Protein AF-0000000085293297 (afdb_homodimer)

Organism: NCBI:txid3103831

Nearest PDB structures (foldseek):
  7xgt-assembly1_B  TM=9.493E-01  e=8.157E-43  Oryza sativa
  7xgt-assembly1_A  TM=9.692E-01  e=1.083E-41  Oryza sativa
  2e7y-assembly1_B  TM=7.595E-01  e=4.631E-17  Thermotoga maritima
  4gcw-assembly1_A  TM=7.320E-01  e=1.932E-14  Bacillus subtilis subsp. subtilis str. 168
  2cbn-assembly1_A-2  TM=7.434E-01  e=1.924E-13  Escherichia coli

Radius of gyration: 28.18 Å; Cα contacts (8 Å, |Δi|>4): 1304; chains: 2; bounding box: 50×77×97 Å

InterPro domains:
  IPR001279 Metallo-beta-lactamase [PF12706] (50-251)
  IPR036866 Ribonuclease Z/Hydroxyacylglutathione hydrolase-like [G3DSA:3.60.15.10] (15-269)
  IPR036866 Ribonuclease Z/Hydroxyacylglutathione hydrolase-like [SSF56281] (37-268)

pLDDT: mean 95.8, std 9.1, range [24.94, 98.94]

Structure (mmCIF, N/CA/C/O backbone):
data_AF-0000000085293297-model_v1
#
loop_
_entity.id
_entity.type
_entity.pdbx_description
1 polymer 'Metallo-beta-lactamase domain-containing protein'
#
loop_
_atom_site.group_PDB
_atom_site.id
_atom_site.type_symbol
_atom_site.label_atom_id
_atom_site.label_alt_id
_atom_site.label_comp_id
_atom_site.label_asym_id
_atom_site.label_entity_id
_atom_site.label_seq_id
_atom_site.pdbx_PDB_ins_code
_atom_site.Cartn_x
_atom_site.Cartn_y
_atom_site.Cartn_z
_atom_site.occupancy
_atom_site.B_iso_or_equiv
_atom_site.auth_seq_id
_atom_site.auth_comp_id
_atom_site.auth_asym_id
_atom_site.auth_atom_id
_atom_site.pdbx_PDB_model_num
ATOM 1 N N . MET A 1 1 ? 29.562 3.398 -13.906 1 25.12 1 MET A N 1
ATOM 2 C CA . MET A 1 1 ? 28.422 2.732 -14.516 1 25.12 1 MET A CA 1
ATOM 3 C C . MET A 1 1 ? 27.734 1.813 -13.508 1 25.12 1 MET A C 1
ATOM 5 O O . MET A 1 1 ? 28.25 0.748 -13.18 1 25.12 1 MET A O 1
ATOM 9 N N . GLU A 1 2 ? 27.188 2.348 -12.461 1 27.44 2 GLU A N 1
ATOM 10 C CA . GLU A 1 2 ? 26.672 1.532 -11.367 1 27.44 2 GLU A CA 1
ATOM 11 C C . GLU A 1 2 ? 25.672 0.496 -11.875 1 27.44 2 GLU A C 1
ATOM 13 O O . GLU A 1 2 ? 24.734 0.833 -12.609 1 27.44 2 GLU A O 1
ATOM 18 N N . THR A 1 3 ? 26.172 -0.747 -12.305 1 30.62 3 THR A N 1
ATOM 19 C CA . THR A 1 3 ? 25.391 -1.855 -12.836 1 30.62 3 THR A CA 1
ATOM 20 C C . THR A 1 3 ? 24.031 -1.95 -12.133 1 30.62 3 THR A C 1
ATOM 22 O O . THR A 1 3 ? 23.969 -2.207 -10.93 1 30.62 3 THR A O 1
ATOM 25 N N . LYS A 1 4 ? 23.078 -1.278 -12.656 1 42.47 4 LYS A N 1
ATOM 26 C CA . LYS A 1 4 ? 21.719 -1.372 -12.133 1 42.47 4 LYS A CA 1
ATOM 27 C C . LYS A 1 4 ? 21.391 -2.801 -11.703 1 42.47 4 LYS A C 1
ATOM 29 O O . LYS A 1 4 ? 21.391 -3.715 -12.531 1 42.47 4 LYS A O 1
ATOM 34 N N . LYS A 1 5 ? 21.797 -3.297 -10.57 1 48.72 5 LYS A N 1
ATOM 35 C CA . LYS A 1 5 ? 21.547 -4.617 -10 1 48.72 5 LYS A CA 1
ATOM 36 C C . LYS A 1 5 ? 20.203 -5.18 -10.484 1 48.72 5 LYS A C 1
ATOM 38 O O . LYS A 1 5 ? 19.172 -4.52 -10.367 1 48.72 5 LYS A O 1
ATOM 43 N N . LYS A 1 6 ? 20.266 -6.094 -11.508 1 53.56 6 LYS A N 1
ATOM 44 C CA . LYS A 1 6 ? 19.125 -6.758 -12.125 1 53.56 6 LYS A CA 1
ATOM 45 C C . LYS A 1 6 ? 18.094 -7.172 -11.086 1 53.56 6 LYS A C 1
ATOM 47 O O . LYS A 1 6 ? 18.406 -7.934 -10.164 1 53.56 6 LYS A O 1
ATOM 52 N N . LYS A 1 7 ? 16.953 -6.488 -10.875 1 74.5 7 LYS A N 1
ATOM 53 C CA . LYS A 1 7 ? 15.82 -6.715 -9.984 1 74.5 7 LYS A CA 1
ATOM 54 C C . LYS A 1 7 ? 15.016 -7.938 -10.414 1 74.5 7 LYS A C 1
ATOM 56 O O . LYS A 1 7 ? 14.695 -8.094 -11.594 1 74.5 7 LYS A O 1
ATOM 61 N N . GLY A 1 8 ? 15.055 -9.055 -9.531 1 86.38 8 GLY A N 1
ATOM 62 C CA . GLY A 1 8 ? 14.281 -10.266 -9.742 1 86.38 8 GLY A CA 1
ATOM 63 C C . GLY A 1 8 ? 15.148 -11.461 -10.109 1 86.38 8 GLY A C 1
ATOM 64 O O . GLY A 1 8 ? 16.344 -11.492 -9.797 1 86.38 8 GLY A O 1
ATOM 65 N N . LEU A 1 9 ? 14.484 -12.594 -10.445 1 94.06 9 LEU A N 1
ATOM 66 C CA . LEU A 1 9 ? 15.062 -13.875 -10.844 1 94.06 9 LEU A CA 1
ATOM 67 C C . LEU A 1 9 ? 14.633 -14.258 -12.258 1 94.06 9 LEU A C 1
ATOM 69 O O . LEU A 1 9 ? 13.555 -13.859 -12.711 1 94.06 9 LEU A O 1
ATOM 73 N N . VAL A 1 10 ? 15.555 -14.883 -12.945 1 96.38 10 VAL A N 1
ATOM 74 C CA . VAL A 1 10 ? 15.141 -15.562 -14.172 1 96.38 10 VAL A CA 1
ATOM 75 C C . VAL A 1 10 ? 15.195 -17.078 -13.969 1 96.38 10 VAL A C 1
ATOM 77 O O . VAL A 1 10 ? 16.266 -17.641 -13.789 1 96.38 10 VAL A O 1
ATOM 80 N N . ILE A 1 11 ? 14.039 -17.672 -13.977 1 96.56 11 ILE A N 1
ATOM 81 C CA . ILE A 1 11 ? 13.906 -19.094 -13.688 1 96.56 11 ILE A CA 1
ATOM 82 C C . ILE A 1 11 ? 13.188 -19.781 -14.844 1 96.56 11 ILE A C 1
ATOM 84 O O . ILE A 1 11 ? 12.039 -19.453 -15.156 1 96.56 11 ILE A O 1
ATOM 88 N N . GLU A 1 12 ? 13.82 -20.812 -15.492 1 95.94 12 GLU A N 1
ATOM 89 C CA . GLU A 1 12 ? 13.227 -21.547 -16.594 1 95.94 12 GLU A CA 1
ATOM 90 C C . GLU A 1 12 ? 12.617 -20.594 -17.641 1 95.94 12 GLU A C 1
ATOM 92 O O . GLU A 1 12 ? 11.453 -20.75 -18.016 1 95.94 12 GLU A O 1
ATOM 97 N N . ASP A 1 13 ? 13.258 -19.516 -17.938 1 92.88 13 ASP A N 1
ATOM 98 C CA . ASP A 1 13 ? 12.938 -18.547 -18.969 1 92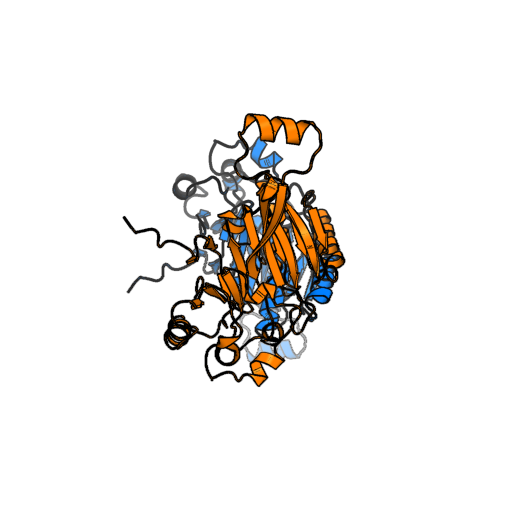.88 13 ASP A CA 1
ATOM 99 C C . ASP A 1 13 ? 11.844 -17.578 -18.5 1 92.88 13 ASP A C 1
ATOM 101 O O . ASP A 1 13 ? 11.281 -16.828 -19.297 1 92.88 13 ASP A O 1
ATOM 105 N N . TYR A 1 14 ? 11.484 -17.672 -17.234 1 97 14 TYR A N 1
ATOM 106 C CA . TYR A 1 14 ? 10.531 -16.719 -16.672 1 97 14 TYR A CA 1
ATOM 107 C C . TYR A 1 14 ? 11.242 -15.695 -15.797 1 97 14 TYR A C 1
ATOM 109 O O . TYR A 1 14 ? 11.82 -16.047 -14.766 1 97 14 TYR A O 1
ATOM 117 N N . PRO A 1 15 ? 11.242 -14.461 -16.234 1 97.88 15 PRO A N 1
ATOM 118 C CA . PRO A 1 15 ? 11.586 -13.445 -15.234 1 97.88 15 PRO A CA 1
ATOM 119 C C . PRO A 1 15 ? 10.57 -13.367 -14.094 1 97.88 15 PRO A C 1
ATOM 121 O O . PRO A 1 15 ? 9.367 -13.297 -14.336 1 97.88 15 PRO A O 1
ATOM 124 N N . ILE A 1 16 ? 11.008 -13.508 -12.891 1 98.44 16 ILE A N 1
ATOM 125 C CA . ILE A 1 16 ? 10.18 -13.406 -11.695 1 98.44 16 ILE A CA 1
ATOM 126 C C . ILE A 1 16 ? 10.609 -12.195 -10.875 1 98.44 16 ILE A C 1
ATOM 128 O O . ILE A 1 16 ? 11.758 -12.109 -10.43 1 98.44 16 ILE A O 1
ATOM 132 N N . GLU A 1 17 ? 9.688 -11.234 -10.742 1 98 17 GLU A N 1
ATOM 133 C CA . GLU A 1 17 ? 9.945 -10 -10.008 1 98 17 GLU A CA 1
ATOM 134 C C . GLU A 1 17 ? 9.008 -9.852 -8.82 1 98 17 GLU A C 1
ATOM 136 O O . GLU A 1 17 ? 8.125 -10.688 -8.617 1 98 17 GLU A O 1
ATOM 141 N N . GLY A 1 18 ? 9.242 -8.781 -8.086 1 97.69 18 GLY A N 1
ATOM 142 C CA . GLY A 1 18 ? 8.422 -8.5 -6.918 1 97.69 18 GLY A CA 1
ATOM 143 C C . GLY A 1 18 ? 9.125 -8.789 -5.605 1 97.69 18 GLY A C 1
ATOM 144 O O . GLY A 1 18 ? 10.352 -8.672 -5.516 1 97.69 18 GLY A O 1
ATOM 145 N N . LEU A 1 19 ? 8.32 -9.023 -4.566 1 98.06 19 LEU A N 1
ATOM 146 C CA . LEU A 1 19 ? 8.844 -9.289 -3.23 1 98.06 19 LEU A CA 1
ATOM 147 C C . LEU A 1 19 ? 7.805 -10.008 -2.375 1 98.06 19 LEU A C 1
ATOM 149 O O . LEU A 1 19 ? 6.609 -9.961 -2.674 1 98.06 19 LEU A O 1
ATOM 153 N N . SER A 1 20 ? 8.32 -10.633 -1.394 1 98.5 20 SER A N 1
ATOM 154 C CA . SER A 1 20 ? 7.441 -11.359 -0.485 1 98.5 20 SER A CA 1
ATOM 155 C C . SER A 1 20 ? 8.07 -11.5 0.898 1 98.5 20 SER A C 1
ATOM 157 O O . SER A 1 20 ? 8.984 -12.305 1.093 1 98.5 20 SER A O 1
ATOM 159 N N . ILE A 1 21 ? 7.59 -10.727 1.774 1 97.94 21 ILE A N 1
ATOM 160 C CA . ILE A 1 21 ? 8 -10.766 3.174 1 97.94 21 ILE A CA 1
ATOM 161 C C . ILE A 1 21 ? 6.785 -11.031 4.059 1 97.94 21 ILE A C 1
ATOM 163 O O . ILE A 1 21 ? 5.812 -10.266 4.031 1 97.94 21 ILE A O 1
ATOM 167 N N . ALA A 1 22 ? 6.875 -12.102 4.836 1 98 22 ALA A N 1
ATOM 168 C CA . ALA A 1 22 ? 5.75 -12.547 5.652 1 98 22 ALA A CA 1
ATOM 169 C C . ALA A 1 22 ? 5.207 -11.406 6.512 1 98 22 ALA A C 1
ATOM 171 O O . ALA A 1 22 ? 5.973 -10.719 7.191 1 98 22 ALA A O 1
ATOM 172 N N . GLY A 1 23 ? 3.928 -11.188 6.438 1 96.12 23 GLY A N 1
ATOM 173 C CA . GLY A 1 23 ? 3.266 -10.188 7.258 1 96.12 23 GLY A CA 1
ATOM 174 C C . GLY A 1 23 ? 3.396 -8.781 6.703 1 96.12 23 GLY A C 1
ATOM 175 O O . GLY A 1 23 ? 2.633 -7.887 7.078 1 96.12 23 GLY A O 1
ATOM 176 N N . HIS A 1 24 ? 4.254 -8.523 5.809 1 95.62 24 HIS A N 1
ATOM 177 C CA . HIS A 1 24 ? 4.52 -7.172 5.316 1 95.62 24 HIS A CA 1
ATOM 178 C C . HIS A 1 24 ? 3.934 -6.965 3.926 1 95.62 24 HIS A C 1
ATOM 180 O O . HIS A 1 24 ? 3.064 -6.113 3.734 1 95.62 24 HIS A O 1
ATOM 186 N N . GLU A 1 25 ? 4.387 -7.781 2.988 1 96.81 25 GLU A N 1
ATOM 187 C CA . GLU A 1 25 ? 3.818 -7.676 1.646 1 96.81 25 GLU A CA 1
ATOM 188 C C . GLU A 1 25 ? 4.25 -8.852 0.771 1 96.81 25 GLU A C 1
ATOM 190 O O . GLU A 1 25 ? 5.367 -9.352 0.903 1 96.81 25 GLU A O 1
ATOM 195 N N . THR A 1 26 ? 3.385 -9.258 -0.069 1 98.69 26 THR A N 1
ATOM 196 C CA . THR A 1 26 ? 3.65 -10.25 -1.105 1 98.69 26 THR A CA 1
ATOM 197 C C . THR A 1 26 ? 3.102 -9.781 -2.451 1 98.69 26 THR A C 1
ATOM 199 O O . THR A 1 26 ? 1.941 -9.375 -2.547 1 98.69 26 THR A O 1
ATOM 202 N N . CYS A 1 27 ? 3.914 -9.734 -3.408 1 98.88 27 CYS A N 1
ATOM 203 C CA . CYS A 1 27 ? 3.557 -9.508 -4.805 1 98.88 27 CYS A CA 1
ATOM 204 C C . CYS A 1 27 ? 4.566 -10.172 -5.738 1 98.88 27 CYS A C 1
ATOM 206 O O . CYS A 1 27 ? 5.734 -9.789 -5.766 1 98.88 27 CYS A O 1
ATOM 208 N N . ILE A 1 28 ? 4.148 -11.141 -6.465 1 98.94 28 ILE A N 1
ATOM 209 C CA . ILE A 1 28 ? 5.02 -11.852 -7.398 1 98.94 28 ILE A CA 1
ATOM 210 C C . ILE A 1 28 ? 4.598 -11.547 -8.836 1 98.94 28 ILE A C 1
ATOM 212 O O . ILE A 1 28 ? 3.443 -11.758 -9.203 1 98.94 28 ILE A O 1
ATOM 216 N N . ILE A 1 29 ? 5.535 -11.086 -9.617 1 98.88 29 ILE A N 1
ATOM 217 C CA . ILE A 1 29 ? 5.227 -10.586 -10.953 1 98.88 29 ILE A CA 1
ATOM 218 C C . ILE A 1 29 ? 5.902 -11.461 -12 1 98.88 29 ILE A C 1
ATOM 220 O O . ILE A 1 29 ? 7.086 -11.781 -11.883 1 98.88 29 ILE A O 1
ATOM 224 N N . LEU A 1 30 ? 5.164 -11.93 -12.938 1 98.75 30 LEU A N 1
ATOM 225 C CA . LEU A 1 30 ? 5.656 -12.625 -14.125 1 98.75 30 LEU A CA 1
ATOM 226 C C . LEU A 1 30 ? 5.363 -11.82 -15.383 1 98.75 30 LEU A C 1
ATOM 228 O O . LEU A 1 30 ? 4.383 -12.086 -16.078 1 98.75 30 LEU A O 1
ATOM 232 N N . PRO A 1 31 ? 6.254 -10.938 -15.711 1 98.12 31 PRO A N 1
ATOM 233 C CA . PRO A 1 31 ? 5.965 -9.969 -16.766 1 98.12 31 PRO A CA 1
ATOM 234 C C . PRO A 1 31 ? 5.699 -10.625 -18.125 1 98.12 31 PRO A C 1
ATOM 236 O O . PRO A 1 31 ? 4.871 -10.141 -18.891 1 98.12 31 PRO A O 1
ATOM 239 N N . THR A 1 32 ? 6.387 -11.75 -18.438 1 97.81 32 THR A N 1
ATOM 240 C CA . THR A 1 32 ? 6.23 -12.383 -19.75 1 97.81 32 THR A CA 1
ATOM 241 C C . THR A 1 32 ? 4.84 -12.992 -19.891 1 97.81 32 THR A C 1
ATOM 243 O O . THR A 1 32 ? 4.371 -13.234 -21 1 97.81 32 THR A O 1
ATOM 246 N N . LEU A 1 33 ? 4.238 -13.211 -18.781 1 98.31 33 LEU A N 1
ATOM 247 C CA . LEU A 1 33 ? 2.887 -13.758 -18.797 1 98.31 33 LEU A CA 1
ATOM 248 C C . LEU A 1 33 ? 1.853 -12.68 -18.531 1 98.31 33 LEU A C 1
ATOM 250 O O . LEU A 1 33 ? 0.65 -12.953 -18.5 1 98.31 33 LEU A O 1
ATOM 254 N N . ASN A 1 34 ? 2.268 -11.43 -18.234 1 98.56 34 ASN A N 1
ATOM 255 C CA . ASN A 1 34 ? 1.407 -10.273 -18 1 98.56 34 ASN A CA 1
ATOM 256 C C . ASN A 1 34 ? 0.497 -10.5 -16.797 1 98.56 34 ASN A C 1
ATOM 258 O O . ASN A 1 34 ? -0.706 -10.242 -16.859 1 98.56 34 ASN A O 1
ATOM 262 N N . LEU A 1 35 ? 1.126 -11.117 -15.703 1 98.69 35 LEU A N 1
ATOM 263 C CA . LEU A 1 35 ? 0.299 -11.375 -14.523 1 98.69 35 LEU A CA 1
ATOM 264 C C . LEU A 1 35 ? 1.099 -11.188 -13.242 1 98.69 35 LEU A C 1
ATOM 266 O O . LEU A 1 35 ? 2.33 -11.141 -13.273 1 98.69 35 LEU A O 1
ATOM 270 N N . ALA A 1 36 ? 0.371 -10.984 -12.164 1 98.94 36 ALA A N 1
ATOM 271 C CA . ALA A 1 36 ? 0.926 -10.93 -10.82 1 98.94 36 ALA A CA 1
ATOM 272 C C . ALA A 1 36 ? 0.104 -11.781 -9.852 1 98.94 36 ALA A C 1
ATOM 274 O O . ALA A 1 36 ? -1.101 -11.961 -10.047 1 98.94 36 ALA A O 1
ATOM 275 N N . PHE A 1 37 ? 0.808 -12.383 -8.898 1 98.94 37 PHE A N 1
ATOM 276 C CA . PHE A 1 37 ? 0.164 -13.07 -7.785 1 98.94 37 PHE A CA 1
ATOM 277 C C . PHE A 1 37 ? 0.235 -12.227 -6.516 1 98.94 37 PHE A C 1
ATOM 279 O O . PHE A 1 37 ? 1.322 -11.844 -6.078 1 98.94 37 PHE A O 1
ATOM 286 N N . ASP A 1 38 ? -0.967 -11.953 -5.895 1 98.94 38 ASP A N 1
ATOM 287 C CA . ASP A 1 38 ? -1.135 -11.141 -4.695 1 98.94 38 ASP A CA 1
ATOM 288 C C . ASP A 1 38 ? -0.576 -9.734 -4.906 1 98.94 38 ASP A C 1
ATOM 290 O O . ASP A 1 38 ? 0.174 -9.492 -5.855 1 98.94 38 ASP A O 1
ATOM 294 N N . ILE A 1 39 ? -1.021 -8.852 -4.055 1 98.62 39 ILE A N 1
ATOM 295 C CA . ILE A 1 39 ? -0.648 -7.453 -4.215 1 98.62 39 ILE A CA 1
ATOM 296 C C . ILE A 1 39 ? -0.747 -6.738 -2.867 1 98.62 39 ILE A C 1
ATOM 298 O O . ILE A 1 39 ? -1.679 -5.965 -2.635 1 98.62 39 ILE A O 1
ATOM 302 N N . GLY A 1 40 ? 0.155 -6.941 -1.999 1 97.12 40 GLY A N 1
ATOM 303 C CA . GLY A 1 40 ? 0.156 -6.398 -0.649 1 97.12 40 GLY A CA 1
ATOM 304 C C . GLY A 1 40 ? 0.133 -4.883 -0.613 1 97.12 40 GLY A C 1
ATOM 305 O O . GLY A 1 40 ? -0.856 -4.281 -0.186 1 97.12 40 GLY A O 1
ATOM 306 N N . LYS A 1 41 ? 1.17 -4.191 -1.157 1 95.94 41 LYS A N 1
ATOM 307 C CA . LYS A 1 41 ? 1.252 -2.734 -1.133 1 95.94 41 LYS A CA 1
ATOM 308 C C . LYS A 1 41 ? 1.295 -2.164 -2.547 1 95.94 41 LYS A C 1
ATOM 310 O O . LYS A 1 41 ? 1.582 -0.979 -2.734 1 95.94 41 LYS A O 1
ATOM 315 N N . CYS A 1 42 ? 1.114 -3.031 -3.533 1 97 42 CYS A N 1
ATOM 316 C CA . CYS A 1 42 ? 1.044 -2.641 -4.938 1 97 42 CYS A CA 1
ATOM 317 C C . CYS A 1 42 ? 2.361 -2.027 -5.398 1 97 42 CYS A C 1
ATOM 319 O O . CYS A 1 42 ? 2.426 -0.833 -5.695 1 97 42 CYS A O 1
ATOM 321 N N . PRO A 1 43 ? 3.383 -2.844 -5.512 1 95.62 43 PRO A N 1
ATOM 322 C CA . PRO A 1 43 ? 4.594 -2.289 -6.125 1 95.62 43 PRO A CA 1
ATOM 323 C C . PRO A 1 43 ? 4.344 -1.727 -7.523 1 95.62 43 PRO A C 1
ATOM 325 O O . PRO A 1 43 ? 3.498 -2.242 -8.258 1 95.62 43 PRO A O 1
ATOM 328 N N . GLN A 1 44 ? 5.082 -0.74 -7.855 1 94.62 44 GLN A N 1
ATOM 329 C CA . GLN A 1 44 ? 4.875 0.001 -9.094 1 94.62 44 GLN A CA 1
ATOM 330 C C . GLN A 1 44 ? 4.898 -0.93 -10.305 1 94.62 44 GLN A C 1
ATOM 332 O O . GLN A 1 44 ? 4.105 -0.771 -11.234 1 94.62 44 GLN A O 1
ATOM 337 N N . ARG A 1 45 ? 5.742 -1.935 -10.305 1 96.12 45 ARG A N 1
ATOM 338 C CA . ARG A 1 45 ? 5.922 -2.807 -11.461 1 96.12 45 ARG A CA 1
ATOM 339 C C . ARG A 1 45 ? 4.703 -3.705 -11.656 1 96.12 45 ARG A C 1
ATOM 341 O O . ARG A 1 45 ? 4.512 -4.266 -12.742 1 96.12 45 ARG A O 1
ATOM 348 N N . ALA A 1 46 ? 3.939 -3.84 -10.641 1 98.06 46 ALA A N 1
ATOM 349 C CA . ALA A 1 46 ? 2.754 -4.684 -10.742 1 98.06 46 ALA A CA 1
ATOM 350 C C . ALA A 1 46 ? 1.663 -4.004 -11.562 1 98.06 46 ALA A C 1
ATOM 352 O O . ALA A 1 46 ? 0.769 -4.668 -12.094 1 98.06 46 ALA A O 1
ATOM 353 N N . ILE A 1 47 ? 1.735 -2.707 -11.695 1 98.31 47 ILE A N 1
ATOM 354 C CA . ILE A 1 47 ? 0.699 -1.899 -12.328 1 98.31 47 ILE A CA 1
ATOM 355 C C . ILE A 1 47 ? 0.53 -2.328 -13.781 1 98.31 47 ILE A C 1
ATOM 357 O O . ILE A 1 47 ? -0.582 -2.316 -14.32 1 98.31 47 ILE A O 1
ATOM 361 N N . SER A 1 48 ? 1.587 -2.742 -14.391 1 98.19 48 SER A N 1
ATOM 362 C CA . SER A 1 48 ? 1.556 -3.014 -15.828 1 98.19 48 SER A CA 1
ATOM 363 C C . SER A 1 48 ? 0.967 -4.391 -16.109 1 98.19 48 SER A C 1
ATOM 365 O O . SER A 1 48 ? 0.686 -4.719 -17.266 1 98.19 48 SER A O 1
ATOM 367 N N . GLN A 1 49 ? 0.779 -5.234 -15.117 1 98.75 49 GLN A N 1
ATOM 368 C CA . GLN A 1 49 ? 0.273 -6.586 -15.336 1 98.75 49 GLN A CA 1
ATOM 369 C C . GLN A 1 49 ? -1.242 -6.582 -15.516 1 98.75 49 GLN A C 1
ATOM 371 O O . GLN A 1 49 ? -1.97 -6.004 -14.703 1 98.75 49 GLN A O 1
ATOM 376 N N . GLN A 1 50 ? -1.7 -7.246 -16.516 1 98.75 50 GLN A N 1
ATOM 377 C CA . GLN A 1 50 ? -3.111 -7.242 -16.891 1 98.75 50 GLN A CA 1
ATOM 378 C C . GLN A 1 50 ? -3.922 -8.156 -15.969 1 98.75 50 GLN A C 1
ATOM 380 O O . GLN A 1 50 ? -5.102 -7.898 -15.719 1 98.75 50 GLN A O 1
ATOM 385 N N . PHE A 1 51 ? -3.326 -9.234 -15.5 1 98.88 51 PHE A N 1
ATOM 386 C CA . PHE A 1 51 ? -4.031 -10.234 -14.703 1 98.88 51 PHE A CA 1
ATOM 387 C C . PHE A 1 51 ? -3.475 -10.281 -13.289 1 98.88 51 PHE A C 1
ATOM 389 O O . PHE A 1 51 ? -2.256 -10.289 -13.094 1 98.88 51 PHE A O 1
ATOM 396 N N . LEU A 1 52 ? -4.375 -10.234 -12.359 1 98.94 52 LEU A N 1
ATOM 397 C CA . LEU A 1 52 ? -3.996 -10.297 -10.945 1 98.94 52 LEU A CA 1
ATOM 398 C C . LEU A 1 52 ? -4.738 -11.422 -10.234 1 98.94 52 LEU A C 1
ATOM 400 O O . LEU A 1 52 ? -5.961 -11.539 -10.359 1 98.94 52 LEU A O 1
ATOM 404 N N . PHE A 1 53 ? -3.996 -12.266 -9.555 1 98.94 53 PHE A N 1
ATOM 405 C CA . PHE A 1 53 ? -4.555 -13.383 -8.797 1 98.94 53 PHE A CA 1
ATOM 406 C C . PHE A 1 53 ? -4.344 -13.172 -7.301 1 98.94 53 PHE A C 1
ATOM 408 O O . PHE A 1 53 ? -3.211 -13.016 -6.844 1 98.94 53 PHE A O 1
ATOM 415 N N . ILE A 1 54 ? -5.402 -13.18 -6.535 1 98.94 54 ILE A N 1
ATOM 416 C CA . ILE A 1 54 ? -5.34 -13.023 -5.09 1 98.94 54 ILE A CA 1
ATOM 417 C C . ILE A 1 54 ? -5.492 -14.383 -4.414 1 98.94 54 ILE A C 1
ATOM 419 O O . ILE A 1 54 ? -6.461 -15.102 -4.664 1 98.94 54 ILE A O 1
ATOM 423 N N . SER A 1 55 ? -4.531 -14.727 -3.551 1 98.88 55 SER A N 1
ATOM 424 C CA . SER A 1 55 ? -4.566 -16.031 -2.887 1 98.88 55 SER A CA 1
ATOM 425 C C . SER A 1 55 ? -5.543 -16.016 -1.717 1 98.88 55 SER A C 1
ATOM 427 O O . SER A 1 55 ? -6.312 -16.969 -1.541 1 98.88 55 SER A O 1
ATOM 429 N N . HIS A 1 56 ? -5.469 -14.984 -0.884 1 98.81 56 HIS A N 1
ATOM 430 C CA . HIS A 1 56 ? -6.348 -14.922 0.28 1 98.81 56 HIS A CA 1
ATOM 431 C C . HIS A 1 56 ? -6.434 -13.5 0.829 1 98.81 56 HIS A C 1
ATOM 433 O O . HIS A 1 56 ? -5.836 -12.578 0.272 1 98.81 56 HIS A O 1
ATOM 439 N N . GLY A 1 57 ? -7.18 -13.344 1.93 1 98.62 57 GLY A N 1
ATOM 440 C CA . GLY A 1 57 ? -7.668 -12.031 2.318 1 98.62 57 GLY A CA 1
ATOM 441 C C . GLY A 1 57 ? -6.742 -11.312 3.285 1 98.62 57 GLY A C 1
ATOM 442 O O . GLY A 1 57 ? -7.004 -10.172 3.67 1 98.62 57 GLY A O 1
ATOM 443 N N . HIS A 1 58 ? -5.613 -11.891 3.711 1 98.62 58 HIS A N 1
ATOM 444 C CA . HIS A 1 58 ? -4.699 -11.156 4.578 1 98.62 58 HIS A CA 1
ATOM 445 C C . HIS A 1 58 ? -4.172 -9.906 3.887 1 98.62 58 HIS A C 1
ATOM 447 O O . HIS A 1 58 ? -3.869 -9.93 2.691 1 98.62 58 HIS A O 1
ATOM 453 N N . MET A 1 59 ? -3.914 -8.875 4.613 1 97.31 59 MET A N 1
ATOM 454 C CA . MET A 1 59 ? -3.574 -7.547 4.105 1 97.31 59 MET A CA 1
ATOM 455 C C . MET A 1 59 ? -2.285 -7.59 3.291 1 97.31 59 MET A C 1
ATOM 457 O O . MET A 1 59 ? -2.184 -6.941 2.248 1 97.31 59 MET A O 1
ATOM 461 N N . ASP A 1 60 ? -1.312 -8.344 3.756 1 97.56 60 ASP A N 1
ATOM 462 C CA . ASP A 1 60 ? -0.027 -8.367 3.064 1 97.56 60 ASP A CA 1
ATOM 463 C C . ASP A 1 60 ? -0.134 -9.102 1.733 1 97.56 60 ASP A C 1
ATOM 465 O O . ASP A 1 60 ? 0.835 -9.172 0.975 1 97.56 60 ASP A O 1
ATOM 469 N N . HIS A 1 61 ? -1.282 -9.586 1.339 1 98.81 61 HIS A N 1
ATOM 470 C CA . HIS A 1 61 ? -1.501 -10.266 0.068 1 98.81 61 HIS A CA 1
ATOM 471 C C . HIS A 1 61 ? -2.516 -9.523 -0.791 1 98.81 61 HIS A C 1
ATOM 473 O O . HIS A 1 61 ? -2.557 -9.703 -2.01 1 98.81 61 HIS A O 1
ATOM 479 N N . ILE A 1 62 ? -3.35 -8.664 -0.171 1 98.75 62 ILE A N 1
ATOM 480 C CA . ILE A 1 62 ? -4.457 -8.125 -0.951 1 98.75 62 ILE A CA 1
ATOM 481 C C . ILE A 1 62 ? -4.539 -6.609 -0.752 1 98.75 62 ILE A C 1
ATOM 483 O O . ILE A 1 62 ? -5.289 -5.926 -1.45 1 98.75 62 ILE A O 1
ATOM 487 N N . GLY A 1 63 ? -3.781 -6.023 0.132 1 97.88 63 GLY A N 1
ATOM 488 C CA . GLY A 1 63 ? -3.945 -4.66 0.61 1 97.88 63 GLY A CA 1
ATOM 489 C C . GLY A 1 63 ? -3.828 -3.623 -0.491 1 97.88 63 GLY A C 1
ATOM 490 O O . GLY A 1 63 ? -4.434 -2.553 -0.41 1 97.88 63 GLY A O 1
ATOM 491 N N . GLY A 1 64 ? -3.062 -3.854 -1.497 1 98.12 64 GLY A N 1
ATOM 492 C CA . GLY A 1 64 ? -2.781 -2.896 -2.557 1 98.12 64 GLY A CA 1
ATOM 493 C C . GLY A 1 64 ? -3.752 -2.99 -3.719 1 98.12 64 GLY A C 1
ATOM 494 O O . GLY A 1 64 ? -3.596 -2.291 -4.723 1 98.12 64 GLY A O 1
ATOM 495 N N . LEU A 1 65 ? -4.789 -3.787 -3.609 1 98.62 65 LEU A N 1
ATOM 496 C CA . LEU A 1 65 ? -5.68 -4.102 -4.723 1 98.62 65 LEU A CA 1
ATOM 497 C C . LEU A 1 65 ? -6.379 -2.844 -5.227 1 98.62 65 LEU A C 1
ATOM 499 O O . LEU A 1 65 ? -6.359 -2.557 -6.426 1 98.62 65 LEU A O 1
ATOM 503 N N . PRO A 1 66 ? -6.965 -1.979 -4.348 1 98.31 66 PRO A N 1
ATOM 504 C CA . PRO A 1 66 ? -7.605 -0.773 -4.879 1 98.31 66 PRO A CA 1
ATOM 505 C C . PRO A 1 66 ? -6.609 0.188 -5.523 1 98.31 66 PRO A C 1
ATOM 507 O O . PRO A 1 66 ? -6.922 0.824 -6.531 1 98.31 66 PRO A O 1
ATOM 510 N N . MET A 1 67 ? -5.457 0.317 -4.918 1 97.81 67 MET A N 1
ATOM 511 C CA . MET A 1 67 ? -4.418 1.178 -5.477 1 97.81 67 MET A CA 1
ATOM 512 C C . MET A 1 67 ? -4.027 0.721 -6.875 1 97.81 67 MET A C 1
ATOM 514 O O . MET A 1 67 ? -3.822 1.546 -7.77 1 97.81 67 MET A O 1
ATOM 518 N N . TYR A 1 68 ? -3.93 -0.623 -7.039 1 98.56 68 TYR A N 1
ATOM 519 C CA . TYR A 1 68 ? -3.609 -1.23 -8.328 1 98.56 68 TYR A CA 1
ATOM 520 C C . TYR A 1 68 ? -4.594 -0.781 -9.398 1 98.56 68 TYR A C 1
ATOM 522 O O . TYR A 1 68 ? -4.191 -0.256 -10.438 1 98.56 68 TYR A O 1
ATOM 530 N N . VAL A 1 69 ? -5.828 -0.835 -9.148 1 98.69 69 VAL A N 1
ATOM 531 C CA . VAL A 1 69 ? -6.875 -0.494 -10.102 1 98.69 69 VAL A CA 1
ATOM 532 C C . VAL A 1 69 ? -6.898 1.017 -10.328 1 98.69 69 VAL A C 1
ATOM 534 O O . VAL A 1 69 ? -6.977 1.479 -11.469 1 98.69 69 VAL A O 1
ATOM 537 N N . ALA A 1 70 ? -6.785 1.755 -9.242 1 97.81 70 ALA A N 1
ATOM 538 C CA . ALA A 1 70 ? -6.82 3.213 -9.336 1 97.81 70 ALA A CA 1
ATOM 539 C C . ALA A 1 70 ? -5.664 3.734 -10.188 1 97.81 70 ALA A C 1
ATOM 541 O O . ALA A 1 70 ? -5.852 4.625 -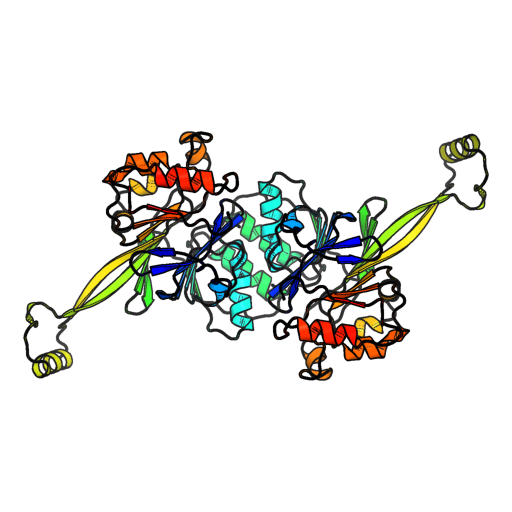11.016 1 97.81 70 ALA A O 1
ATOM 542 N N . THR A 1 71 ? -4.508 3.197 -9.953 1 97.38 71 THR A N 1
ATOM 543 C CA . THR A 1 71 ? -3.318 3.662 -10.656 1 97.38 71 THR A CA 1
ATOM 544 C C . THR A 1 71 ? -3.412 3.334 -12.148 1 97.38 71 THR A C 1
ATOM 546 O O . THR A 1 71 ? -3.043 4.152 -12.992 1 97.38 71 THR A O 1
ATOM 549 N N . ARG A 1 72 ? -3.881 2.17 -12.492 1 98 72 ARG A N 1
ATOM 550 C CA . ARG A 1 72 ? -4.086 1.82 -13.898 1 98 72 ARG A CA 1
ATOM 551 C C . ARG A 1 72 ? -5.055 2.789 -14.562 1 98 72 ARG A C 1
ATOM 553 O O . ARG A 1 72 ? -4.828 3.215 -15.703 1 98 72 ARG A O 1
ATOM 560 N N . GLY A 1 73 ? -6.129 3.123 -13.836 1 96.94 73 GLY A N 1
ATOM 561 C CA . GLY A 1 73 ? -7.043 4.133 -14.336 1 96.94 73 GLY A CA 1
ATOM 562 C C . GLY A 1 73 ? -6.375 5.477 -14.578 1 96.94 73 GLY A C 1
ATOM 563 O O . GLY A 1 73 ? -6.586 6.105 -15.617 1 96.94 73 GLY A O 1
ATOM 564 N N . LEU A 1 74 ? -5.609 5.879 -13.609 1 95.31 74 LEU A N 1
ATOM 565 C CA . LEU A 1 74 ? -4.887 7.145 -13.688 1 95.31 74 LEU A CA 1
ATOM 566 C C . LEU A 1 74 ? -4 7.188 -14.93 1 95.31 74 LEU A C 1
ATOM 568 O O . LEU A 1 74 ? -3.889 8.227 -15.578 1 95.31 74 LEU A O 1
ATOM 572 N N . TYR A 1 75 ? -3.428 6.027 -15.242 1 96.19 75 TYR A N 1
ATOM 573 C CA . TYR A 1 75 ? -2.52 5.938 -16.391 1 96.19 75 TYR A CA 1
ATOM 574 C C . TYR A 1 75 ? -3.281 5.617 -17.656 1 96.19 75 TYR A C 1
ATOM 576 O O . TYR A 1 75 ? -2.674 5.348 -18.703 1 96.19 75 TYR A O 1
ATOM 584 N N . ARG A 1 76 ? -4.613 5.48 -17.578 1 96.94 76 ARG A N 1
ATOM 585 C CA . ARG A 1 76 ? -5.484 5.207 -18.719 1 96.94 76 ARG A CA 1
ATOM 586 C C . ARG A 1 76 ? -5.176 3.842 -19.328 1 96.94 76 ARG A C 1
ATOM 588 O O . ARG A 1 76 ? -5.191 3.684 -20.547 1 96.94 76 ARG A O 1
ATOM 595 N N . MET A 1 77 ? -4.777 2.93 -18.516 1 97.81 77 MET A N 1
ATOM 596 C CA . MET A 1 77 ? -4.547 1.553 -18.938 1 97.81 77 MET A CA 1
ATOM 597 C C . MET A 1 77 ? -5.863 0.784 -19.031 1 97.81 77 MET A C 1
ATOM 599 O O . MET A 1 77 ? -6.871 1.204 -18.453 1 97.81 77 MET A O 1
ATOM 603 N N . SER A 1 78 ? -5.805 -0.288 -19.75 1 98.19 78 SER A N 1
ATOM 604 C CA . SER A 1 78 ? -6.969 -1.165 -19.812 1 98.19 78 SER A CA 1
ATOM 605 C C . SER A 1 78 ? -7.324 -1.698 -18.422 1 98.19 78 SER A C 1
ATOM 607 O O . SER A 1 78 ? -6.441 -2.023 -17.625 1 98.19 78 SER A O 1
ATOM 609 N N . PRO A 1 79 ? -8.664 -1.743 -18.141 1 98.62 79 PRO A N 1
ATOM 610 C CA . PRO A 1 79 ? -9.055 -2.342 -16.859 1 98.62 79 PRO A CA 1
ATOM 611 C C . PRO A 1 79 ? -8.508 -3.752 -16.672 1 98.62 79 PRO A C 1
ATOM 613 O O . PRO A 1 79 ? -8.516 -4.551 -17.609 1 98.62 79 PRO A O 1
ATOM 616 N N . PRO A 1 80 ? -8.008 -4.035 -15.539 1 98.81 80 PRO A N 1
ATOM 617 C CA . PRO A 1 80 ? -7.434 -5.359 -15.305 1 98.81 80 PRO A CA 1
ATOM 618 C C . PRO A 1 80 ? -8.5 -6.426 -15.039 1 98.81 80 PRO A C 1
ATOM 620 O O . PRO A 1 80 ? -9.648 -6.094 -14.742 1 98.81 80 PRO A O 1
ATOM 623 N N . THR A 1 81 ? -8.094 -7.699 -15.188 1 98.94 81 THR A N 1
ATOM 624 C CA . THR A 1 81 ? -8.852 -8.852 -14.711 1 98.94 81 THR A CA 1
ATOM 625 C C . THR A 1 81 ? -8.289 -9.359 -13.391 1 98.94 81 THR A C 1
ATOM 627 O O . THR A 1 81 ? -7.105 -9.703 -13.305 1 98.94 81 THR A O 1
ATOM 630 N N . ILE A 1 82 ? -9.117 -9.328 -12.438 1 98.94 82 ILE A N 1
ATOM 631 C CA . ILE A 1 82 ? -8.742 -9.719 -11.078 1 98.94 82 ILE A CA 1
ATOM 632 C C . ILE A 1 82 ? -9.469 -11.008 -10.695 1 98.94 82 ILE A C 1
ATOM 634 O O . ILE A 1 82 ? -10.695 -11.078 -10.758 1 98.94 82 ILE A O 1
ATOM 638 N N . ILE A 1 83 ? -8.734 -12.016 -10.344 1 98.94 83 ILE A N 1
ATOM 639 C CA . ILE A 1 83 ? -9.289 -13.305 -9.93 1 98.94 83 ILE A CA 1
ATOM 640 C C . ILE A 1 83 ? -9.102 -13.477 -8.43 1 98.94 83 ILE A C 1
ATOM 642 O O . ILE A 1 83 ? -7.996 -13.328 -7.906 1 98.94 83 ILE A O 1
ATOM 646 N N . VAL A 1 84 ? -10.156 -13.75 -7.758 1 98.94 84 VAL A N 1
ATOM 647 C CA . VAL A 1 84 ? -10.141 -13.938 -6.309 1 98.94 84 VAL A CA 1
ATOM 648 C C . VAL A 1 84 ? -10.891 -15.219 -5.949 1 98.94 84 VAL A C 1
ATOM 650 O O . VAL A 1 84 ? -11.711 -15.711 -6.734 1 98.94 84 VAL A O 1
ATOM 653 N N . PRO A 1 85 ? -10.547 -15.781 -4.742 1 98.88 85 PRO A N 1
ATOM 654 C CA . PRO A 1 85 ? -11.453 -16.828 -4.262 1 98.88 85 PRO A CA 1
ATOM 655 C C . PRO A 1 85 ? -12.906 -16.359 -4.184 1 98.88 85 PRO A C 1
ATOM 657 O O . PRO A 1 85 ? -13.172 -15.227 -3.793 1 98.88 85 PRO A O 1
ATOM 660 N N . LYS A 1 86 ? -13.82 -17.219 -4.559 1 98.81 86 LYS A N 1
ATOM 661 C CA . LYS A 1 86 ? -15.234 -16.859 -4.562 1 98.81 86 LYS A CA 1
ATOM 662 C C . LYS A 1 86 ? -15.68 -16.344 -3.193 1 98.81 86 LYS A C 1
ATOM 664 O O . LYS A 1 86 ? -16.469 -15.406 -3.102 1 98.81 86 LYS A O 1
ATOM 669 N N . VAL A 1 87 ? -15.117 -16.891 -2.168 1 98.5 87 VAL A N 1
ATOM 670 C CA . VAL A 1 87 ? -15.562 -16.641 -0.804 1 98.5 87 VAL A CA 1
ATOM 671 C C . VAL A 1 87 ? -15.289 -15.18 -0.432 1 98.5 87 VAL A C 1
ATOM 673 O O . VAL A 1 87 ? -15.953 -14.625 0.445 1 98.5 87 VAL A O 1
ATOM 676 N N . ILE A 1 88 ? -14.352 -14.484 -1.126 1 98.69 88 ILE A N 1
ATOM 677 C CA . ILE A 1 88 ? -14.039 -13.117 -0.714 1 98.69 88 ILE A CA 1
ATOM 678 C C . ILE A 1 88 ? -14.508 -12.133 -1.786 1 98.69 88 ILE A C 1
ATOM 680 O O . ILE A 1 88 ? -14.32 -10.922 -1.652 1 98.69 88 ILE A O 1
ATOM 684 N N . LYS A 1 89 ? -15.086 -12.609 -2.85 1 98.88 89 LYS A N 1
ATOM 685 C CA . LYS A 1 89 ? -15.461 -11.766 -3.98 1 98.88 89 LYS A CA 1
ATOM 686 C C . LYS A 1 89 ? -16.391 -10.633 -3.539 1 98.88 89 LYS A C 1
ATOM 688 O O . LYS A 1 89 ? -16.188 -9.477 -3.918 1 98.88 89 LYS A O 1
ATOM 693 N N . GLU A 1 90 ? -17.391 -10.969 -2.738 1 98.81 90 GLU A N 1
ATOM 694 C CA . GLU A 1 90 ? -18.359 -9.969 -2.301 1 98.81 90 GLU A CA 1
ATOM 695 C C . GLU A 1 90 ? -17.688 -8.883 -1.466 1 98.81 90 GLU A C 1
ATOM 697 O O . GLU A 1 90 ? -18 -7.699 -1.597 1 98.81 90 GLU A O 1
ATOM 702 N N . ASN A 1 91 ? -16.812 -9.289 -0.556 1 98.88 91 ASN A N 1
ATOM 703 C CA . ASN A 1 91 ? -16.109 -8.32 0.264 1 98.88 91 ASN A CA 1
ATOM 704 C C . ASN A 1 91 ? -15.211 -7.418 -0.584 1 98.88 91 ASN A C 1
ATOM 706 O O . ASN A 1 91 ? -15.102 -6.219 -0.324 1 98.88 91 ASN A O 1
ATOM 710 N N . VAL A 1 92 ? -14.555 -7.996 -1.604 1 98.88 92 VAL A N 1
ATOM 711 C CA . VAL A 1 92 ? -13.742 -7.211 -2.525 1 98.88 92 VAL A CA 1
ATOM 712 C C . VAL A 1 92 ? -14.617 -6.191 -3.246 1 98.88 92 VAL A C 1
ATOM 714 O O . VAL A 1 92 ? -14.227 -5.031 -3.406 1 98.88 92 VAL A O 1
ATOM 717 N N . GLU A 1 93 ? -15.789 -6.562 -3.672 1 98.88 93 GLU A N 1
ATOM 718 C CA . GLU A 1 93 ? -16.719 -5.645 -4.312 1 98.88 93 GLU A CA 1
ATOM 719 C C . GLU A 1 93 ? -17.094 -4.492 -3.383 1 98.88 93 GLU A C 1
ATOM 721 O O . GLU A 1 93 ? -17.156 -3.34 -3.811 1 98.88 93 GLU A O 1
ATOM 726 N N . LYS A 1 94 ? -17.359 -4.828 -2.111 1 98.81 94 LYS A N 1
ATOM 727 C CA . LYS A 1 94 ? -17.688 -3.805 -1.126 1 98.81 94 LYS A CA 1
ATOM 728 C C . LYS A 1 94 ? -16.562 -2.793 -0.974 1 98.81 94 LYS A C 1
ATOM 730 O O . LYS A 1 94 ? -16.812 -1.595 -0.826 1 98.81 94 LYS A O 1
ATOM 735 N N . ILE A 1 95 ? -15.367 -3.295 -0.991 1 98.69 95 ILE A N 1
ATOM 736 C CA . ILE A 1 95 ? -14.203 -2.426 -0.876 1 98.69 95 ILE A CA 1
ATOM 737 C C . ILE A 1 95 ? -14.164 -1.45 -2.049 1 98.69 95 ILE A C 1
ATOM 739 O O . ILE A 1 95 ? -14.008 -0.242 -1.856 1 98.69 95 ILE A O 1
ATOM 743 N N . PHE A 1 96 ? -14.328 -1.964 -3.242 1 98.75 96 PHE A N 1
ATOM 744 C CA . PHE A 1 96 ? -14.297 -1.104 -4.418 1 98.75 96 PHE A CA 1
ATOM 745 C C . PHE A 1 96 ? -15.461 -0.127 -4.414 1 98.75 96 PHE A C 1
ATOM 747 O O . PHE A 1 96 ? -15.32 1.026 -4.824 1 98.75 96 PHE A O 1
ATOM 754 N N . GLU A 1 97 ? -16.609 -0.58 -3.982 1 98.62 97 GLU A N 1
ATOM 755 C CA . GLU A 1 97 ? -17.766 0.31 -3.896 1 98.62 97 GLU A CA 1
ATOM 756 C C . GLU A 1 97 ? -17.5 1.475 -2.947 1 98.62 97 GLU A C 1
ATOM 758 O O . GLU A 1 97 ? -17.812 2.625 -3.266 1 98.62 97 GLU A O 1
ATOM 763 N N . ALA A 1 98 ? -16.938 1.158 -1.803 1 98.69 98 ALA A N 1
ATOM 764 C CA . ALA A 1 98 ? -16.625 2.193 -0.823 1 98.69 98 ALA A CA 1
ATOM 765 C C . ALA A 1 98 ? -15.609 3.189 -1.386 1 98.69 98 ALA A C 1
ATOM 767 O O . ALA A 1 98 ? -15.773 4.402 -1.24 1 98.69 98 ALA A O 1
ATOM 768 N N . HIS A 1 99 ? -14.602 2.664 -2.055 1 98.56 99 HIS A N 1
ATOM 769 C CA . HIS A 1 99 ? -13.594 3.551 -2.621 1 98.56 99 HIS A CA 1
ATOM 770 C C . HIS A 1 99 ? -14.164 4.383 -3.762 1 98.56 99 HIS A C 1
ATOM 772 O O . HIS A 1 99 ? -13.82 5.559 -3.914 1 98.56 99 HIS A O 1
ATOM 778 N N . ARG A 1 100 ? -15.031 3.795 -4.609 1 98.31 100 ARG A N 1
ATOM 779 C CA . ARG A 1 100 ? -15.688 4.562 -5.66 1 98.31 100 ARG A CA 1
ATOM 780 C C . ARG A 1 100 ? -16.453 5.742 -5.074 1 98.31 100 ARG A C 1
ATOM 782 O O . ARG A 1 100 ? -16.406 6.852 -5.609 1 98.31 100 ARG A O 1
ATOM 789 N N . ALA A 1 101 ? -17.094 5.453 -3.994 1 98.19 101 ALA A N 1
ATOM 790 C CA . ALA A 1 101 ? -17.906 6.488 -3.361 1 98.19 101 ALA A CA 1
ATOM 791 C C . ALA A 1 101 ? -17.031 7.633 -2.85 1 98.19 101 ALA A C 1
ATOM 793 O O . ALA A 1 101 ? -17.406 8.805 -2.951 1 98.19 101 ALA A O 1
ATOM 794 N N . MET A 1 102 ? -15.859 7.352 -2.334 1 97.94 102 MET A N 1
ATOM 795 C CA . MET A 1 102 ? -14.984 8.359 -1.747 1 97.94 102 MET A CA 1
ATOM 796 C C . MET A 1 102 ? -14.172 9.07 -2.826 1 97.94 102 MET A C 1
ATOM 798 O O . MET A 1 102 ? -13.945 10.273 -2.75 1 97.94 102 MET A O 1
ATOM 802 N N . ASP A 1 103 ? -13.711 8.297 -3.762 1 93.94 103 ASP A N 1
ATOM 803 C CA . ASP A 1 103 ? -12.781 8.742 -4.797 1 93.94 103 ASP A CA 1
ATOM 804 C C . ASP A 1 103 ? -13.531 9.383 -5.965 1 93.94 103 ASP A C 1
ATOM 806 O O . ASP A 1 103 ? -12.945 10.148 -6.734 1 93.94 103 ASP A O 1
ATOM 810 N N . GLN A 1 104 ? -14.758 9.031 -6.133 1 91.75 104 GLN A N 1
ATOM 811 C CA . GLN A 1 104 ? -15.602 9.477 -7.234 1 91.75 104 GLN A CA 1
ATOM 812 C C . GLN A 1 104 ? -14.977 9.141 -8.586 1 91.75 104 GLN A C 1
ATOM 814 O O . GLN A 1 104 ? -14.906 9.992 -9.469 1 91.75 104 GLN A O 1
ATOM 819 N N . SER A 1 105 ? -14.352 7.98 -8.664 1 91.06 105 SER A N 1
ATOM 820 C CA . SER A 1 105 ? -13.812 7.414 -9.898 1 91.06 105 SER A CA 1
ATOM 821 C C . SER A 1 105 ? -14.398 6.035 -10.172 1 91.06 105 SER A C 1
ATOM 823 O O . SER A 1 105 ? -15.016 5.43 -9.297 1 91.06 105 SER A O 1
ATOM 825 N N . GLU A 1 106 ? -14.305 5.562 -11.375 1 93.75 106 GLU A N 1
ATOM 826 C CA . GLU A 1 106 ? -14.984 4.34 -11.789 1 93.75 106 GLU A CA 1
ATOM 827 C C . GLU A 1 106 ? -14.258 3.1 -11.273 1 93.75 106 GLU A C 1
ATOM 829 O O . GLU A 1 106 ? -14.883 2.068 -11.016 1 93.75 106 GLU A O 1
ATOM 834 N N . LEU A 1 107 ? -12.906 3.188 -11.133 1 97.44 107 LEU A N 1
ATOM 835 C CA . LEU A 1 107 ? -12.094 2.045 -10.727 1 97.44 107 LEU A CA 1
ATOM 836 C C . LEU A 1 107 ? -12.469 0.804 -11.531 1 97.44 107 LEU A C 1
ATOM 838 O O . LEU A 1 107 ? -12.766 -0.247 -10.961 1 97.44 107 LEU A O 1
ATOM 842 N N . LYS A 1 108 ? -12.398 0.943 -12.805 1 98.31 108 LYS A N 1
ATOM 843 C CA . LYS A 1 108 ? -12.852 -0.098 -13.727 1 98.31 108 LYS A CA 1
ATOM 844 C C . LYS A 1 108 ? -11.977 -1.345 -13.617 1 98.31 108 LYS A C 1
ATOM 846 O O . LYS A 1 108 ? -10.75 -1.253 -13.641 1 98.31 108 LYS A O 1
ATOM 851 N N . HIS A 1 109 ? -12.555 -2.475 -13.469 1 98.81 109 HIS A N 1
ATOM 852 C CA . HIS A 1 109 ? -11.914 -3.781 -13.445 1 98.81 109 HIS A CA 1
ATOM 853 C C . HIS A 1 109 ? -12.914 -4.898 -13.727 1 98.81 109 HIS A C 1
ATOM 855 O O . HIS A 1 109 ? -14.125 -4.676 -13.672 1 98.81 109 HIS A O 1
ATOM 861 N N . THR A 1 110 ? -12.445 -6.035 -14.18 1 98.81 110 THR A N 1
ATOM 862 C CA . THR A 1 110 ? -13.219 -7.27 -14.219 1 98.81 110 THR A CA 1
ATOM 863 C C . THR A 1 110 ? -12.883 -8.156 -13.016 1 98.81 110 THR A C 1
ATOM 865 O O . THR A 1 110 ? -11.719 -8.516 -12.812 1 98.81 110 THR A O 1
ATOM 868 N N . LEU A 1 111 ? -13.867 -8.43 -12.211 1 98.88 111 LEU A N 1
ATOM 869 C CA . LEU A 1 111 ? -13.672 -9.25 -11.023 1 98.88 111 LEU A CA 1
ATOM 870 C C . LEU A 1 111 ? -14.273 -10.641 -11.219 1 98.88 111 LEU A C 1
ATOM 872 O O . LEU A 1 111 ? -15.477 -10.773 -11.445 1 98.88 111 LEU A O 1
ATOM 876 N N . ILE A 1 112 ? -13.414 -11.656 -11.109 1 98.81 112 ILE A N 1
ATOM 877 C CA . ILE A 1 112 ? -13.828 -13.039 -11.32 1 98.81 112 ILE A CA 1
ATOM 878 C C . ILE A 1 112 ? -13.625 -13.836 -10.039 1 98.81 112 ILE A C 1
ATOM 880 O O . ILE A 1 112 ? -12.523 -13.867 -9.484 1 98.81 112 ILE A O 1
ATOM 884 N N . GLY A 1 113 ? -14.672 -14.445 -9.5 1 98.81 113 GLY A N 1
ATOM 885 C CA . GLY A 1 113 ? -14.547 -15.461 -8.469 1 98.81 113 GLY A CA 1
ATOM 886 C C . GLY A 1 113 ? -14.227 -16.844 -9.023 1 98.81 113 GLY A C 1
ATOM 887 O O . GLY A 1 113 ? -14.914 -17.328 -9.93 1 98.81 113 GLY A O 1
ATOM 888 N N . LEU A 1 114 ? -13.195 -17.469 -8.547 1 98.69 114 LEU A N 1
ATOM 889 C CA . LEU A 1 114 ? -12.758 -18.781 -9 1 98.69 114 LEU A CA 1
ATOM 890 C C . LEU A 1 114 ? -12.453 -19.688 -7.812 1 98.69 114 LEU A C 1
ATOM 892 O O . LEU A 1 114 ? -11.602 -19.359 -6.98 1 98.69 114 LEU A O 1
ATOM 896 N N . ASP A 1 115 ? -13.109 -20.797 -7.66 1 97.88 115 ASP A N 1
ATOM 897 C CA . ASP A 1 115 ? -12.836 -21.719 -6.566 1 97.88 115 ASP A CA 1
ATOM 898 C C . ASP A 1 115 ? -11.875 -22.828 -7.012 1 97.88 115 ASP A C 1
ATOM 900 O O . ASP A 1 115 ? -11.672 -23.031 -8.211 1 97.88 115 ASP A O 1
ATOM 904 N N . TYR A 1 116 ? -11.258 -23.438 -6.02 1 97 116 TYR A N 1
ATOM 905 C CA . TYR A 1 116 ? -10.336 -24.5 -6.367 1 97 116 TYR A CA 1
A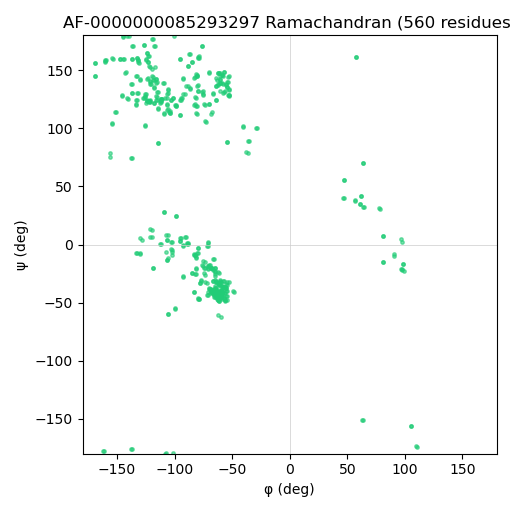TOM 906 C C . TYR A 1 116 ? -11.023 -25.562 -7.219 1 97 116 TYR A C 1
ATOM 908 O O . TYR A 1 116 ? -12.18 -25.906 -6.969 1 97 116 TYR A O 1
ATOM 916 N N . GLY A 1 117 ? -10.375 -26.016 -8.195 1 97.44 117 GLY A N 1
ATOM 917 C CA . GLY A 1 117 ? -10.906 -26.969 -9.148 1 97.44 117 GLY A CA 1
ATOM 918 C C . GLY A 1 117 ? -11.453 -26.328 -10.406 1 97.44 117 GLY A C 1
ATOM 919 O O . GLY A 1 117 ? -11.586 -26.984 -11.438 1 97.44 117 GLY A O 1
ATOM 920 N N . GLU A 1 118 ? -11.781 -25.047 -10.328 1 98.38 118 GLU A N 1
ATOM 921 C CA . GLU A 1 118 ? -12.312 -24.328 -11.477 1 98.38 118 GLU A CA 1
ATOM 922 C C . GLU A 1 118 ? -11.195 -23.719 -12.32 1 98.38 118 GLU A C 1
ATOM 924 O O . GLU A 1 118 ? -10.086 -23.516 -11.828 1 98.38 118 GLU A O 1
ATOM 929 N N . GLU A 1 119 ? -11.445 -23.531 -13.57 1 97.88 119 GLU A N 1
ATOM 930 C CA . GLU A 1 119 ? -10.477 -22.969 -14.508 1 97.88 119 GLU A CA 1
ATOM 931 C C . GLU A 1 119 ? -11.031 -21.719 -15.188 1 97.88 119 GLU A C 1
ATOM 933 O O . GLU A 1 119 ? -12.242 -21.484 -15.172 1 97.88 119 GLU A O 1
ATOM 938 N N . PHE A 1 120 ? -10.227 -20.891 -15.672 1 98.19 120 PHE A N 1
ATOM 939 C CA . PHE A 1 120 ? -10.562 -19.656 -16.391 1 98.19 120 PHE A CA 1
ATOM 940 C C . PHE A 1 120 ? -9.531 -19.375 -17.484 1 98.19 120 PHE A C 1
ATOM 942 O O . PHE A 1 120 ? -8.328 -19.438 -17.234 1 98.19 120 PHE A O 1
ATOM 949 N N . TYR A 1 121 ? -10.016 -19.156 -18.703 1 98.12 121 TYR A N 1
ATOM 950 C CA . TYR A 1 121 ? -9.109 -18.812 -19.797 1 98.12 121 TYR A CA 1
ATOM 951 C C . TYR A 1 121 ? -8.75 -17.328 -19.75 1 98.12 121 TYR A C 1
ATOM 953 O O . TYR A 1 121 ? -9.625 -16.469 -19.859 1 98.12 121 TYR A O 1
ATOM 961 N N . LEU A 1 122 ? -7.516 -17.031 -19.594 1 98 122 LEU A N 1
ATOM 962 C CA . LEU A 1 122 ? -7.02 -15.672 -19.625 1 98 122 LEU A CA 1
ATOM 963 C C . LEU A 1 122 ? -6.895 -15.164 -21.062 1 98 122 LEU A C 1
ATOM 965 O O . LEU A 1 122 ? -7.254 -14.023 -21.359 1 98 122 LEU A O 1
ATOM 969 N N . ARG A 1 123 ? -6.324 -15.969 -21.859 1 96.62 123 ARG A N 1
ATOM 970 C CA . ARG A 1 123 ? -6.18 -15.836 -23.312 1 96.62 123 ARG A CA 1
ATOM 971 C C . ARG A 1 123 ? -6.262 -17.188 -24 1 96.62 123 ARG A C 1
ATOM 973 O O . ARG A 1 123 ? -6.402 -18.219 -23.328 1 96.62 123 ARG A O 1
ATOM 980 N N . LYS A 1 124 ? -6.164 -17.172 -25.266 1 95.25 124 LYS A N 1
ATOM 981 C CA . LYS A 1 124 ? -6.285 -18.406 -26.047 1 95.25 124 LYS A CA 1
ATOM 982 C C . LYS A 1 124 ? -5.191 -19.406 -25.672 1 95.25 124 LYS A C 1
ATOM 984 O O . LYS A 1 124 ? -5.426 -20.609 -25.641 1 95.25 124 LYS A O 1
ATOM 989 N N . ASP A 1 125 ? -4.059 -18.922 -25.344 1 97.12 125 ASP A N 1
ATOM 990 C CA . ASP A 1 125 ? -2.914 -19.812 -25.141 1 97.12 125 ASP A CA 1
ATOM 991 C C . ASP A 1 125 ? -2.588 -19.953 -23.656 1 97.12 125 ASP A C 1
ATOM 993 O O . ASP A 1 125 ? -1.559 -20.516 -23.281 1 97.12 125 ASP A O 1
ATOM 997 N N . LEU A 1 126 ? -3.41 -19.328 -22.734 1 98.25 126 LEU A N 1
ATOM 998 C CA . LEU A 1 126 ? -3.1 -19.281 -21.312 1 98.25 126 LEU A CA 1
ATOM 999 C C . LEU A 1 126 ? -4.363 -19.469 -20.469 1 98.25 126 LEU A C 1
ATOM 1001 O O . LEU A 1 126 ? -5.348 -18.75 -20.672 1 98.25 126 LEU A O 1
ATOM 1005 N N . LYS A 1 127 ? -4.344 -20.422 -19.594 1 98.19 127 LYS A N 1
ATOM 1006 C CA . LYS A 1 127 ? -5.469 -20.578 -18.672 1 98.19 127 LYS A CA 1
ATOM 1007 C C . LYS A 1 127 ? -4.98 -20.75 -17.234 1 98.19 127 LYS A C 1
ATOM 1009 O O . LYS A 1 127 ? -3.812 -21.062 -17 1 98.19 127 LYS A O 1
ATOM 1014 N N . VAL A 1 128 ? -5.844 -20.5 -16.281 1 98.88 128 VAL A N 1
ATOM 1015 C CA . VAL A 1 128 ? -5.543 -20.641 -14.867 1 98.88 128 VAL A CA 1
ATOM 1016 C C . VAL A 1 128 ? -6.504 -21.641 -14.227 1 98.88 128 VAL A C 1
ATOM 1018 O O . VAL A 1 128 ? -7.664 -21.734 -14.633 1 98.88 128 VAL A O 1
ATOM 1021 N N . LYS A 1 129 ? -5.992 -22.438 -13.367 1 98.88 129 LYS A N 1
ATOM 1022 C CA . LYS A 1 129 ? -6.789 -23.281 -12.492 1 98.88 129 LYS A CA 1
ATOM 1023 C C . LYS A 1 129 ? -6.426 -23.047 -11.023 1 98.88 129 LYS A C 1
ATOM 1025 O O . LYS A 1 129 ? -5.246 -23.016 -10.672 1 98.88 129 LYS A O 1
ATOM 1030 N N . ALA A 1 130 ? -7.477 -22.812 -10.211 1 98.88 130 ALA A N 1
ATOM 1031 C CA . ALA A 1 130 ? -7.227 -22.672 -8.781 1 98.88 130 ALA A CA 1
ATOM 1032 C C . ALA A 1 130 ? -7.098 -24.031 -8.109 1 98.88 130 ALA A C 1
ATOM 1034 O O . ALA A 1 130 ? -7.75 -25 -8.516 1 98.88 130 ALA A O 1
ATOM 1035 N N . PHE A 1 131 ? -6.23 -24.141 -7.055 1 98.88 131 PHE A N 1
ATOM 1036 C CA . PHE A 1 131 ? -6.098 -25.391 -6.309 1 98.88 131 PHE A CA 1
ATOM 1037 C C . PHE A 1 131 ? -6.16 -25.141 -4.809 1 98.88 131 PHE A C 1
ATOM 1039 O O . PHE A 1 131 ? -5.93 -24.016 -4.355 1 98.88 131 PHE A O 1
ATOM 1046 N N . LYS A 1 132 ? -6.465 -26.109 -4.082 1 98.69 132 LYS A N 1
ATOM 1047 C CA . LYS A 1 132 ? -6.695 -26 -2.645 1 98.69 132 LYS A CA 1
ATOM 1048 C C . LYS A 1 132 ? -5.383 -25.844 -1.887 1 98.69 132 LYS A C 1
ATOM 1050 O O . LYS A 1 132 ? -4.422 -26.578 -2.143 1 98.69 132 LYS A O 1
ATOM 1055 N N . THR A 1 133 ? -5.289 -24.844 -1.026 1 98.75 133 THR A N 1
ATOM 1056 C CA . THR A 1 133 ? -4.223 -24.688 -0.047 1 98.75 133 THR A CA 1
ATOM 1057 C C . THR A 1 133 ? -4.777 -24.719 1.373 1 98.75 133 THR A C 1
ATOM 1059 O O . THR A 1 133 ? -5.984 -24.891 1.569 1 98.75 133 THR A O 1
ATOM 1062 N N . TYR A 1 134 ? -3.9 -24.766 2.352 1 98.75 134 TYR A N 1
ATOM 1063 C CA . TYR A 1 134 ? -4.273 -24.938 3.752 1 98.75 134 TYR A CA 1
ATOM 1064 C C . TYR A 1 134 ? -3.688 -23.828 4.613 1 98.75 134 TYR A C 1
ATOM 1066 O O . TYR A 1 134 ? -2.49 -23.828 4.91 1 98.75 134 TYR A O 1
ATOM 1074 N N . HIS A 1 135 ? -4.469 -22.875 4.98 1 98.62 135 HIS A N 1
ATOM 1075 C CA . HIS A 1 135 ? -4.098 -21.688 5.758 1 98.62 135 HIS A CA 1
ATOM 1076 C C . HIS A 1 135 ? -5.133 -21.406 6.84 1 98.62 135 HIS A C 1
ATOM 1078 O O . HIS A 1 135 ? -6.164 -22.078 6.918 1 98.62 135 HIS A O 1
ATOM 1084 N N . VAL A 1 136 ? -4.875 -20.516 7.715 1 98.06 136 VAL A N 1
ATOM 1085 C CA . VAL A 1 136 ? -5.703 -20.25 8.891 1 98.06 136 VAL A CA 1
ATOM 1086 C C . VAL A 1 136 ? -7.008 -19.578 8.461 1 98.06 136 VAL A C 1
ATOM 1088 O O . VAL A 1 136 ? -8 -19.609 9.188 1 98.06 136 VAL A O 1
ATOM 1091 N N . ILE A 1 137 ? -7.031 -18.953 7.258 1 98.19 137 ILE A N 1
ATOM 1092 C CA . ILE A 1 137 ? -8.242 -18.422 6.641 1 98.19 137 ILE A CA 1
ATOM 1093 C C . ILE A 1 137 ? -8.414 -19.031 5.246 1 98.19 137 ILE A C 1
ATOM 1095 O O . ILE A 1 137 ? -7.484 -19.641 4.711 1 98.19 137 ILE A O 1
ATOM 1099 N N . PRO A 1 138 ? -9.625 -18.906 4.637 1 98 138 PRO A N 1
ATOM 1100 C CA . PRO A 1 138 ? -9.797 -19.469 3.291 1 98 138 PRO A CA 1
ATOM 1101 C C . PRO A 1 138 ? -8.727 -18.969 2.316 1 98 138 PRO A C 1
ATOM 1103 O O . PRO A 1 138 ? -8.461 -17.766 2.24 1 98 138 PRO A O 1
ATOM 1106 N N . SER A 1 139 ? -8.117 -19.875 1.663 1 98.62 139 SER A N 1
ATOM 1107 C CA . SER A 1 139 ? -7.008 -19.562 0.766 1 98.62 139 SER A CA 1
ATOM 1108 C C . SER A 1 139 ? -6.969 -20.531 -0.416 1 98.62 139 SER A C 1
ATOM 1110 O O . SER A 1 139 ? -7.613 -21.578 -0.385 1 98.62 139 SER A O 1
ATOM 1112 N N . GLN A 1 140 ? -6.344 -20.172 -1.453 1 98.88 140 GLN A N 1
ATOM 1113 C CA . GLN A 1 140 ? -6.109 -21.031 -2.604 1 98.88 140 GLN A CA 1
ATOM 1114 C C . GLN A 1 140 ? -4.855 -20.609 -3.365 1 98.88 140 GLN A C 1
ATOM 1116 O O . GLN A 1 140 ? -4.34 -19.516 -3.16 1 98.88 140 GLN A O 1
ATOM 1121 N N . GLY A 1 141 ? -4.305 -21.516 -4.145 1 98.88 141 GLY A N 1
ATOM 1122 C CA . GLY A 1 141 ? -3.244 -21.234 -5.094 1 98.88 141 GLY A CA 1
ATOM 1123 C C . GLY A 1 141 ? -3.711 -21.266 -6.539 1 98.88 141 GLY A C 1
ATOM 1124 O O . GLY A 1 141 ? -4.891 -21.5 -6.809 1 98.88 141 GLY A O 1
ATOM 1125 N N . TYR A 1 142 ? -2.752 -21.016 -7.426 1 98.94 142 TYR A N 1
ATOM 1126 C CA . TYR A 1 142 ? -3.096 -20.953 -8.844 1 98.94 142 TYR A CA 1
ATOM 1127 C C . TYR A 1 142 ? -2.043 -21.656 -9.688 1 98.94 142 TYR A C 1
ATOM 1129 O O . TYR A 1 142 ? -0.844 -21.547 -9.422 1 98.94 142 TYR A O 1
ATOM 1137 N N . VAL A 1 143 ? -2.523 -22.391 -10.641 1 98.94 143 VAL A N 1
ATOM 1138 C CA . VAL A 1 143 ? -1.654 -22.969 -11.672 1 98.94 143 VAL A CA 1
ATOM 1139 C C . VAL A 1 143 ? -1.945 -22.312 -13.016 1 98.94 143 VAL A C 1
ATOM 1141 O O . VAL A 1 143 ? -3.102 -22.219 -13.438 1 98.94 143 VAL A O 1
ATOM 1144 N N . ILE A 1 144 ? -0.931 -21.781 -13.625 1 98.94 144 ILE A N 1
ATOM 1145 C CA . ILE A 1 144 ? -1.023 -21.234 -14.977 1 98.94 144 ILE A CA 1
ATOM 1146 C C . ILE A 1 144 ? -0.626 -22.297 -16 1 98.94 144 ILE A C 1
ATOM 1148 O O . ILE A 1 144 ? 0.449 -22.891 -15.898 1 98.94 144 ILE A O 1
ATOM 1152 N N . TYR A 1 145 ? -1.48 -22.516 -16.922 1 98.69 145 TYR A N 1
ATOM 1153 C CA . TYR A 1 145 ? -1.236 -23.531 -17.953 1 98.69 145 TYR A CA 1
ATOM 1154 C C . TYR A 1 145 ? -0.978 -22.875 -19.312 1 98.69 145 TYR A C 1
ATOM 1156 O O . TYR A 1 145 ? -1.646 -21.891 -19.672 1 98.69 145 TYR A O 1
ATOM 1164 N N . SER A 1 146 ? -0.045 -23.375 -20.031 1 98.12 146 SER A N 1
ATOM 1165 C CA . SER A 1 146 ? 0.03 -23.094 -21.469 1 98.12 146 SER A CA 1
ATOM 1166 C C . SER A 1 146 ? -0.938 -23.984 -22.25 1 98.12 146 SER A C 1
ATOM 1168 O O . SER A 1 146 ? -1.105 -25.156 -21.938 1 98.12 146 SER A O 1
ATOM 1170 N N . VAL A 1 147 ? -1.625 -23.391 -23.188 1 97.81 147 VAL A N 1
ATOM 1171 C CA . VAL A 1 147 ? -2.559 -24.094 -24.062 1 97.81 147 VAL A CA 1
ATOM 1172 C C . VAL A 1 147 ? -2.055 -24.047 -25.5 1 97.81 147 VAL A C 1
ATOM 1174 O O . VAL A 1 147 ? -1.837 -22.969 -26.062 1 97.81 147 VAL A O 1
ATOM 1177 N N . LYS A 1 148 ? -1.925 -25.203 -26.062 1 96.56 148 LYS A N 1
ATOM 1178 C CA . LYS A 1 148 ? -1.43 -25.281 -27.438 1 96.56 148 LYS A CA 1
ATOM 1179 C C . LYS A 1 148 ? -2.334 -26.156 -28.297 1 96.56 148 LYS A C 1
ATOM 1181 O O . LYS A 1 148 ? -2.861 -27.156 -27.828 1 96.56 148 LYS A O 1
ATOM 1186 N N . GLN A 1 149 ? -2.496 -25.703 -29.547 1 93.94 149 GLN A N 1
ATOM 1187 C CA . GLN A 1 149 ? -3.154 -26.516 -30.562 1 93.94 149 GLN A CA 1
ATOM 1188 C C . GLN A 1 149 ? -2.135 -27.281 -31.391 1 93.94 149 GLN A C 1
ATOM 1190 O O . GLN A 1 149 ? -1.231 -26.688 -31.984 1 93.94 149 GLN A O 1
ATOM 1195 N N . LYS A 1 150 ? -2.385 -28.531 -31.359 1 93.69 150 LYS A N 1
ATOM 1196 C CA . LYS A 1 150 ? -1.468 -29.375 -32.125 1 93.69 150 LYS A CA 1
ATOM 1197 C C . LYS A 1 150 ? -2.199 -30.109 -33.219 1 93.69 150 LYS A C 1
ATOM 1199 O O . LYS A 1 150 ? -3.371 -30.469 -33.094 1 93.69 150 LYS A O 1
ATOM 1204 N N . LEU A 1 151 ? -1.483 -30.188 -34.312 1 93.56 151 LEU A N 1
ATOM 1205 C CA . LEU A 1 151 ? -2.031 -30.984 -35.406 1 93.56 151 LEU A CA 1
ATOM 1206 C C . LEU A 1 151 ? -2.18 -32.438 -35 1 93.56 151 LEU A C 1
ATOM 1208 O O . LEU A 1 151 ? -1.271 -33.031 -34.375 1 93.56 151 LEU A O 1
ATOM 1212 N N . LYS A 1 152 ? -3.309 -32.969 -35.406 1 94.62 152 LYS A N 1
ATOM 1213 C CA . LYS A 1 152 ? -3.514 -34.375 -35.125 1 94.62 152 LYS A CA 1
ATOM 1214 C C . LYS A 1 152 ? -2.49 -35.25 -35.844 1 94.62 152 LYS A C 1
ATOM 1216 O O . LYS A 1 152 ? -2.117 -34.938 -37 1 94.62 152 LYS A O 1
ATOM 1221 N N . PRO A 1 153 ? -2.068 -36.281 -35.125 1 93.31 153 PRO A N 1
ATOM 1222 C CA . PRO A 1 153 ? -1.026 -37.125 -35.688 1 93.31 153 PRO A CA 1
ATOM 1223 C C . PRO A 1 153 ? -1.384 -37.625 -37.094 1 93.31 153 PRO A C 1
ATOM 1225 O O . PRO A 1 153 ? -0.502 -37.781 -37.938 1 93.31 153 PRO A O 1
ATOM 1228 N N . GLU A 1 154 ? -2.682 -37.844 -37.344 1 92.31 154 GLU A N 1
ATOM 1229 C CA . GLU A 1 154 ? -3.117 -38.438 -38.594 1 92.31 154 GLU A CA 1
ATOM 1230 C C . GLU A 1 154 ? -2.918 -37.469 -39.75 1 92.31 154 GLU A C 1
ATOM 1232 O O . GLU A 1 154 ? -2.908 -37.844 -40.906 1 92.31 154 GLU A O 1
ATOM 1237 N N . TYR A 1 155 ? -2.762 -36.25 -39.344 1 93 155 TYR A N 1
ATOM 1238 C CA . TYR A 1 155 ? -2.621 -35.25 -40.406 1 93 155 TYR A CA 1
ATOM 1239 C C . TYR A 1 155 ? -1.181 -34.781 -40.531 1 93 155 TYR A C 1
ATOM 1241 O O . TYR A 1 155 ? -0.861 -33.938 -41.375 1 93 155 TYR A O 1
ATOM 1249 N N . VAL A 1 156 ? -0.402 -35.125 -39.594 1 91 156 VAL A N 1
ATOM 1250 C CA . VAL A 1 156 ? 1.002 -34.719 -39.625 1 91 156 VAL A CA 1
ATOM 1251 C C . VAL A 1 156 ? 1.669 -35.188 -40.906 1 91 156 VAL A C 1
ATOM 1253 O O . VAL A 1 156 ? 1.495 -36.344 -41.312 1 91 156 VAL A O 1
ATOM 1256 N N . GLY A 1 157 ? 2.396 -34.344 -41.594 1 90.62 157 GLY A N 1
ATOM 1257 C CA . GLY A 1 157 ? 3.084 -34.719 -42.812 1 90.62 157 GLY A CA 1
ATOM 1258 C C . GLY A 1 157 ? 2.326 -34.312 -44.062 1 90.62 157 GLY A C 1
ATOM 1259 O O . GLY A 1 157 ? 2.881 -34.344 -45.156 1 90.62 157 GLY A O 1
ATOM 1260 N N . LEU A 1 158 ? 1.071 -34.156 -43.875 1 91.56 158 LEU A N 1
ATOM 1261 C CA . LEU A 1 158 ? 0.3 -33.688 -45.031 1 91.56 158 LEU A CA 1
ATOM 1262 C C . LEU A 1 158 ? 0.797 -32.344 -45.5 1 91.56 158 LEU A C 1
ATOM 1264 O O . LEU A 1 158 ? 1.252 -31.516 -44.719 1 91.56 158 LEU A O 1
ATOM 1268 N N . PRO A 1 159 ? 0.78 -32.25 -46.875 1 92.38 159 PRO A N 1
ATOM 1269 C CA . PRO A 1 159 ? 1.145 -30.938 -47.406 1 92.38 159 PRO A CA 1
ATOM 1270 C C . PRO A 1 159 ? 0.253 -29.812 -46.906 1 92.38 159 PRO A C 1
ATOM 1272 O O . PRO A 1 159 ? -0.932 -30.031 -46.625 1 92.38 159 PRO A O 1
ATOM 1275 N N . GLY A 1 160 ? 0.77 -28.625 -46.688 1 90.69 160 GLY A N 1
ATOM 1276 C CA . GLY A 1 160 ? 0.078 -27.453 -46.156 1 90.69 160 GLY A CA 1
ATOM 1277 C C . GLY A 1 160 ? -1.242 -27.188 -46.875 1 90.69 160 GLY A C 1
ATOM 1278 O O . GLY A 1 160 ? -2.236 -26.859 -46.219 1 90.69 160 GLY A O 1
ATOM 1279 N N . ASP A 1 161 ? -1.22 -27.359 -48.188 1 92.12 161 ASP A N 1
ATOM 1280 C CA . ASP A 1 161 ? -2.43 -27.109 -48.969 1 92.12 161 ASP A CA 1
ATOM 1281 C C . ASP A 1 161 ? -3.531 -28.109 -48.594 1 92.12 161 ASP A C 1
ATOM 1283 O O . ASP A 1 161 ? -4.711 -27.75 -48.562 1 92.12 161 ASP A O 1
ATOM 1287 N N . GLU A 1 162 ? -3.154 -29.266 -48.312 1 92.38 162 GLU A N 1
ATOM 1288 C CA . GLU A 1 162 ? -4.109 -30.297 -47.906 1 92.38 162 GLU A CA 1
ATOM 1289 C C . GLU A 1 162 ? -4.652 -30.016 -46.5 1 92.38 162 GLU A C 1
ATOM 1291 O O . GLU A 1 162 ? -5.844 -30.219 -46.25 1 92.38 162 GLU A O 1
ATOM 1296 N N . ILE A 1 163 ? -3.758 -29.594 -45.656 1 91.94 163 ILE A N 1
ATOM 1297 C CA . ILE A 1 163 ? -4.164 -29.266 -44.312 1 91.94 163 ILE A CA 1
ATOM 1298 C C . ILE A 1 163 ? -5.184 -28.125 -44.344 1 91.94 163 ILE A C 1
ATOM 1300 O O . ILE A 1 163 ? -6.191 -28.172 -43.625 1 91.94 163 ILE A O 1
ATOM 1304 N N . LYS A 1 164 ? -4.996 -27.141 -45.125 1 89.94 164 LYS A N 1
ATOM 1305 C CA . LYS A 1 164 ? -5.898 -26.016 -45.281 1 89.94 164 LYS A CA 1
ATOM 1306 C C . LYS A 1 164 ? -7.266 -26.469 -45.781 1 89.94 164 LYS A C 1
ATOM 1308 O O . LYS A 1 164 ? -8.297 -25.969 -45.312 1 89.94 164 LYS A O 1
ATOM 1313 N N . LYS A 1 165 ? -7.195 -27.359 -46.719 1 92.06 165 LYS A N 1
ATOM 1314 C CA . LYS A 1 165 ? -8.438 -27.875 -47.281 1 92.06 165 LYS A CA 1
ATOM 1315 C C . LYS A 1 165 ? -9.258 -28.594 -46.219 1 92.06 165 LYS A C 1
ATOM 1317 O O . LYS A 1 165 ? -10.484 -28.453 -46.156 1 92.06 165 LYS A O 1
ATOM 1322 N N . LEU A 1 166 ? -8.516 -29.375 -45.5 1 91.31 166 LEU A N 1
ATOM 1323 C CA . LEU A 1 166 ? -9.172 -30.109 -44.438 1 91.31 166 LEU A CA 1
ATOM 1324 C C . LEU A 1 166 ? -9.797 -29.156 -43.406 1 91.31 166 LEU A C 1
ATOM 1326 O O . LEU A 1 166 ? -10.938 -29.359 -43 1 91.31 166 LEU A O 1
ATOM 1330 N N . LYS A 1 167 ? -9.055 -28.141 -43.031 1 88.12 167 LYS A N 1
ATOM 1331 C CA . LYS A 1 167 ? -9.539 -27.141 -42.094 1 88.12 167 LYS A CA 1
ATOM 1332 C C . LYS A 1 167 ? -10.797 -26.453 -42.594 1 88.12 167 LYS A C 1
ATOM 1334 O O . LYS A 1 167 ? -11.766 -26.266 -41.844 1 88.12 167 LYS A O 1
ATOM 1339 N N . PHE A 1 168 ? -10.852 -26.188 -43.844 1 91.38 168 PHE A N 1
ATOM 1340 C CA . PHE A 1 168 ? -11.961 -25.484 -44.469 1 91.38 168 PHE A CA 1
ATOM 1341 C C . PHE A 1 168 ? -13.18 -26.391 -44.594 1 91.38 168 PHE A C 1
ATOM 1343 O O . PHE A 1 168 ? -14.312 -25.906 -44.656 1 91.38 168 PHE A O 1
ATOM 1350 N N . SER A 1 169 ? -12.945 -27.609 -44.625 1 92.06 169 SER A N 1
ATOM 1351 C CA . SER A 1 169 ? -14.047 -28.562 -44.75 1 92.06 169 SER A CA 1
ATOM 1352 C C . SER A 1 169 ? -14.719 -28.812 -43.406 1 92.06 169 SER A C 1
ATOM 1354 O O . SER A 1 169 ? -15.703 -29.547 -43.344 1 92.06 169 SER A O 1
ATOM 1356 N N . GLY A 1 170 ? -14.109 -28.25 -42.312 1 90.75 170 GLY A N 1
ATOM 1357 C CA . GLY A 1 170 ? -14.742 -28.344 -41.031 1 90.75 170 GLY A CA 1
ATOM 1358 C C . GLY A 1 170 ? -14.195 -29.484 -40.188 1 90.75 170 GLY A C 1
ATOM 1359 O O . GLY A 1 170 ? -14.719 -29.766 -39.094 1 90.75 170 GLY A O 1
ATOM 1360 N N . VAL A 1 171 ? -13.211 -30.125 -40.781 1 91.31 171 VAL A N 1
ATOM 1361 C CA . VAL A 1 171 ? -12.602 -31.234 -40.031 1 91.31 171 VAL A CA 1
ATOM 1362 C C . VAL A 1 171 ? -11.703 -30.688 -38.938 1 91.31 171 VAL A C 1
ATOM 1364 O O . VAL A 1 171 ? -10.938 -29.75 -39.156 1 91.31 171 VAL A O 1
ATOM 1367 N N . GLU A 1 172 ? -11.859 -31.203 -37.75 1 91.88 172 GLU A N 1
ATOM 1368 C CA . GLU A 1 172 ? -10.969 -30.844 -36.656 1 91.88 172 GLU A CA 1
ATOM 1369 C C . GLU A 1 172 ? -9.594 -31.484 -36.844 1 91.88 172 GLU A C 1
ATOM 1371 O O . GLU A 1 172 ? -9.422 -32.688 -36.594 1 91.88 172 GLU A O 1
ATOM 1376 N N . ILE A 1 173 ? -8.672 -30.672 -37.219 1 92.31 173 ILE A N 1
ATOM 1377 C CA . ILE A 1 173 ? -7.383 -31.25 -37.562 1 92.31 173 ILE A CA 1
ATOM 1378 C C . ILE A 1 173 ? -6.391 -31.047 -36.438 1 92.31 173 ILE A C 1
ATOM 1380 O O . ILE A 1 173 ? -5.27 -31.562 -36.469 1 92.31 173 ILE A O 1
ATOM 1384 N N . THR A 1 174 ? -6.801 -30.266 -35.406 1 93.12 174 THR A N 1
ATOM 1385 C CA . THR A 1 174 ? -5.906 -30 -34.281 1 93.12 174 THR A CA 1
ATOM 1386 C C . THR A 1 174 ? -6.504 -30.516 -32.969 1 93.12 174 THR A C 1
ATOM 1388 O O . THR A 1 174 ? -7.699 -30.812 -32.906 1 93.12 174 THR A O 1
ATOM 1391 N N . TYR A 1 175 ? -5.676 -30.859 -32.094 1 93.69 175 TYR A N 1
ATOM 1392 C CA . TYR A 1 175 ? -6.105 -31.141 -30.719 1 93.69 175 TYR A CA 1
ATOM 1393 C C . TYR A 1 175 ? -5.395 -30.234 -29.734 1 93.69 175 TYR A C 1
ATOM 1395 O O . TYR A 1 175 ? -4.316 -29.703 -30.016 1 93.69 175 TYR A O 1
ATOM 1403 N N . THR A 1 176 ? -6.059 -30 -28.625 1 94.62 176 THR A N 1
ATOM 1404 C CA . THR A 1 176 ? -5.555 -29.078 -27.609 1 94.62 176 THR A CA 1
ATOM 1405 C C . THR A 1 176 ? -4.711 -29.812 -26.578 1 94.62 176 THR A C 1
ATOM 1407 O O . THR A 1 176 ? -5.094 -30.875 -26.094 1 94.62 176 THR A O 1
ATOM 1410 N N . THR A 1 177 ? -3.525 -29.297 -26.312 1 96.19 177 THR A N 1
ATOM 1411 C CA . THR A 1 177 ? -2.697 -29.766 -25.203 1 96.19 177 THR A CA 1
ATOM 1412 C C . THR A 1 177 ? -2.492 -28.672 -24.172 1 96.19 177 THR A C 1
ATOM 1414 O O . THR A 1 177 ? -2.432 -27.484 -24.516 1 96.19 177 THR A O 1
ATOM 1417 N N . THR A 1 178 ? -2.48 -29.078 -22.922 1 96.94 178 THR A N 1
ATOM 1418 C CA . THR A 1 178 ? -2.232 -28.156 -21.828 1 96.94 178 THR A CA 1
ATOM 1419 C C . THR A 1 178 ? -1.054 -28.625 -20.969 1 96.94 178 THR A C 1
ATOM 1421 O O . THR A 1 178 ? -0.837 -29.812 -20.812 1 96.94 178 THR A O 1
ATOM 1424 N N . SER A 1 179 ? -0.277 -27.703 -20.516 1 98 179 SER A N 1
ATOM 1425 C CA . SER A 1 179 ? 0.855 -28 -19.641 1 98 179 SER A CA 1
ATOM 1426 C C . SER A 1 179 ? 0.941 -27 -18.5 1 98 179 SER A C 1
ATOM 1428 O O . SER A 1 179 ? 0.837 -25.797 -18.703 1 98 179 SER A O 1
ATOM 1430 N N . PRO A 1 180 ? 1.071 -27.562 -17.297 1 98.62 180 PRO A N 1
ATOM 1431 C CA . PRO A 1 180 ? 1.258 -26.625 -16.188 1 98.62 180 PRO A CA 1
ATOM 1432 C C . PRO A 1 180 ? 2.615 -25.938 -16.219 1 98.62 180 PRO A C 1
ATOM 1434 O O . PRO A 1 180 ? 3.656 -26.594 -16.219 1 98.62 180 PRO A O 1
ATOM 1437 N N . GLU A 1 181 ? 2.582 -24.609 -16.297 1 98.62 181 GLU A N 1
ATOM 1438 C CA . GLU A 1 181 ? 3.812 -23.844 -16.453 1 98.62 181 GLU A CA 1
ATOM 1439 C C . GLU A 1 181 ? 4.285 -23.266 -15.125 1 98.62 181 GLU A C 1
ATOM 1441 O O . GLU A 1 181 ? 5.418 -23.5 -14.711 1 98.62 181 GLU A O 1
ATOM 1446 N N . VAL A 1 182 ? 3.398 -22.516 -14.43 1 98.88 182 VAL A N 1
ATOM 1447 C CA . VAL A 1 182 ? 3.75 -21.859 -13.18 1 98.88 182 VAL A CA 1
ATOM 1448 C C . VAL A 1 182 ? 2.666 -22.125 -12.133 1 98.88 182 VAL A C 1
ATOM 1450 O O . VAL A 1 182 ? 1.474 -22 -12.422 1 98.88 182 VAL A O 1
ATOM 1453 N N . ALA A 1 183 ? 3.057 -22.547 -10.992 1 98.94 183 ALA A N 1
ATOM 1454 C CA . ALA A 1 183 ? 2.15 -22.672 -9.852 1 98.94 183 ALA A CA 1
ATOM 1455 C C . ALA A 1 183 ? 2.557 -21.734 -8.727 1 98.94 183 ALA A C 1
ATOM 1457 O O . ALA A 1 183 ? 3.746 -21.531 -8.461 1 98.94 183 ALA A O 1
ATOM 1458 N N . PHE A 1 184 ? 1.604 -21.125 -8.102 1 98.94 184 PHE A N 1
ATOM 1459 C CA . PHE A 1 184 ? 1.78 -20.203 -6.984 1 98.94 184 PHE A CA 1
ATOM 1460 C C . PHE A 1 184 ? 0.919 -20.625 -5.797 1 98.94 184 PHE A C 1
ATOM 1462 O O . PHE A 1 184 ? -0.305 -20.703 -5.914 1 98.94 184 PHE A O 1
ATOM 1469 N N . THR A 1 185 ? 1.509 -20.781 -4.637 1 98.94 185 THR A N 1
ATOM 1470 C CA . THR A 1 185 ? 0.76 -21.391 -3.551 1 98.94 185 THR A CA 1
ATOM 1471 C C . THR A 1 185 ? 0.067 -20.344 -2.699 1 98.94 185 THR A C 1
ATOM 1473 O O . THR A 1 185 ? -0.942 -20.625 -2.049 1 98.94 185 THR A O 1
ATOM 1476 N N . GLY A 1 186 ? 0.585 -19.078 -2.621 1 98.75 186 GLY A N 1
ATOM 1477 C CA . GLY A 1 186 ? 0.224 -18.234 -1.501 1 98.75 186 GLY A CA 1
ATOM 1478 C C . GLY A 1 186 ? 0.682 -18.781 -0.162 1 98.75 186 GLY A C 1
ATOM 1479 O O . GLY A 1 186 ? 1.755 -19.375 -0.065 1 98.75 186 GLY A O 1
ATOM 1480 N N . ASP A 1 187 ? -0.055 -18.453 0.89 1 98.88 187 ASP A N 1
ATOM 1481 C CA . ASP A 1 187 ? 0.247 -18.984 2.213 1 98.88 187 ASP A CA 1
ATOM 1482 C C . ASP A 1 187 ? -0.427 -20.344 2.424 1 98.88 187 ASP A C 1
ATOM 1484 O O . ASP A 1 187 ? -1.605 -20.516 2.102 1 98.88 187 ASP A O 1
ATOM 1488 N N . THR A 1 188 ? 0.311 -21.25 2.939 1 98.94 188 THR A N 1
ATOM 1489 C CA . THR A 1 188 ? -0.241 -22.594 3.123 1 98.94 188 THR A CA 1
ATOM 1490 C C . THR A 1 188 ? 0.682 -23.438 3.99 1 98.94 188 THR A C 1
ATOM 1492 O O . THR A 1 188 ? 1.883 -23.188 4.07 1 98.94 188 THR A O 1
ATOM 1495 N N . THR A 1 189 ? 0.136 -24.422 4.613 1 98.81 189 THR A N 1
ATOM 1496 C CA . THR A 1 189 ? 0.946 -25.5 5.18 1 98.81 189 THR A CA 1
ATOM 1497 C C . THR A 1 189 ? 1.432 -26.438 4.086 1 98.81 189 THR A C 1
ATOM 1499 O O . THR A 1 189 ? 1.021 -26.328 2.928 1 98.81 189 THR A O 1
ATOM 1502 N N . SER A 1 190 ? 2.34 -27.359 4.453 1 98.69 190 SER A N 1
ATOM 1503 C CA . SER A 1 190 ? 2.908 -28.297 3.492 1 98.69 190 SER A CA 1
ATOM 1504 C C . SER A 1 190 ? 1.883 -29.344 3.062 1 98.69 190 SER A C 1
ATOM 1506 O O . SER A 1 190 ? 2.137 -30.125 2.15 1 98.69 190 SER A O 1
ATOM 1508 N N . ASP A 1 191 ? 0.66 -29.281 3.611 1 98.69 191 ASP A N 1
ATOM 1509 C CA . ASP A 1 191 ? -0.38 -30.25 3.303 1 98.69 191 ASP A CA 1
ATOM 1510 C C . ASP A 1 191 ? -0.743 -30.219 1.819 1 98.69 191 ASP A C 1
ATOM 1512 O O . ASP A 1 191 ? -1.195 -31.219 1.263 1 98.69 191 ASP A O 1
ATOM 1516 N N . PHE A 1 192 ? -0.511 -29.125 1.173 1 98.75 192 PHE A N 1
ATOM 1517 C CA . PHE A 1 192 ? -0.848 -29.047 -0.244 1 98.75 192 PHE A CA 1
ATOM 1518 C C . PHE A 1 192 ? -0.004 -30.016 -1.054 1 98.75 192 PHE A C 1
ATOM 1520 O O . PHE A 1 192 ? -0.419 -30.469 -2.125 1 98.75 192 PHE A O 1
ATOM 1527 N N . ILE A 1 193 ? 1.152 -30.422 -0.552 1 98.75 193 ILE A N 1
ATOM 1528 C CA . ILE A 1 193 ? 2.105 -31.266 -1.254 1 98.75 193 ILE A CA 1
ATOM 1529 C C . ILE A 1 193 ? 1.571 -32.688 -1.316 1 98.75 193 ILE A C 1
ATOM 1531 O O . ILE A 1 193 ? 1.787 -33.406 -2.303 1 98.75 193 ILE A O 1
ATOM 1535 N N . VAL A 1 194 ? 0.859 -33.031 -0.291 1 98.25 194 VAL A N 1
ATOM 1536 C CA . VAL A 1 194 ? 0.426 -34.438 -0.219 1 98.25 194 VAL A CA 1
ATOM 1537 C C . VAL A 1 194 ? -1.045 -34.531 -0.616 1 98.25 194 VAL A C 1
ATOM 1539 O O . VAL A 1 194 ? -1.65 -35.594 -0.503 1 98.25 194 VAL A O 1
ATOM 1542 N N . ASP A 1 195 ? -1.649 -33.438 -0.984 1 98.25 195 ASP A N 1
ATOM 1543 C CA . ASP A 1 195 ? -3.01 -33.469 -1.513 1 98.25 195 ASP A CA 1
ATOM 1544 C C . ASP A 1 195 ? -3.039 -34 -2.936 1 98.25 195 ASP A C 1
ATOM 1546 O O . ASP A 1 195 ? -2.498 -33.406 -3.857 1 98.25 195 ASP A O 1
ATOM 1550 N N . ASN A 1 196 ? -3.742 -35.062 -3.166 1 96.69 196 ASN A N 1
ATOM 1551 C CA . ASN A 1 196 ? -3.742 -35.781 -4.441 1 96.69 196 ASN A CA 1
ATOM 1552 C C . ASN A 1 196 ? -4.395 -34.938 -5.543 1 96.69 196 ASN A C 1
ATOM 1554 O O . ASN A 1 196 ? -4.184 -35.219 -6.73 1 96.69 196 ASN A O 1
ATOM 1558 N N . ASN A 1 197 ? -5.184 -33.969 -5.148 1 97.06 197 ASN A N 1
ATOM 1559 C CA . ASN A 1 197 ? -5.832 -33.125 -6.133 1 97.06 197 ASN A CA 1
ATOM 1560 C C . ASN A 1 197 ? -4.879 -32.062 -6.656 1 97.06 197 ASN A C 1
ATOM 1562 O O . ASN A 1 197 ? -5.223 -31.312 -7.574 1 97.06 197 ASN A O 1
ATOM 1566 N N . ASN A 1 198 ? -3.621 -32 -6.117 1 98.31 198 ASN A N 1
ATOM 1567 C CA . ASN A 1 198 ? -2.666 -30.969 -6.465 1 98.31 198 ASN A CA 1
ATOM 1568 C C . ASN A 1 198 ? -1.514 -31.516 -7.305 1 98.31 198 ASN A C 1
ATOM 1570 O O . ASN A 1 198 ? -0.397 -31 -7.242 1 98.31 198 ASN A O 1
ATOM 1574 N N . ALA A 1 199 ? -1.766 -32.562 -8.055 1 98.06 199 ALA A N 1
ATOM 1575 C CA . ALA A 1 199 ? -0.713 -33.219 -8.82 1 98.06 199 ALA A CA 1
ATOM 1576 C C . ALA A 1 199 ? -0.062 -32.25 -9.805 1 98.06 199 ALA A C 1
ATOM 1578 O O . ALA A 1 199 ? 1.164 -32.219 -9.938 1 98.06 199 ALA A O 1
ATOM 1579 N N . ASP A 1 200 ? -0.847 -31.438 -10.508 1 98.44 200 ASP A N 1
ATOM 1580 C CA . ASP A 1 200 ? -0.333 -30.516 -11.508 1 98.44 200 ASP A CA 1
ATOM 1581 C C . ASP A 1 200 ? 0.554 -29.453 -10.867 1 98.44 200 ASP A C 1
ATOM 1583 O O . ASP A 1 200 ? 1.469 -28.922 -11.508 1 98.44 200 ASP A O 1
ATOM 1587 N N . VAL A 1 201 ? 0.242 -29.109 -9.609 1 98.81 201 VAL A N 1
ATOM 1588 C CA . VAL A 1 201 ? 1.041 -28.125 -8.875 1 98.81 201 VAL A CA 1
ATOM 1589 C C . VAL A 1 201 ? 2.482 -28.609 -8.766 1 98.81 201 VAL A C 1
ATOM 1591 O O . VAL A 1 201 ? 3.424 -27.859 -9 1 98.81 201 VAL A O 1
ATOM 1594 N N . LEU A 1 202 ? 2.635 -29.906 -8.516 1 98.75 202 LEU A N 1
ATOM 1595 C CA . LEU A 1 202 ? 3.943 -30.516 -8.297 1 98.75 202 LEU A CA 1
ATOM 1596 C C . LEU A 1 202 ? 4.625 -30.828 -9.625 1 98.75 202 LEU A C 1
ATOM 1598 O O . LEU A 1 202 ? 5.824 -31.109 -9.656 1 98.75 202 LEU A O 1
ATOM 1602 N N . LYS A 1 203 ? 3.896 -30.688 -10.711 1 98.62 203 LYS A N 1
ATOM 1603 C CA . LYS A 1 203 ? 4.43 -30.969 -12.039 1 98.62 203 LYS A CA 1
ATOM 1604 C C . LYS A 1 203 ? 4.691 -29.672 -12.812 1 98.62 203 LYS A C 1
ATOM 1606 O O . LYS A 1 203 ? 5.305 -29.703 -13.883 1 98.62 203 LYS A O 1
ATOM 1611 N N . ALA A 1 204 ? 4.172 -28.547 -12.32 1 98.88 204 ALA A N 1
ATOM 1612 C CA . ALA A 1 204 ? 4.402 -27.281 -13 1 98.88 204 ALA A CA 1
ATOM 1613 C C . ALA A 1 204 ? 5.895 -27.047 -13.234 1 98.88 204 ALA A C 1
ATOM 1615 O O . ALA A 1 204 ? 6.723 -27.391 -12.391 1 98.88 204 ALA A O 1
ATOM 1616 N N . LYS A 1 205 ? 6.211 -26.438 -14.336 1 98.75 205 LYS A N 1
ATOM 1617 C CA . LYS A 1 205 ? 7.613 -26.172 -14.641 1 98.75 205 LYS A CA 1
ATOM 1618 C C . LYS A 1 205 ? 8.273 -25.375 -13.508 1 98.75 205 LYS A C 1
ATOM 1620 O O . LYS A 1 205 ? 9.352 -25.75 -13.039 1 98.75 205 LYS A O 1
ATOM 1625 N N . VAL A 1 206 ? 7.641 -24.312 -13.031 1 98.88 206 VAL A N 1
ATOM 1626 C CA . VAL A 1 206 ? 8.125 -23.516 -11.906 1 98.88 206 VAL A CA 1
ATOM 1627 C C . VAL A 1 206 ? 7.07 -23.5 -10.797 1 98.88 206 VAL A C 1
ATOM 1629 O O . VAL A 1 206 ? 5.91 -23.156 -11.047 1 98.88 206 VAL A O 1
ATOM 1632 N N . LEU A 1 207 ? 7.465 -23.906 -9.625 1 98.94 207 LEU A N 1
ATOM 1633 C CA . LEU A 1 207 ? 6.625 -23.797 -8.445 1 98.94 207 LEU A CA 1
ATOM 1634 C C . LEU A 1 207 ? 7.109 -22.656 -7.547 1 98.94 207 LEU A C 1
ATOM 1636 O O . LEU A 1 207 ? 8.25 -22.672 -7.078 1 98.94 207 LEU A O 1
ATOM 1640 N N . ILE A 1 208 ? 6.289 -21.641 -7.422 1 98.94 208 ILE A N 1
ATOM 1641 C CA . ILE A 1 208 ? 6.527 -20.562 -6.469 1 98.94 208 ILE A CA 1
ATOM 1642 C C . ILE A 1 208 ? 5.758 -20.828 -5.18 1 98.94 208 ILE A C 1
ATOM 1644 O O . ILE A 1 208 ? 4.523 -20.781 -5.164 1 98.94 208 ILE A O 1
ATOM 1648 N N . MET A 1 209 ? 6.445 -21.109 -4.078 1 98.88 209 MET A N 1
ATOM 1649 C CA . MET A 1 209 ? 5.75 -21.531 -2.865 1 98.88 209 MET A CA 1
ATOM 1650 C C . MET A 1 209 ? 6.328 -20.844 -1.637 1 98.88 209 MET A C 1
ATOM 1652 O O . MET A 1 209 ? 7.469 -20.375 -1.663 1 98.88 209 MET A O 1
ATOM 1656 N N . GLU A 1 210 ? 5.578 -20.797 -0.56 1 98.69 210 GLU A N 1
ATOM 1657 C CA . GLU A 1 210 ? 6.059 -20.156 0.659 1 98.69 210 GLU A CA 1
ATOM 1658 C C . GLU A 1 210 ? 6.984 -21.078 1.442 1 98.69 210 GLU A C 1
ATOM 1660 O O . GLU A 1 210 ? 6.867 -22.297 1.354 1 98.69 210 GLU A O 1
ATOM 1665 N N . SER A 1 211 ? 7.891 -20.594 2.016 1 98.38 211 SER A N 1
ATOM 1666 C CA . SER A 1 211 ? 8.711 -21.156 3.076 1 98.38 211 SER A CA 1
ATOM 1667 C C . SER A 1 211 ? 8.984 -20.141 4.18 1 98.38 211 SER A C 1
ATOM 1669 O O . SER A 1 211 ? 10.102 -19.641 4.309 1 98.38 211 SER A O 1
ATOM 1671 N N . THR A 1 212 ? 7.965 -19.906 4.961 1 98.62 212 THR A N 1
ATOM 1672 C CA . THR A 1 212 ? 8 -18.828 5.953 1 98.62 212 THR A CA 1
ATOM 1673 C C . THR A 1 212 ? 9.141 -19.047 6.941 1 98.62 212 THR A C 1
ATOM 1675 O O . THR A 1 212 ? 9.828 -18.094 7.324 1 98.62 212 THR A O 1
ATOM 1678 N N . TYR A 1 213 ? 9.383 -20.328 7.223 1 98.44 213 TYR A N 1
ATOM 1679 C CA . TYR A 1 213 ? 10.422 -20.641 8.203 1 98.44 213 TYR A CA 1
ATOM 1680 C C . TYR A 1 213 ? 11.5 -21.516 7.586 1 98.44 213 TYR A C 1
ATOM 1682 O O . TYR A 1 213 ? 11.195 -22.469 6.863 1 98.44 213 TYR A O 1
ATOM 1690 N N . VAL A 1 214 ? 12.766 -21.203 7.906 1 97.75 214 VAL A N 1
ATOM 1691 C CA . VAL A 1 214 ? 13.836 -21.891 7.203 1 97.75 214 VAL A CA 1
ATOM 1692 C C . VAL A 1 214 ? 14.836 -22.453 8.203 1 97.75 214 VAL A C 1
ATOM 1694 O O . VAL A 1 214 ? 15.781 -23.156 7.828 1 97.75 214 VAL A O 1
ATOM 1697 N N . GLU A 1 215 ? 14.664 -22.094 9.453 1 91.94 215 GLU A N 1
ATOM 1698 C CA . GLU A 1 215 ? 15.594 -22.609 10.453 1 91.94 215 GLU A CA 1
ATOM 1699 C C . GLU A 1 215 ? 14.875 -22.984 11.742 1 91.94 215 GLU A C 1
ATOM 1701 O O . GLU A 1 215 ? 13.656 -22.828 11.844 1 91.94 215 GLU A O 1
ATOM 1706 N N . ASN A 1 216 ? 15.625 -23.469 12.703 1 88 216 ASN A N 1
ATOM 1707 C CA . ASN A 1 216 ? 15.047 -24.266 13.773 1 88 216 ASN A CA 1
ATOM 1708 C C . ASN A 1 216 ? 14.578 -23.406 14.938 1 88 216 ASN A C 1
ATOM 1710 O O . ASN A 1 216 ? 14.008 -23.906 15.898 1 88 216 ASN A O 1
ATOM 1714 N N . THR A 1 217 ? 14.711 -22.125 14.844 1 89.69 217 THR A N 1
ATOM 1715 C CA . THR A 1 217 ? 14.148 -21.297 15.906 1 89.69 217 THR A CA 1
ATOM 1716 C C . THR A 1 217 ? 12.625 -21.422 15.938 1 89.69 217 THR A C 1
ATOM 1718 O O . THR A 1 217 ? 12 -21.109 16.953 1 89.69 217 THR A O 1
ATOM 1721 N N . MET A 1 218 ? 12.055 -21.859 14.867 1 91.62 218 MET A N 1
ATOM 1722 C CA . MET A 1 218 ? 10.641 -22.172 14.766 1 91.62 218 MET A CA 1
ATOM 1723 C C . MET A 1 218 ? 10.438 -23.656 14.445 1 91.62 218 MET A C 1
ATOM 1725 O O . MET A 1 218 ? 11.133 -24.203 13.586 1 91.62 218 MET A O 1
ATOM 1729 N N . THR A 1 219 ? 9.508 -24.25 15.141 1 95.88 219 THR A N 1
ATOM 1730 C CA . THR A 1 219 ? 9.242 -25.672 14.883 1 95.88 219 THR A CA 1
ATOM 1731 C C . THR A 1 219 ? 8.227 -25.828 13.758 1 95.88 219 THR A C 1
ATOM 1733 O O . THR A 1 219 ? 7.512 -24.891 13.414 1 95.88 219 THR A O 1
ATOM 1736 N N . VAL A 1 220 ? 8.172 -27 13.242 1 97.5 220 VAL A N 1
ATOM 1737 C CA . VAL A 1 220 ? 7.18 -27.344 12.227 1 97.5 220 VAL A CA 1
ATOM 1738 C C . VAL A 1 220 ? 5.773 -27.172 12.797 1 97.5 220 VAL A C 1
ATOM 1740 O O . VAL A 1 220 ? 4.883 -26.641 12.125 1 97.5 220 VAL A O 1
ATOM 1743 N N . GLU A 1 221 ? 5.586 -27.609 14.047 1 97.25 221 GLU A N 1
ATOM 1744 C CA . GLU A 1 221 ? 4.289 -27.484 14.703 1 97.25 221 GLU A CA 1
ATOM 1745 C C . GLU A 1 221 ? 3.838 -26.031 14.797 1 97.25 221 GLU A C 1
ATOM 1747 O O . GLU A 1 221 ? 2.689 -25.719 14.492 1 97.25 221 GLU A O 1
ATOM 1752 N N . ASN A 1 222 ? 4.766 -25.203 15.172 1 96.5 222 ASN A N 1
ATOM 1753 C CA . ASN A 1 222 ? 4.453 -23.781 15.25 1 96.5 222 ASN A CA 1
ATOM 1754 C C . ASN A 1 222 ? 4.109 -23.203 13.875 1 96.5 222 ASN A C 1
ATOM 1756 O O . ASN A 1 222 ? 3.166 -22.422 13.742 1 96.5 222 ASN A O 1
ATOM 1760 N N . ALA A 1 223 ? 4.93 -23.578 12.906 1 97.69 223 ALA A N 1
ATOM 1761 C CA . ALA A 1 223 ? 4.68 -23.125 11.539 1 97.69 223 ALA A CA 1
ATOM 1762 C C . ALA A 1 223 ? 3.271 -23.5 11.086 1 97.69 223 ALA A C 1
ATOM 1764 O O . ALA A 1 223 ? 2.541 -22.672 10.547 1 97.69 223 ALA A O 1
ATOM 1765 N N . ARG A 1 224 ? 2.879 -24.703 11.367 1 97.62 224 ARG A N 1
ATOM 1766 C CA . ARG A 1 224 ? 1.574 -25.219 10.969 1 97.62 224 ARG A CA 1
ATOM 1767 C C . ARG A 1 224 ? 0.452 -24.516 11.719 1 97.62 224 ARG A C 1
ATOM 1769 O O . ARG A 1 224 ? -0.61 -24.25 11.156 1 97.62 224 ARG A O 1
ATOM 1776 N N . ASP A 1 225 ? 0.671 -24.234 12.992 1 97.38 225 ASP A N 1
ATOM 1777 C CA . ASP A 1 225 ? -0.316 -23.516 13.797 1 97.38 225 ASP A CA 1
ATOM 1778 C C . ASP A 1 225 ? -0.656 -22.156 13.172 1 97.38 225 ASP A C 1
ATOM 1780 O O . ASP A 1 225 ? -1.795 -21.703 13.266 1 97.38 225 ASP A O 1
ATOM 1784 N N . TYR A 1 226 ? 0.32 -21.578 12.5 1 96.5 226 TYR A N 1
ATOM 1785 C CA . TYR A 1 226 ? 0.114 -20.281 11.875 1 96.5 226 TYR A CA 1
ATOM 1786 C C . TYR A 1 226 ? -0.267 -20.438 10.406 1 96.5 226 TYR A C 1
ATOM 1788 O O . TYR A 1 226 ? -0.404 -19.453 9.68 1 96.5 226 TYR A O 1
ATOM 1796 N N . GLY A 1 227 ? -0.409 -21.688 9.969 1 98.5 227 GLY A N 1
ATOM 1797 C CA . GLY A 1 227 ? -0.854 -21.969 8.617 1 98.5 227 GLY A CA 1
ATOM 1798 C C . GLY A 1 227 ? 0.239 -21.797 7.578 1 98.5 227 GLY A C 1
ATOM 1799 O O . GLY A 1 227 ? -0.027 -21.375 6.453 1 98.5 227 GLY A O 1
ATOM 1800 N N . HIS A 1 228 ? 1.527 -22.062 7.988 1 98.75 228 HIS A N 1
ATOM 1801 C CA . HIS A 1 228 ? 2.643 -21.812 7.078 1 98.75 228 HIS A CA 1
ATOM 1802 C C . HIS A 1 228 ? 3.51 -23.062 6.93 1 98.75 228 HIS A C 1
ATOM 1804 O O . HIS A 1 228 ? 3.305 -24.047 7.637 1 98.75 228 HIS A O 1
ATOM 1810 N N . THR A 1 229 ? 4.438 -23.047 6.031 1 98.75 229 THR A N 1
ATOM 1811 C CA . THR A 1 229 ? 5.32 -24.172 5.715 1 98.75 229 THR A CA 1
ATOM 1812 C C . THR A 1 229 ? 6.719 -23.922 6.27 1 98.75 229 THR A C 1
ATOM 1814 O O . THR A 1 229 ? 7.246 -22.812 6.168 1 98.75 229 THR A O 1
ATOM 1817 N N . HIS A 1 230 ? 7.266 -24.891 6.898 1 98.75 230 HIS A N 1
ATOM 1818 C CA . HIS A 1 230 ? 8.672 -24.922 7.301 1 98.75 230 HIS A CA 1
ATOM 1819 C C . HIS A 1 230 ? 9.539 -25.594 6.246 1 98.75 230 HIS A C 1
ATOM 1821 O O . HIS A 1 230 ? 9.148 -26.609 5.676 1 98.75 230 HIS A O 1
ATOM 1827 N N . LEU A 1 231 ? 10.703 -25.109 6.051 1 98.62 231 LEU A N 1
ATOM 1828 C CA . LEU A 1 231 ? 11.609 -25.625 5.027 1 98.62 231 LEU A CA 1
ATOM 1829 C C . LEU A 1 231 ? 11.883 -27.109 5.242 1 98.62 231 LEU A C 1
ATOM 1831 O O . LEU A 1 231 ? 12.031 -27.859 4.273 1 98.62 231 LEU A O 1
ATOM 1835 N N . SER A 1 232 ? 11.977 -27.516 6.441 1 98.19 232 SER A N 1
ATOM 1836 C CA . SER A 1 232 ? 12.258 -28.922 6.723 1 98.19 232 SER A CA 1
ATOM 1837 C C . SER A 1 232 ? 11.18 -29.828 6.148 1 98.19 232 SER A C 1
ATOM 1839 O O . SER A 1 232 ? 11.453 -30.969 5.773 1 98.19 232 SER A O 1
ATOM 1841 N N . GLU A 1 233 ? 9.93 -29.375 6.098 1 98.38 233 GLU A N 1
ATOM 1842 C CA . GLU A 1 233 ? 8.859 -30.156 5.492 1 98.38 233 GLU A CA 1
ATOM 1843 C C . GLU A 1 233 ? 9.039 -30.266 3.98 1 98.38 233 GLU A C 1
ATOM 1845 O O . GLU A 1 233 ? 8.773 -31.312 3.395 1 98.38 233 GLU A O 1
ATOM 1850 N N . ILE A 1 234 ? 9.469 -29.203 3.379 1 98.62 234 ILE A N 1
ATOM 1851 C CA . ILE A 1 234 ? 9.766 -29.234 1.95 1 98.62 234 ILE A CA 1
ATOM 1852 C C . ILE A 1 234 ? 10.852 -30.266 1.663 1 98.62 234 ILE A C 1
ATOM 1854 O O . ILE A 1 234 ? 10.734 -31.047 0.726 1 98.62 234 ILE A O 1
ATOM 1858 N N . VAL A 1 235 ? 11.875 -30.266 2.496 1 98.25 235 VAL A N 1
ATOM 1859 C CA . VAL A 1 235 ? 12.969 -31.234 2.361 1 98.25 235 VAL A CA 1
ATOM 1860 C C . VAL A 1 235 ? 12.43 -32.656 2.527 1 98.25 235 VAL A C 1
ATOM 1862 O O . VAL A 1 235 ? 12.781 -33.562 1.761 1 98.25 235 VAL A O 1
ATOM 1865 N N . ASN A 1 236 ? 11.562 -32.781 3.488 1 97.94 236 ASN A N 1
ATOM 1866 C CA . ASN A 1 236 ? 11 -34.094 3.771 1 97.94 236 ASN A CA 1
ATOM 1867 C C . ASN A 1 236 ? 10.164 -34.625 2.602 1 97.94 236 ASN A C 1
ATOM 1869 O O . ASN A 1 236 ? 10.078 -35.844 2.383 1 97.94 236 ASN A O 1
ATOM 1873 N N . TYR A 1 237 ? 9.508 -33.688 1.874 1 98.25 237 TYR A N 1
ATOM 1874 C CA . TYR A 1 237 ? 8.664 -34.094 0.748 1 98.25 237 TYR A CA 1
ATOM 1875 C C . TYR A 1 237 ? 9.422 -33.938 -0.57 1 98.25 237 TYR A C 1
ATOM 1877 O O . TYR A 1 237 ? 8.805 -33.844 -1.637 1 98.25 237 TYR A O 1
ATOM 1885 N N . ALA A 1 238 ? 10.711 -33.969 -0.572 1 98.25 238 ALA A N 1
ATOM 1886 C CA . ALA A 1 238 ? 11.547 -33.625 -1.72 1 98.25 238 ALA A CA 1
ATOM 1887 C C . ALA A 1 238 ? 11.203 -34.5 -2.924 1 98.25 238 ALA A C 1
ATOM 1889 O O . ALA A 1 238 ? 11.195 -34 -4.062 1 98.25 238 ALA A O 1
ATOM 1890 N N . SER A 1 239 ? 10.891 -35.719 -2.766 1 97.19 239 SER A N 1
ATOM 1891 C CA . SER A 1 239 ? 10.672 -36.688 -3.842 1 97.19 239 SER A CA 1
ATOM 1892 C C . SER A 1 239 ? 9.328 -36.469 -4.531 1 97.19 239 SER A C 1
ATOM 1894 O O . SER A 1 239 ? 9.078 -37 -5.613 1 97.19 239 SER A O 1
ATOM 1896 N N . ARG A 1 240 ? 8.461 -35.656 -3.867 1 98.12 240 ARG A N 1
ATOM 1897 C CA . ARG A 1 240 ? 7.129 -35.406 -4.422 1 98.12 240 ARG A CA 1
ATOM 1898 C C . ARG A 1 240 ? 7.164 -34.344 -5.496 1 98.12 240 ARG A C 1
ATOM 1900 O O . ARG A 1 240 ? 6.246 -34.219 -6.309 1 98.12 240 ARG A O 1
ATOM 1907 N N . PHE A 1 241 ? 8.195 -33.531 -5.484 1 98.62 241 PHE A N 1
ATOM 1908 C CA . PHE A 1 241 ? 8.289 -32.406 -6.414 1 98.62 241 PHE A CA 1
ATOM 1909 C C . PHE A 1 241 ? 8.82 -32.875 -7.766 1 98.62 241 PHE A C 1
ATOM 1911 O O . PHE A 1 241 ? 9.945 -33.375 -7.855 1 98.62 241 PHE A O 1
ATOM 1918 N N . GLU A 1 242 ? 8.047 -32.656 -8.75 1 98.31 242 GLU A N 1
ATOM 1919 C CA . GLU A 1 242 ? 8.461 -32.969 -10.109 1 98.31 242 GLU A CA 1
ATOM 1920 C C . GLU A 1 242 ? 8.766 -31.719 -10.898 1 98.31 242 GLU A C 1
ATOM 1922 O O . GLU A 1 242 ? 8.961 -31.766 -12.117 1 98.31 242 GLU A O 1
ATOM 1927 N N . ASN A 1 243 ? 8.789 -30.609 -10.281 1 98.62 243 ASN A N 1
ATOM 1928 C CA . ASN A 1 243 ? 9.055 -29.312 -10.898 1 98.62 243 ASN A CA 1
ATOM 1929 C C . ASN A 1 243 ? 10.516 -29.188 -11.336 1 98.62 243 ASN A C 1
ATOM 1931 O O . ASN A 1 243 ? 11.414 -29.719 -10.68 1 98.62 243 ASN A O 1
ATOM 1935 N N . LYS A 1 244 ? 10.688 -28.438 -12.406 1 98.56 244 LYS A N 1
ATOM 1936 C CA . LYS A 1 244 ? 12.047 -28.141 -12.828 1 98.56 244 LYS A CA 1
ATOM 1937 C C . LYS A 1 244 ? 12.727 -27.188 -11.859 1 98.56 244 LYS A C 1
ATOM 1939 O O . LYS A 1 244 ? 13.93 -27.312 -11.594 1 98.56 244 LYS A O 1
ATOM 1944 N N . ALA A 1 245 ? 11.969 -26.234 -11.352 1 98.75 245 ALA A N 1
ATOM 1945 C CA . ALA A 1 245 ? 12.492 -25.266 -10.406 1 98.75 245 ALA A CA 1
ATOM 1946 C C . ALA A 1 245 ? 11.461 -24.922 -9.336 1 98.75 245 ALA A C 1
ATOM 1948 O O . ALA A 1 245 ? 10.258 -24.953 -9.602 1 98.75 245 ALA A O 1
ATOM 1949 N N . ILE A 1 246 ? 11.93 -24.625 -8.148 1 98.88 246 ILE A N 1
ATOM 1950 C CA . ILE A 1 246 ? 11.109 -24.172 -7.027 1 98.88 246 ILE A CA 1
ATOM 1951 C C . ILE A 1 246 ? 11.633 -22.828 -6.516 1 98.88 246 ILE A C 1
ATOM 1953 O O . ILE A 1 246 ? 12.828 -22.688 -6.242 1 98.88 246 ILE A O 1
ATOM 1957 N N . VAL A 1 247 ? 10.781 -21.828 -6.488 1 98.88 247 VAL A N 1
ATOM 1958 C CA . VAL A 1 247 ? 11.125 -20.516 -5.945 1 98.88 247 VAL A CA 1
ATOM 1959 C C . VAL A 1 247 ? 10.461 -20.328 -4.586 1 98.88 247 VAL A C 1
ATOM 1961 O O . VAL A 1 247 ? 9.227 -20.312 -4.488 1 98.88 247 VAL A O 1
ATOM 1964 N N . LEU A 1 248 ? 11.266 -20.188 -3.559 1 98.81 248 LEU A N 1
ATOM 1965 C CA . LEU A 1 248 ? 10.75 -20 -2.207 1 98.81 248 LEU A CA 1
ATOM 1966 C C . LEU A 1 248 ? 10.562 -18.516 -1.913 1 98.81 248 LEU A C 1
ATOM 1968 O O . LEU A 1 248 ? 11.406 -17.688 -2.271 1 98.81 248 LEU A O 1
ATOM 1972 N N . ILE A 1 249 ? 9.391 -18.188 -1.285 1 98.75 249 ILE A N 1
ATOM 1973 C CA . ILE A 1 249 ? 9.031 -16.812 -0.962 1 98.75 249 ILE A CA 1
ATOM 1974 C C . ILE A 1 249 ? 8.453 -16.75 0.448 1 98.75 249 ILE A C 1
ATOM 1976 O O . ILE A 1 249 ? 8.477 -17.734 1.183 1 98.75 249 ILE A O 1
ATOM 1980 N N . HIS A 1 250 ? 7.992 -15.539 0.863 1 98.8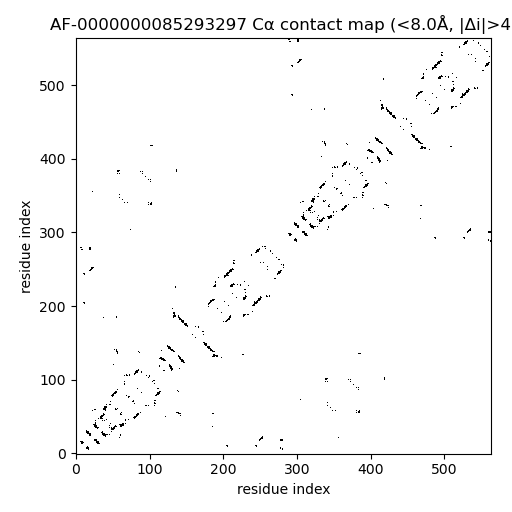1 250 HIS A N 1
ATOM 1981 C CA . HIS A 1 250 ? 7.227 -15.273 2.074 1 98.81 250 HIS A CA 1
ATOM 1982 C C . HIS A 1 250 ? 8.023 -15.648 3.322 1 98.81 250 HIS A C 1
ATOM 1984 O O . HIS A 1 250 ? 7.469 -16.234 4.262 1 98.81 250 HIS A O 1
ATOM 1990 N N . PHE A 1 251 ? 9.344 -15.445 3.277 1 98.69 251 PHE A N 1
ATOM 1991 C CA . PHE A 1 251 ? 10.195 -15.68 4.434 1 98.69 251 PHE A CA 1
ATOM 1992 C C . PHE A 1 251 ? 9.812 -14.758 5.586 1 98.69 251 PHE A C 1
ATOM 1994 O O . PHE A 1 251 ? 9.438 -13.602 5.363 1 98.69 251 PHE A O 1
ATOM 2001 N N . SER A 1 252 ? 9.992 -15.273 6.773 1 97.75 252 SER A N 1
ATOM 2002 C CA . SER A 1 252 ? 9.75 -14.469 7.961 1 97.75 252 SER A CA 1
ATOM 2003 C C . SER A 1 252 ? 10.609 -13.211 7.961 1 97.75 252 SER A C 1
ATOM 2005 O O . SER A 1 252 ? 11.797 -13.266 7.629 1 97.75 252 SER A O 1
ATOM 2007 N N . ALA A 1 253 ? 10.008 -12.117 8.352 1 95.38 253 ALA A N 1
ATOM 2008 C CA . ALA A 1 253 ? 10.703 -10.828 8.391 1 95.38 253 ALA A CA 1
ATOM 2009 C C . ALA A 1 253 ? 11.812 -10.844 9.445 1 95.38 253 ALA A C 1
ATOM 2011 O O 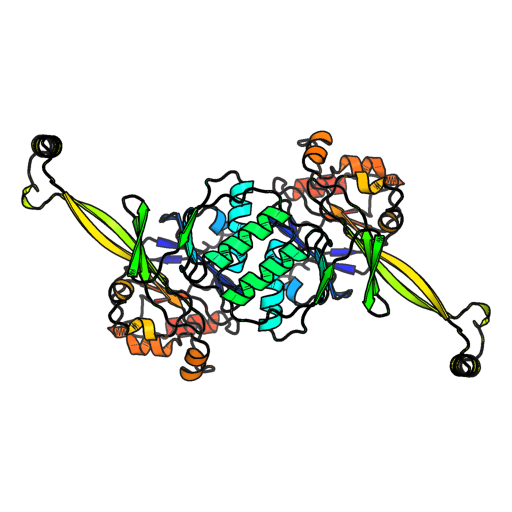. ALA A 1 253 ? 12.68 -9.961 9.445 1 95.38 253 ALA A O 1
ATOM 2012 N N . ARG A 1 254 ? 11.836 -11.789 10.273 1 94.44 254 ARG A N 1
ATOM 2013 C CA . ARG A 1 254 ? 12.812 -11.867 11.359 1 94.44 254 ARG A CA 1
ATOM 2014 C C . ARG A 1 254 ? 14.188 -12.281 10.836 1 94.44 254 ARG A C 1
ATOM 2016 O O . ARG A 1 254 ? 15.195 -12.133 11.531 1 94.44 254 ARG A O 1
ATOM 2023 N N . TYR A 1 255 ? 14.18 -12.852 9.648 1 96.75 255 TYR A N 1
ATOM 2024 C CA . TYR A 1 255 ? 15.43 -13.398 9.133 1 96.75 255 TYR A CA 1
ATOM 2025 C C . TYR A 1 255 ? 16.281 -12.305 8.5 1 96.75 255 TYR A C 1
ATOM 2027 O O . TYR A 1 255 ? 15.758 -11.391 7.855 1 96.75 255 TYR A O 1
ATOM 2035 N N . GLN A 1 256 ? 17.547 -12.484 8.695 1 96.81 256 GLN A N 1
ATOM 2036 C CA . GLN A 1 256 ? 18.5 -11.766 7.855 1 96.81 256 GLN A CA 1
ATOM 2037 C C . GLN A 1 256 ? 18.75 -12.516 6.551 1 96.81 256 GLN A C 1
ATOM 2039 O O . GLN A 1 256 ? 18.562 -13.734 6.477 1 96.81 256 GLN A O 1
ATOM 2044 N N . LEU A 1 257 ? 19.172 -11.789 5.613 1 97.62 257 LEU A N 1
ATOM 2045 C CA . LEU A 1 257 ? 19.375 -12.336 4.277 1 97.62 257 LEU A CA 1
ATOM 2046 C C . LEU A 1 257 ? 20.297 -13.555 4.32 1 97.62 257 LEU A C 1
ATOM 2048 O O . LEU A 1 257 ? 20.047 -14.555 3.643 1 97.62 257 LEU A O 1
ATOM 2052 N N . ASP A 1 258 ? 21.344 -13.531 5.117 1 97.56 258 ASP A N 1
ATOM 2053 C CA . ASP A 1 258 ? 22.344 -14.602 5.152 1 97.56 258 ASP A CA 1
ATOM 2054 C C . ASP A 1 258 ? 21.734 -15.891 5.691 1 97.56 258 ASP A C 1
ATOM 2056 O O . ASP A 1 258 ? 22.125 -16.984 5.27 1 97.56 258 ASP A O 1
ATOM 2060 N N . VAL A 1 259 ? 20.766 -15.758 6.586 1 97.81 259 VAL A N 1
ATOM 2061 C CA . VAL A 1 259 ? 20.109 -16.938 7.148 1 97.81 259 VAL A CA 1
ATOM 2062 C C . VAL A 1 259 ? 19.328 -17.656 6.055 1 97.81 259 VAL A C 1
ATOM 2064 O O . VAL A 1 259 ? 19.391 -18.891 5.941 1 97.81 259 VAL A O 1
ATOM 2067 N N . ILE A 1 260 ? 18.625 -16.938 5.215 1 98.12 260 ILE A N 1
ATOM 2068 C CA . ILE A 1 260 ? 17.844 -17.5 4.121 1 98.12 260 ILE A CA 1
ATOM 2069 C C . ILE A 1 260 ? 18.766 -18.156 3.109 1 98.12 260 ILE A C 1
ATOM 2071 O O . ILE A 1 260 ? 18.547 -19.312 2.707 1 98.12 260 ILE A O 1
ATOM 2075 N N . GLN A 1 261 ? 19.812 -17.453 2.793 1 97.56 261 GLN A N 1
ATOM 2076 C CA . GLN A 1 261 ? 20.75 -17.938 1.79 1 97.56 261 GLN A CA 1
ATOM 2077 C C . GLN A 1 261 ? 21.453 -19.203 2.262 1 97.56 261 GLN A C 1
ATOM 2079 O O . GLN A 1 261 ? 21.625 -20.156 1.486 1 97.56 261 GLN A O 1
ATOM 2084 N N . GLU A 1 262 ? 21.844 -19.219 3.5 1 97.5 262 GLU A N 1
ATOM 2085 C CA . GLU A 1 262 ? 22.516 -20.391 4.062 1 97.5 262 GLU A CA 1
ATOM 2086 C C . GLU A 1 262 ? 21.578 -21.594 4.078 1 97.5 262 GLU A C 1
ATOM 2088 O O . GLU A 1 262 ? 22 -22.719 3.797 1 97.5 262 GLU A O 1
ATOM 2093 N N . ALA A 1 263 ? 20.359 -21.359 4.406 1 97.62 263 ALA A N 1
ATOM 2094 C CA . ALA A 1 263 ? 19.375 -22.453 4.441 1 97.62 263 ALA A CA 1
ATOM 2095 C C . ALA A 1 263 ? 19.203 -23.062 3.057 1 97.62 263 ALA A C 1
ATOM 2097 O O . ALA A 1 263 ? 19.156 -24.297 2.922 1 97.62 263 ALA A O 1
ATOM 2098 N N . ILE A 1 264 ? 19.094 -22.25 2.02 1 97.38 264 ILE A N 1
ATOM 2099 C CA . ILE A 1 264 ? 18.875 -22.719 0.656 1 97.38 264 ILE A CA 1
ATOM 2100 C C . ILE A 1 264 ? 20.141 -23.453 0.17 1 97.38 264 ILE A C 1
ATOM 2102 O O . ILE A 1 264 ? 20.047 -24.5 -0.46 1 97.38 264 ILE A O 1
ATOM 2106 N N . ALA A 1 265 ? 21.281 -22.891 0.512 1 97.06 265 ALA A N 1
ATOM 2107 C CA . ALA A 1 265 ? 22.562 -23.469 0.089 1 97.06 265 ALA A CA 1
ATOM 2108 C C . ALA A 1 265 ? 22.766 -24.844 0.717 1 97.06 265 ALA A C 1
ATOM 2110 O O . ALA A 1 265 ? 23.484 -25.688 0.161 1 97.06 265 ALA A O 1
ATOM 2111 N N . ALA A 1 266 ? 22.188 -25.062 1.806 1 97.12 266 ALA A N 1
ATOM 2112 C CA . ALA A 1 266 ? 22.406 -26.297 2.57 1 97.12 266 ALA A CA 1
ATOM 2113 C C . ALA A 1 266 ? 21.531 -27.422 2.039 1 97.12 266 ALA A C 1
ATOM 2115 O O . ALA A 1 266 ? 21.688 -28.578 2.449 1 97.12 266 ALA A O 1
ATOM 2116 N N . LEU A 1 267 ? 20.641 -27.094 1.154 1 97.62 267 LEU A N 1
ATOM 2117 C CA . LEU A 1 267 ? 19.75 -28.125 0.631 1 97.62 267 LEU A CA 1
ATOM 2118 C C . LEU A 1 267 ? 20.531 -29.188 -0.137 1 97.62 267 LEU A C 1
ATOM 2120 O O . LEU A 1 267 ? 21.453 -28.859 -0.89 1 97.62 267 LEU A O 1
ATOM 2124 N N . GLY A 1 268 ? 20.219 -30.422 0.061 1 96.69 268 GLY A N 1
ATOM 2125 C CA . GLY A 1 268 ? 20.828 -31.531 -0.667 1 96.69 268 GLY A CA 1
ATOM 2126 C C . GLY A 1 268 ? 19.938 -32.062 -1.783 1 96.69 268 GLY A C 1
ATOM 2127 O O . GLY A 1 268 ? 18.844 -31.547 -2.006 1 96.69 268 GLY A O 1
ATOM 2128 N N . PRO A 1 269 ? 20.484 -33.094 -2.465 1 95.19 269 PRO A N 1
ATOM 2129 C CA . PRO A 1 269 ? 19.641 -33.719 -3.48 1 95.19 269 PRO A CA 1
ATOM 2130 C C . PRO A 1 269 ? 18.359 -34.312 -2.9 1 95.19 269 PRO A C 1
ATOM 2132 O O . PRO A 1 269 ? 18.344 -34.75 -1.755 1 95.19 269 PRO A O 1
ATOM 2135 N N . PRO A 1 270 ? 17.266 -34.25 -3.643 1 96.75 270 PRO A N 1
ATOM 2136 C CA . PRO A 1 270 ? 17.172 -33.844 -5.043 1 96.75 270 PRO A CA 1
ATOM 2137 C C . PRO A 1 270 ? 16.812 -32.375 -5.203 1 96.75 270 PRO A C 1
ATOM 2139 O O . PRO A 1 270 ? 16.484 -31.922 -6.309 1 96.75 270 PRO A O 1
ATOM 2142 N N . LEU A 1 271 ? 16.734 -31.594 -4.141 1 97.88 271 LEU A N 1
ATOM 2143 C CA . LEU A 1 271 ? 16.328 -30.203 -4.188 1 97.88 271 LEU A CA 1
ATOM 2144 C C . LEU A 1 271 ? 17.484 -29.297 -4.598 1 97.88 271 LEU A C 1
ATOM 2146 O O . LEU A 1 271 ? 17.281 -28.234 -5.176 1 97.88 271 LEU A O 1
ATOM 2150 N N . ALA A 1 272 ? 18.672 -29.797 -4.324 1 96.19 272 ALA A N 1
ATOM 2151 C CA . ALA A 1 272 ? 19.859 -28.984 -4.59 1 96.19 272 ALA A CA 1
ATOM 2152 C C . ALA A 1 272 ? 19.938 -28.578 -6.059 1 96.19 272 ALA A C 1
ATOM 2154 O O . ALA A 1 272 ? 19.719 -29.391 -6.953 1 96.19 272 ALA A O 1
ATOM 2155 N N . GLY A 1 273 ? 20.156 -27.297 -6.27 1 94.81 273 GLY A N 1
ATOM 2156 C CA . GLY A 1 273 ? 20.391 -26.797 -7.617 1 94.81 273 GLY A CA 1
ATOM 2157 C C . GLY A 1 273 ? 19.109 -26.375 -8.32 1 94.81 273 GLY A C 1
ATOM 2158 O O . GLY A 1 273 ? 19.156 -25.75 -9.383 1 94.81 273 GLY A O 1
ATOM 2159 N N . ARG A 1 274 ? 17.953 -26.656 -7.719 1 97.12 274 ARG A N 1
ATOM 2160 C CA . ARG A 1 274 ? 16.75 -26.266 -8.43 1 97.12 274 ARG A CA 1
ATOM 2161 C C . ARG A 1 274 ? 15.805 -25.484 -7.523 1 97.12 274 ARG A C 1
ATOM 2163 O O . ARG A 1 274 ? 14.641 -25.266 -7.867 1 97.12 274 ARG A O 1
ATOM 2170 N N . VAL A 1 275 ? 16.297 -25.203 -6.305 1 98.56 275 VAL A N 1
ATOM 2171 C CA . VAL A 1 275 ? 15.531 -24.375 -5.375 1 98.56 275 VAL A CA 1
ATOM 2172 C C . VAL A 1 275 ? 16.156 -23 -5.277 1 98.56 275 VAL A C 1
ATOM 2174 O O . VAL A 1 275 ? 17.375 -22.875 -5.098 1 98.56 275 VAL A O 1
ATOM 2177 N N . PHE A 1 276 ? 15.375 -22 -5.426 1 98.38 276 PHE A N 1
ATOM 2178 C CA . PHE A 1 276 ? 15.805 -20.594 -5.406 1 98.38 276 PHE A CA 1
ATOM 2179 C C . PHE A 1 276 ? 15.023 -19.812 -4.363 1 98.38 276 PHE A C 1
ATOM 2181 O O . PHE A 1 276 ? 13.953 -20.25 -3.916 1 98.38 276 PHE A O 1
ATOM 2188 N N . ALA A 1 277 ? 15.547 -18.703 -3.936 1 98.25 277 ALA A N 1
ATOM 2189 C CA . ALA A 1 277 ? 14.883 -17.844 -2.969 1 98.25 277 ALA A CA 1
ATOM 2190 C C . ALA A 1 277 ? 14.688 -16.438 -3.537 1 98.25 277 ALA A C 1
ATOM 2192 O O . ALA A 1 277 ? 15.633 -15.82 -4.039 1 98.25 277 ALA A O 1
ATOM 2193 N N . LEU A 1 278 ? 13.492 -15.992 -3.564 1 98.19 278 LEU A N 1
ATOM 2194 C CA . LEU A 1 278 ? 13.258 -14.578 -3.844 1 98.19 278 LEU A CA 1
ATOM 2195 C C . LEU A 1 278 ? 13.469 -13.734 -2.59 1 98.19 278 LEU A C 1
ATOM 2197 O O . LEU A 1 278 ? 12.641 -13.75 -1.679 1 98.19 278 LEU A O 1
ATOM 2201 N N . THR A 1 279 ? 14.539 -12.883 -2.574 1 97.19 279 THR A N 1
ATOM 2202 C CA . THR A 1 279 ? 14.938 -12.258 -1.314 1 97.19 279 THR A CA 1
ATOM 2203 C C . THR A 1 279 ? 14.859 -10.734 -1.415 1 97.19 279 THR A C 1
ATOM 2205 O O . THR A 1 279 ? 15.414 -10.023 -0.576 1 97.19 279 THR A O 1
ATOM 2208 N N . GLU A 1 280 ? 14.195 -10.305 -2.504 1 95.81 280 GLU A N 1
ATOM 2209 C CA . GLU A 1 280 ? 13.984 -8.859 -2.605 1 95.81 280 GLU A CA 1
ATOM 2210 C C . GLU A 1 280 ? 13.344 -8.305 -1.338 1 95.81 280 GLU A C 1
ATOM 2212 O O . GLU A 1 280 ? 12.359 -8.867 -0.838 1 95.81 280 GLU A O 1
ATOM 2217 N N . GLY A 1 281 ? 13.875 -7.211 -0.829 1 91.38 281 GLY A N 1
ATOM 2218 C CA . GLY A 1 281 ? 13.344 -6.582 0.37 1 91.38 281 GLY A CA 1
ATOM 2219 C C . GLY A 1 281 ? 14.117 -6.945 1.625 1 91.38 281 GLY A C 1
ATOM 2220 O O . GLY A 1 281 ? 13.906 -6.344 2.682 1 91.38 281 GLY A O 1
ATOM 2221 N N . PHE A 1 282 ? 14.961 -8.039 1.582 1 94.31 282 PHE A N 1
ATOM 2222 C CA . PHE A 1 282 ? 15.766 -8.453 2.732 1 94.31 282 PHE A CA 1
ATOM 2223 C C . PHE A 1 282 ? 17.141 -7.801 2.691 1 94.31 282 PHE A C 1
ATOM 2225 O O . PHE A 1 282 ? 17.672 -7.531 1.614 1 94.31 282 PHE A O 1
ATOM 2232 N N . MET B 1 1 ? 31.922 4.059 5.633 1 24.94 1 MET B N 1
ATOM 2233 C CA . MET B 1 1 ? 30.812 4.445 6.504 1 24.94 1 MET B CA 1
ATOM 2234 C C . MET B 1 1 ? 29.719 5.148 5.711 1 24.94 1 MET B C 1
ATOM 2236 O O . MET B 1 1 ? 29.875 6.301 5.309 1 24.94 1 MET B O 1
ATOM 2240 N N . GLU B 1 2 ? 29.094 4.484 4.809 1 27.39 2 GLU B N 1
ATOM 2241 C CA . GLU B 1 2 ? 28.156 5.129 3.885 1 27.39 2 GLU B CA 1
ATOM 2242 C C . GLU B 1 2 ? 27.094 5.91 4.637 1 27.39 2 GLU B C 1
ATOM 2244 O O . GLU B 1 2 ? 26.453 5.375 5.543 1 27.39 2 GLU B O 1
ATOM 2249 N N . THR B 1 3 ? 27.375 7.234 4.969 1 30.84 3 THR B N 1
ATOM 2250 C CA . THR B 1 3 ? 26.516 8.141 5.719 1 30.84 3 THR B CA 1
ATOM 2251 C C . THR B 1 3 ? 25.047 7.906 5.371 1 30.84 3 THR B C 1
ATOM 2253 O O . THR B 1 3 ? 24.625 8.117 4.227 1 30.84 3 THR B O 1
ATOM 2256 N N . LYS B 1 4 ? 24.438 7.039 6.066 1 42.53 4 LYS B N 1
ATOM 2257 C CA . LYS B 1 4 ? 23 6.809 5.895 1 42.53 4 LYS B CA 1
ATOM 2258 C C . LYS B 1 4 ? 22.266 8.117 5.605 1 42.53 4 LYS B C 1
ATOM 2260 O O . LYS B 1 4 ? 22.25 9.023 6.434 1 42.53 4 LYS B O 1
ATOM 2265 N N . LYS B 1 5 ? 22.266 8.664 4.43 1 48.03 5 LYS B N 1
ATOM 2266 C CA . LYS B 1 5 ? 21.594 9.883 3.984 1 48.03 5 LYS B CA 1
ATOM 2267 C C . LYS B 1 5 ? 20.328 10.148 4.793 1 48.03 5 LYS B C 1
ATOM 2269 O O . LYS B 1 5 ? 19.484 9.266 4.934 1 48.03 5 LYS B O 1
ATOM 2274 N N . LYS B 1 6 ? 20.422 11.086 5.793 1 53.56 6 LYS B N 1
ATOM 2275 C CA . LYS B 1 6 ? 19.344 11.5 6.695 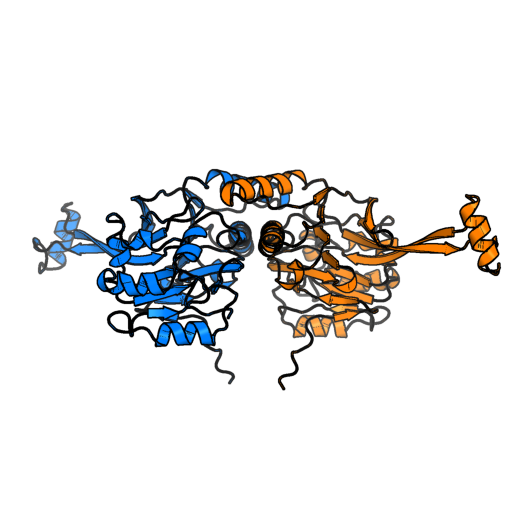1 53.56 6 LYS B CA 1
ATOM 2276 C C . LYS B 1 6 ? 18.016 11.633 5.949 1 53.56 6 LYS B C 1
ATOM 2278 O O . LYS B 1 6 ? 17.906 12.422 5.008 1 53.56 6 LYS B O 1
ATOM 2283 N N . LYS B 1 7 ? 17.062 10.695 5.992 1 74.75 7 LYS B N 1
ATOM 2284 C CA . LYS B 1 7 ? 15.719 10.633 5.414 1 74.75 7 LYS B CA 1
ATOM 2285 C C . LYS B 1 7 ? 14.789 11.648 6.074 1 74.75 7 LYS B C 1
ATOM 2287 O O . LYS B 1 7 ? 14.773 11.773 7.301 1 74.75 7 LYS B O 1
ATOM 2292 N N . GLY B 1 8 ? 14.328 12.695 5.238 1 86.44 8 GLY B N 1
ATOM 2293 C CA . GLY B 1 8 ? 13.375 13.695 5.68 1 86.44 8 GLY B CA 1
ATOM 2294 C C . GLY B 1 8 ? 13.992 15.078 5.84 1 86.44 8 GLY B C 1
ATOM 2295 O O . GLY B 1 8 ? 15.016 15.375 5.227 1 86.44 8 GLY B O 1
ATOM 2296 N N . LEU B 1 9 ? 13.195 16.031 6.379 1 93.94 9 LEU B N 1
ATOM 2297 C CA . LEU B 1 9 ? 13.539 17.422 6.648 1 93.94 9 LEU B CA 1
ATOM 2298 C C . LEU B 1 9 ? 13.398 17.734 8.133 1 93.94 9 LEU B C 1
ATOM 2300 O O . LEU B 1 9 ? 12.594 17.125 8.836 1 93.94 9 LEU B O 1
ATOM 2304 N N . VAL B 1 10 ? 14.297 18.594 8.594 1 96.31 10 VAL B N 1
ATOM 2305 C CA . VAL B 1 10 ? 14.055 19.188 9.906 1 96.31 10 VAL B CA 1
ATOM 2306 C C . VAL B 1 10 ? 13.695 20.672 9.734 1 96.31 10 VAL B C 1
ATOM 2308 O O . VAL B 1 10 ? 14.531 21.469 9.305 1 96.31 10 VAL B O 1
ATOM 2311 N N . ILE B 1 11 ? 12.477 20.969 10.055 1 96.44 11 ILE B N 1
ATOM 2312 C CA . ILE B 1 11 ? 11.945 22.312 9.859 1 96.44 11 ILE B CA 1
ATOM 2313 C C . ILE B 1 11 ? 11.406 22.844 11.18 1 96.44 11 ILE B C 1
ATOM 2315 O O . ILE B 1 11 ? 10.492 22.281 11.766 1 96.44 11 ILE B O 1
ATOM 2319 N N . GLU B 1 12 ? 11.906 24.031 11.672 1 95.75 12 GLU B N 1
ATOM 2320 C CA . GLU B 1 12 ? 11.461 24.641 12.922 1 95.75 12 GLU B CA 1
ATOM 2321 C C . GLU B 1 12 ? 11.391 23.609 14.047 1 95.75 12 GLU B C 1
ATOM 2323 O O . GLU B 1 12 ? 10.367 23.5 14.719 1 95.75 12 GLU B O 1
ATOM 2328 N N . ASP B 1 13 ? 12.305 22.719 14.141 1 92.56 13 ASP B N 1
ATOM 2329 C CA . ASP B 1 13 ? 12.492 21.719 15.195 1 92.56 13 ASP B CA 1
ATOM 2330 C C . ASP B 1 13 ? 11.586 20.516 14.984 1 92.56 13 ASP B C 1
ATOM 2332 O O . ASP B 1 13 ? 11.438 19.672 15.875 1 92.56 13 ASP B O 1
ATOM 2336 N N . TYR B 1 14 ? 10.906 20.469 13.859 1 97 14 TYR B N 1
ATOM 2337 C CA . TYR B 1 14 ? 10.102 19.297 13.523 1 97 14 TYR B CA 1
ATOM 2338 C C . TYR B 1 14 ? 10.789 18.453 12.469 1 97 14 TYR B C 1
ATOM 2340 O O . TYR B 1 14 ? 10.977 18.891 11.328 1 97 14 TYR B O 1
ATOM 2348 N N . PRO B 1 15 ? 11.188 17.281 12.852 1 97.88 15 PRO B N 1
ATOM 2349 C CA . PRO B 1 15 ? 11.508 16.344 11.773 1 97.88 15 PRO B CA 1
ATOM 2350 C C . PRO B 1 15 ? 10.289 15.977 10.922 1 97.88 15 PRO B C 1
ATOM 2352 O O . PRO B 1 15 ? 9.234 15.625 11.469 1 97.88 15 PRO B O 1
ATOM 2355 N N . ILE B 1 16 ? 10.352 16.172 9.664 1 98.44 16 ILE B N 1
ATOM 2356 C CA . ILE B 1 16 ? 9.297 15.828 8.711 1 98.44 16 ILE B CA 1
ATOM 2357 C C . ILE B 1 16 ? 9.781 14.727 7.773 1 98.44 16 ILE B C 1
ATOM 2359 O O . ILE B 1 16 ? 10.766 14.906 7.055 1 98.44 16 ILE B O 1
ATOM 2363 N N . GLU B 1 17 ? 9.102 13.578 7.844 1 98.06 17 GLU B N 1
ATOM 2364 C CA . GLU B 1 17 ? 9.445 12.422 7.031 1 98.06 17 GLU B CA 1
ATOM 2365 C C . GLU B 1 17 ? 8.289 12.016 6.117 1 98.06 17 GLU B C 1
ATOM 2367 O O . GLU B 1 17 ? 7.215 12.617 6.168 1 98.06 17 GLU B O 1
ATOM 2372 N N . GLY B 1 18 ? 8.578 11 5.312 1 97.75 18 GLY B N 1
ATOM 2373 C CA . GLY B 1 18 ? 7.578 10.5 4.387 1 97.75 18 GLY B CA 1
ATOM 2374 C C . GLY B 1 18 ? 7.836 10.898 2.949 1 97.75 18 GLY B C 1
ATOM 2375 O O . GLY B 1 18 ? 8.992 11.07 2.543 1 97.75 18 GLY B O 1
ATOM 2376 N N . LEU B 1 19 ? 6.766 10.922 2.15 1 98.06 19 LEU B N 1
ATOM 2377 C CA . LEU B 1 19 ? 6.848 11.266 0.735 1 98.06 19 LEU B CA 1
ATOM 2378 C C . LEU B 1 19 ? 5.488 11.688 0.196 1 98.06 19 LEU B C 1
ATOM 2380 O O . LEU B 1 19 ? 4.453 11.375 0.791 1 98.06 19 LEU B O 1
ATOM 2384 N N . SER B 1 20 ? 5.574 12.383 -0.862 1 98.5 20 SER B N 1
ATOM 2385 C CA . SER B 1 20 ? 4.348 12.852 -1.492 1 98.5 20 SER B CA 1
ATOM 2386 C C . SER B 1 20 ? 4.547 13.102 -2.984 1 98.5 20 SER B C 1
ATOM 2388 O O . SER B 1 20 ? 5.172 14.086 -3.379 1 98.5 20 SER B O 1
ATOM 2390 N N . ILE B 1 21 ? 4.051 12.211 -3.738 1 97.94 21 ILE B N 1
ATOM 2391 C CA . ILE B 1 21 ? 4.066 12.305 -5.195 1 97.94 21 ILE B CA 1
ATOM 2392 C C . ILE B 1 21 ? 2.641 12.234 -5.734 1 97.94 21 ILE B C 1
ATOM 2394 O O . ILE B 1 21 ? 1.924 11.258 -5.484 1 97.94 21 ILE B O 1
ATOM 2398 N N . ALA B 1 22 ? 2.277 13.266 -6.477 1 98.06 22 ALA B N 1
ATOM 2399 C CA . ALA B 1 22 ? 0.907 13.398 -6.965 1 98.06 22 ALA B CA 1
ATOM 2400 C C . ALA B 1 22 ? 0.462 12.133 -7.695 1 98.06 22 ALA B C 1
ATOM 2402 O O . ALA B 1 22 ? 1.172 11.633 -8.57 1 98.06 22 ALA B O 1
ATOM 2403 N N . GLY B 1 23 ? -0.664 11.625 -7.309 1 96.12 23 GLY B N 1
ATOM 2404 C CA . GLY B 1 23 ? -1.248 10.461 -7.965 1 96.12 23 GLY B CA 1
ATOM 2405 C C . GLY B 1 23 ? -0.644 9.148 -7.504 1 96.12 23 GLY B C 1
ATOM 2406 O O . GLY B 1 23 ? -1.229 8.086 -7.715 1 96.12 23 GLY B O 1
ATOM 2407 N N . HIS B 1 24 ? 0.447 9.133 -6.855 1 95.62 24 HIS B N 1
ATOM 2408 C CA . HIS B 1 24 ? 1.147 7.906 -6.484 1 95.62 24 HIS B CA 1
ATOM 2409 C C . HIS B 1 24 ? 0.992 7.613 -4.996 1 95.62 24 HIS B C 1
ATOM 2411 O O . HIS B 1 24 ? 0.425 6.586 -4.617 1 95.62 24 HIS B O 1
ATOM 2417 N N . GLU B 1 25 ? 1.46 8.539 -4.176 1 96.81 25 GLU B N 1
ATOM 2418 C CA . GLU B 1 25 ? 1.289 8.352 -2.736 1 96.81 25 GLU B CA 1
ATOM 2419 C C . GLU B 1 25 ? 1.635 9.625 -1.968 1 96.81 25 GLU B C 1
ATOM 2421 O O . GLU B 1 25 ? 2.529 10.367 -2.365 1 96.81 25 GLU B O 1
ATOM 2426 N N . THR B 1 26 ? 0.928 9.844 -0.931 1 98.69 26 THR B N 1
ATOM 2427 C CA . THR B 1 26 ? 1.21 10.906 0.032 1 98.69 26 THR B CA 1
ATOM 2428 C C . THR B 1 26 ? 1.149 10.367 1.459 1 98.69 26 THR B C 1
ATOM 2430 O O . THR B 1 26 ? 0.184 9.703 1.837 1 98.69 26 THR B O 1
ATOM 2433 N N . CYS B 1 27 ? 2.17 10.539 2.18 1 98.88 27 CYS B N 1
ATOM 2434 C CA . CYS B 1 27 ? 2.244 10.281 3.613 1 98.88 27 CYS B CA 1
ATOM 2435 C C . CYS B 1 27 ? 3.271 11.195 4.277 1 98.88 27 CYS B C 1
ATOM 2437 O O . CYS B 1 27 ? 4.465 11.102 3.992 1 98.88 27 CYS B O 1
ATOM 2439 N N . ILE B 1 28 ? 2.834 12.07 5.109 1 98.94 28 ILE B N 1
ATOM 2440 C CA . ILE B 1 28 ? 3.721 12.992 5.812 1 98.94 28 ILE B CA 1
ATOM 2441 C C . ILE B 1 28 ? 3.762 12.641 7.297 1 98.94 28 ILE B C 1
ATOM 2443 O O . ILE B 1 28 ? 2.723 12.594 7.961 1 98.94 28 ILE B O 1
ATOM 2447 N N . ILE B 1 29 ? 4.945 12.43 7.805 1 98.88 29 ILE B N 1
ATOM 2448 C CA . ILE B 1 29 ? 5.113 11.906 9.156 1 98.88 29 ILE B CA 1
ATOM 2449 C C . ILE B 1 29 ? 5.809 12.953 10.031 1 98.88 29 ILE B C 1
ATOM 2451 O O . ILE B 1 29 ? 6.824 13.531 9.633 1 98.88 29 ILE B O 1
ATOM 2455 N N . LEU B 1 30 ? 5.246 13.266 11.133 1 98.75 30 LEU B N 1
ATOM 2456 C CA . LEU B 1 30 ? 5.844 14.094 12.172 1 98.75 30 LEU B CA 1
ATOM 2457 C C . LEU B 1 30 ? 6.082 13.281 13.445 1 98.75 30 LEU B C 1
ATOM 2459 O O . LEU B 1 30 ? 5.277 13.336 14.383 1 98.75 30 LEU B O 1
ATOM 2463 N N . PRO B 1 31 ? 7.207 12.656 13.516 1 98.12 31 PRO B N 1
ATOM 2464 C CA . PRO B 1 31 ? 7.438 11.68 14.586 1 98.12 31 PRO B CA 1
ATOM 2465 C C . PRO B 1 31 ? 7.371 12.297 15.977 1 98.12 31 PRO B C 1
ATOM 2467 O O . PRO B 1 31 ? 6.906 11.656 16.922 1 98.12 31 PRO B O 1
ATOM 2470 N N . THR B 1 32 ? 7.832 13.562 16.141 1 97.81 32 THR B N 1
ATOM 2471 C CA . THR B 1 32 ? 7.867 14.188 17.469 1 97.81 32 THR B CA 1
ATOM 2472 C C . THR B 1 32 ? 6.453 14.453 17.969 1 97.81 32 THR B C 1
ATOM 2474 O O . THR B 1 32 ? 6.238 14.617 19.172 1 97.81 32 THR B O 1
ATOM 2477 N N . LEU B 1 33 ? 5.555 14.484 17.062 1 98.31 33 LEU B N 1
ATOM 2478 C CA . LEU B 1 33 ? 4.164 14.703 17.438 1 98.31 33 LEU B CA 1
ATOM 2479 C C . LEU B 1 33 ? 3.381 13.398 17.406 1 98.31 33 LEU B C 1
ATOM 2481 O O . LEU B 1 33 ? 2.184 13.375 17.703 1 98.31 33 LEU B O 1
ATOM 2485 N N . ASN B 1 34 ? 3.992 12.273 16.984 1 98.56 34 ASN B N 1
ATOM 2486 C CA . ASN B 1 34 ? 3.398 10.945 16.938 1 98.56 34 ASN B CA 1
ATOM 2487 C C . ASN B 1 34 ? 2.186 10.906 16 1 98.56 34 ASN B C 1
ATOM 2489 O O . ASN B 1 34 ? 1.138 10.375 16.375 1 98.56 34 ASN B O 1
ATOM 2493 N N . LEU B 1 35 ? 2.35 11.602 14.812 1 98.62 35 LEU B N 1
ATOM 2494 C CA . LEU B 1 35 ? 1.213 11.625 13.898 1 98.62 35 LEU B CA 1
ATOM 2495 C C . LEU B 1 35 ? 1.684 11.594 12.445 1 98.62 35 LEU B C 1
ATOM 2497 O O . LEU B 1 35 ? 2.857 11.836 12.164 1 98.62 35 LEU B O 1
ATOM 2501 N N . ALA B 1 36 ? 0.781 11.195 11.578 1 98.94 36 ALA B N 1
ATOM 2502 C CA . ALA B 1 36 ? 0.971 11.234 10.133 1 98.94 36 ALA B CA 1
ATOM 2503 C C . ALA B 1 36 ? -0.246 11.828 9.438 1 98.94 36 ALA B C 1
ATOM 2505 O O . ALA B 1 36 ? -1.369 11.727 9.938 1 98.94 36 ALA B O 1
ATOM 2506 N N . PHE B 1 37 ? 0.022 12.555 8.359 1 98.94 37 PHE B N 1
ATOM 2507 C CA . PHE B 1 37 ? -1.028 13.031 7.469 1 98.94 37 PHE B CA 1
ATOM 2508 C C . PHE B 1 37 ? -1.087 12.195 6.199 1 98.94 37 PHE B C 1
ATOM 2510 O O . PHE B 1 37 ? -0.091 12.07 5.484 1 98.94 37 PHE B O 1
ATOM 2517 N N . ASP B 1 38 ? -2.299 11.625 5.895 1 98.94 38 ASP B N 1
ATOM 2518 C CA . ASP B 1 38 ? -2.574 10.758 4.75 1 98.94 38 ASP B CA 1
ATOM 2519 C C . ASP B 1 38 ? -1.665 9.531 4.758 1 98.94 38 ASP B C 1
ATOM 2521 O O . ASP B 1 38 ? -0.657 9.508 5.469 1 98.94 38 ASP B O 1
ATOM 2525 N N . ILE B 1 39 ? -2.096 8.547 4.023 1 98.69 39 ILE B N 1
ATOM 2526 C CA . ILE B 1 39 ? -1.375 7.281 4.02 1 98.69 39 ILE B CA 1
ATOM 2527 C C . ILE B 1 39 ? -1.664 6.527 2.725 1 98.69 39 ILE B C 1
ATOM 2529 O O . ILE B 1 39 ? -2.471 5.594 2.709 1 98.69 39 ILE B O 1
ATOM 2533 N N . GLY B 1 40 ? -1.054 6.887 1.675 1 97.25 40 GLY B N 1
ATOM 2534 C CA . GLY B 1 40 ? -1.281 6.316 0.356 1 97.25 40 GLY B CA 1
ATOM 2535 C C . GLY B 1 40 ? -0.957 4.836 0.282 1 97.25 40 GLY B C 1
ATOM 2536 O O . GLY B 1 40 ? -1.848 4.012 0.079 1 97.25 40 GLY B O 1
ATOM 2537 N N . LYS B 1 41 ? 0.315 4.434 0.553 1 96 41 LYS B N 1
ATOM 2538 C CA . LYS B 1 41 ? 0.731 3.035 0.461 1 96 41 LYS B CA 1
ATOM 2539 C C . LYS B 1 41 ? 1.27 2.533 1.798 1 96 41 LYS B C 1
ATOM 2541 O O . LYS B 1 41 ? 1.861 1.454 1.868 1 96 41 LYS B O 1
ATOM 2546 N N . CYS B 1 42 ? 1.154 3.365 2.822 1 97.06 42 CYS B N 1
ATOM 2547 C CA . CYS B 1 42 ? 1.542 3.012 4.184 1 97.06 42 CYS B CA 1
ATOM 2548 C C . CYS B 1 42 ? 3.041 2.748 4.273 1 97.06 42 CYS B C 1
ATOM 2550 O O . CYS B 1 42 ? 3.463 1.618 4.523 1 97.06 42 CYS B O 1
ATOM 2552 N N . PRO B 1 43 ? 3.836 3.793 4.145 1 95.75 43 PRO B N 1
ATOM 2553 C CA . PRO B 1 43 ? 5.258 3.564 4.406 1 95.75 43 PRO B CA 1
ATOM 2554 C C . PRO B 1 43 ? 5.52 3.01 5.805 1 95.75 43 PRO B C 1
ATOM 2556 O O . PRO B 1 43 ? 4.789 3.332 6.746 1 95.75 43 PRO B O 1
ATOM 2559 N N . GLN B 1 44 ? 6.535 2.234 5.91 1 94.75 44 GLN B N 1
ATOM 2560 C CA . GLN B 1 44 ? 6.836 1.506 7.141 1 94.75 44 GLN B CA 1
ATOM 2561 C C . GLN B 1 44 ? 6.938 2.455 8.328 1 94.75 44 GLN B C 1
ATOM 2563 O O . GLN B 1 44 ? 6.461 2.139 9.422 1 94.75 44 GLN B O 1
ATOM 2568 N N . ARG B 1 45 ? 7.488 3.635 8.148 1 96.19 45 ARG B N 1
ATOM 2569 C CA . ARG B 1 45 ? 7.738 4.562 9.242 1 96.19 45 ARG B CA 1
ATOM 2570 C C . ARG B 1 45 ? 6.43 5.148 9.773 1 96.19 45 ARG B C 1
ATOM 2572 O O . ARG B 1 45 ? 6.391 5.695 10.875 1 96.19 45 ARG B O 1
ATOM 2579 N N . ALA B 1 46 ? 5.426 5.059 8.992 1 98.12 46 ALA B N 1
ATOM 2580 C CA . ALA B 1 46 ? 4.133 5.594 9.414 1 98.12 46 ALA B CA 1
ATOM 2581 C C . ALA B 1 46 ? 3.484 4.695 10.461 1 98.12 46 ALA B C 1
ATOM 2583 O O . ALA B 1 46 ? 2.621 5.141 11.219 1 98.12 46 ALA B O 1
ATOM 2584 N N . ILE B 1 47 ? 3.906 3.463 10.539 1 98.31 47 ILE B N 1
ATOM 2585 C CA . ILE B 1 47 ? 3.289 2.453 11.391 1 98.31 47 ILE B CA 1
ATOM 2586 C C . ILE B 1 47 ? 3.396 2.875 12.852 1 98.31 47 ILE B C 1
ATOM 2588 O O . ILE B 1 47 ? 2.49 2.617 13.648 1 98.31 47 ILE B O 1
ATOM 2592 N N . SER B 1 48 ? 4.449 3.545 13.18 1 98.25 48 SER B N 1
ATOM 2593 C CA . SER B 1 48 ? 4.715 3.848 14.586 1 98.25 48 SER B CA 1
ATOM 2594 C C . SER B 1 48 ? 3.908 5.055 15.055 1 98.25 48 SER B C 1
ATOM 2596 O O . SER B 1 48 ? 3.863 5.348 16.25 1 98.25 48 SER B O 1
ATOM 2598 N N . GLN B 1 49 ? 3.271 5.801 14.164 1 98.75 49 GLN B N 1
ATOM 2599 C CA . GLN B 1 49 ? 2.527 6.996 14.539 1 98.75 49 GLN B CA 1
ATOM 2600 C C . GLN B 1 49 ? 1.156 6.641 15.102 1 98.75 49 GLN B C 1
ATOM 2602 O O . GLN B 1 49 ? 0.409 5.871 14.492 1 98.75 49 GLN B O 1
ATOM 2607 N N . GLN B 1 50 ? 0.825 7.215 16.203 1 98.75 50 GLN B N 1
ATOM 2608 C CA . GLN B 1 50 ? -0.404 6.898 16.922 1 98.75 50 GLN B CA 1
ATOM 2609 C C . GLN B 1 50 ? -1.612 7.562 16.266 1 98.75 50 GLN B C 1
ATOM 2611 O O . GLN B 1 50 ? -2.723 7.031 16.312 1 98.75 50 GLN B O 1
ATOM 2616 N N . PHE B 1 51 ? -1.43 8.734 15.695 1 98.88 51 PHE B N 1
ATOM 2617 C CA . PHE B 1 51 ? -2.529 9.508 15.133 1 98.88 51 PHE B CA 1
ATOM 2618 C C . PHE B 1 51 ? -2.379 9.641 13.625 1 98.88 51 PHE B C 1
ATOM 2620 O O . PHE B 1 51 ? -1.287 9.93 13.125 1 98.88 51 PHE B O 1
ATOM 2627 N N . LEU B 1 52 ? -3.443 9.352 12.953 1 98.94 52 LEU B N 1
ATOM 2628 C CA . LEU B 1 52 ? -3.459 9.453 11.492 1 98.94 52 LEU B CA 1
ATOM 2629 C C . LEU B 1 52 ? -4.605 10.344 11.031 1 98.94 52 LEU B C 1
ATOM 2631 O O . LEU B 1 52 ? -5.746 10.172 11.461 1 98.94 52 LEU B O 1
ATOM 2635 N N . PHE B 1 53 ? -4.285 11.328 10.219 1 98.94 53 PHE B N 1
ATOM 2636 C CA . PHE B 1 53 ? -5.27 12.25 9.656 1 98.94 53 PHE B CA 1
ATOM 2637 C C . PHE B 1 53 ? -5.406 12.055 8.156 1 98.94 53 PHE B C 1
ATOM 2639 O O . PHE B 1 53 ? -4.422 12.164 7.418 1 98.94 53 PHE B O 1
ATOM 2646 N N . ILE B 1 54 ? -6.594 11.789 7.684 1 98.94 54 ILE B N 1
ATOM 2647 C CA . ILE B 1 54 ? -6.867 11.609 6.262 1 98.94 54 ILE B CA 1
ATOM 2648 C C . ILE B 1 54 ? -7.504 12.875 5.691 1 98.94 54 ILE B C 1
ATOM 2650 O O . ILE B 1 54 ? -8.516 13.359 6.207 1 98.94 54 ILE B O 1
ATOM 2654 N N . SER B 1 55 ? -6.902 13.406 4.625 1 98.88 55 SER B N 1
ATOM 2655 C CA . SER B 1 55 ? -7.41 14.641 4.035 1 98.88 55 SER B CA 1
ATOM 2656 C C . SER B 1 55 ? -8.625 14.375 3.154 1 98.88 55 SER B C 1
ATOM 2658 O O . SER B 1 55 ? -9.617 15.109 3.211 1 98.88 55 SER B O 1
ATOM 2660 N N . HIS B 1 56 ? -8.523 13.352 2.301 1 98.81 56 HIS B N 1
ATOM 2661 C CA . HIS B 1 56 ? -9.625 13.055 1.396 1 98.81 56 HIS B CA 1
ATOM 2662 C C . HIS B 1 56 ? -9.516 11.633 0.842 1 98.81 56 HIS B C 1
ATOM 2664 O O . HIS B 1 56 ? -8.594 10.891 1.202 1 98.81 56 HIS B O 1
ATOM 2670 N N . GLY B 1 57 ? -10.453 11.273 -0.038 1 98.62 57 GLY B N 1
ATOM 2671 C CA . GLY B 1 57 ? -10.703 9.875 -0.331 1 98.62 57 GLY B CA 1
ATOM 2672 C C . GLY B 1 57 ? -9.906 9.367 -1.521 1 98.62 57 GLY B C 1
ATOM 2673 O O . GLY B 1 57 ? -9.977 8.18 -1.859 1 98.62 57 GLY B O 1
ATOM 2674 N N . HIS B 1 58 ? -9.094 10.188 -2.207 1 98.62 58 HIS B N 1
ATOM 2675 C CA . HIS B 1 58 ? -8.281 9.664 -3.301 1 98.62 58 HIS B CA 1
ATOM 2676 C C . HIS B 1 58 ? -7.316 8.586 -2.809 1 98.62 58 HIS B C 1
ATOM 2678 O O . HIS B 1 58 ? -6.738 8.719 -1.729 1 98.62 58 HIS B O 1
ATOM 2684 N N . MET B 1 59 ? -7.02 7.617 -3.615 1 97.38 59 MET B N 1
ATOM 2685 C CA . MET B 1 59 ? -6.262 6.422 -3.258 1 97.38 59 MET B CA 1
ATOM 2686 C C . MET B 1 59 ? -4.855 6.785 -2.795 1 97.38 59 MET B C 1
ATOM 2688 O O . MET B 1 59 ? -4.348 6.215 -1.829 1 97.38 59 MET B O 1
ATOM 2692 N N . ASP B 1 60 ? -4.234 7.73 -3.469 1 97.56 60 ASP B N 1
ATOM 2693 C CA . ASP B 1 60 ? -2.855 8.07 -3.127 1 97.56 60 ASP B CA 1
ATOM 2694 C C . ASP B 1 60 ? -2.789 8.805 -1.789 1 97.56 60 ASP B C 1
ATOM 2696 O O . ASP B 1 60 ? -1.702 9.125 -1.302 1 97.56 60 ASP B O 1
ATOM 2700 N N . HIS B 1 61 ? -3.883 9.016 -1.103 1 98.81 61 HIS B N 1
ATOM 2701 C CA . HIS B 1 61 ? -3.924 9.672 0.203 1 98.81 61 HIS B CA 1
ATOM 2702 C C . HIS B 1 61 ? -4.484 8.734 1.268 1 98.81 61 HIS B C 1
ATOM 2704 O O . HIS B 1 61 ? -4.258 8.938 2.463 1 98.81 61 HIS B O 1
ATOM 2710 N N . ILE B 1 62 ? -5.215 7.688 0.855 1 98.81 62 ILE B N 1
ATOM 2711 C CA . ILE B 1 62 ? -5.926 6.922 1.874 1 98.81 62 ILE B CA 1
ATOM 2712 C C . ILE B 1 62 ? -5.703 5.43 1.651 1 98.81 62 ILE B C 1
ATOM 2714 O O . ILE B 1 62 ? -6.078 4.605 2.49 1 98.81 62 ILE B O 1
ATOM 2718 N N . GLY B 1 63 ? -5.078 5.008 0.582 1 97.88 63 GLY B N 1
ATOM 2719 C CA . GLY B 1 63 ? -5.035 3.629 0.121 1 97.88 63 GLY B CA 1
ATOM 2720 C C . GLY B 1 63 ? -4.398 2.686 1.122 1 97.88 63 GLY B C 1
ATOM 2721 O O . GLY B 1 63 ? -4.73 1.499 1.163 1 97.88 63 GLY B O 1
ATOM 2722 N N . GLY B 1 64 ? -3.479 3.119 1.905 1 98.12 64 GLY B N 1
ATOM 2723 C CA . GLY B 1 64 ? -2.717 2.289 2.826 1 98.12 64 GLY B CA 1
ATOM 2724 C C . GLY B 1 64 ? -3.35 2.191 4.203 1 98.12 64 GLY B C 1
ATOM 2725 O O . GLY B 1 64 ? -2.779 1.584 5.109 1 98.12 64 GLY B O 1
ATOM 2726 N N . LEU B 1 65 ? -4.531 2.723 4.395 1 98.69 65 LEU B N 1
ATOM 2727 C CA . LEU B 1 65 ? -5.152 2.852 5.711 1 98.69 65 LEU B CA 1
ATOM 2728 C C . LEU B 1 65 ? -5.383 1.481 6.336 1 98.69 65 LEU B C 1
ATOM 2730 O O . LEU B 1 65 ? -4.988 1.244 7.48 1 98.69 65 LEU B O 1
ATOM 2734 N N . PRO B 1 66 ? -5.957 0.48 5.605 1 98.31 66 PRO B N 1
ATOM 2735 C CA . PRO B 1 66 ? -6.137 -0.827 6.246 1 98.31 66 PRO B CA 1
ATOM 2736 C C . PRO B 1 66 ? -4.812 -1.505 6.586 1 98.31 66 PRO B C 1
ATOM 2738 O O . PRO B 1 66 ? -4.699 -2.166 7.621 1 98.31 66 PRO B O 1
ATOM 2741 N N . MET B 1 67 ? -3.854 -1.384 5.699 1 97.81 67 MET B N 1
ATOM 2742 C CA . MET B 1 67 ? -2.533 -1.957 5.945 1 97.81 67 MET B CA 1
ATOM 2743 C C . MET B 1 67 ? -1.918 -1.377 7.215 1 97.81 67 MET B C 1
ATOM 2745 O O . MET B 1 67 ? -1.303 -2.102 8 1 97.81 67 MET B O 1
ATOM 2749 N N . TYR B 1 68 ? -2.104 -0.037 7.395 1 98.56 68 TYR B N 1
ATOM 2750 C CA . TYR B 1 68 ? -1.619 0.667 8.578 1 98.56 68 TYR B CA 1
ATOM 2751 C C . TYR B 1 68 ? -2.162 0.03 9.852 1 98.56 68 TYR B C 1
ATOM 2753 O O . TYR B 1 68 ? -1.394 -0.355 10.734 1 98.56 68 TYR B O 1
ATOM 2761 N N . VAL B 1 69 ? -3.391 -0.221 9.922 1 98.69 69 VAL B N 1
ATOM 2762 C CA . VAL B 1 69 ? -4.047 -0.771 11.102 1 98.69 69 VAL B CA 1
ATOM 2763 C C . VAL B 1 69 ? -3.654 -2.236 11.273 1 98.69 69 VAL B C 1
ATOM 2765 O O . VAL B 1 69 ? -3.328 -2.672 12.383 1 98.69 69 VAL B O 1
ATOM 2768 N N . ALA B 1 70 ? -3.654 -2.959 10.172 1 97.81 70 ALA B N 1
ATOM 2769 C CA . ALA B 1 70 ? -3.316 -4.379 10.227 1 97.81 70 ALA B CA 1
ATOM 2770 C C . ALA B 1 70 ? -1.895 -4.586 10.734 1 97.81 70 ALA B C 1
ATOM 2772 O O . ALA B 1 70 ? -1.646 -5.469 11.562 1 97.81 70 ALA B O 1
ATOM 2773 N N . THR B 1 71 ? -0.993 -3.803 10.234 1 97.44 71 THR B N 1
ATOM 2774 C CA . THR B 1 71 ? 0.41 -3.951 10.602 1 97.44 71 THR B CA 1
ATOM 2775 C C . THR B 1 71 ? 0.623 -3.605 12.07 1 97.44 71 THR B C 1
ATOM 2777 O O . THR B 1 71 ? 1.381 -4.281 12.766 1 97.44 71 THR B O 1
ATOM 2780 N N . ARG B 1 72 ? -0.006 -2.57 12.57 1 98 72 ARG B N 1
ATOM 2781 C CA . ARG B 1 72 ? 0.076 -2.238 13.984 1 98 72 ARG B CA 1
ATOM 2782 C C . ARG B 1 72 ? -0.432 -3.389 14.852 1 98 72 ARG B C 1
ATOM 2784 O O . ARG B 1 72 ? 0.167 -3.713 15.875 1 98 72 ARG B O 1
ATOM 2791 N N . GLY B 1 73 ? -1.546 -3.994 14.398 1 97 73 GLY B N 1
ATOM 2792 C CA . GLY B 1 73 ? -2.031 -5.176 15.086 1 97 73 GLY B CA 1
ATOM 2793 C C . GLY B 1 73 ? -1.027 -6.312 15.102 1 97 73 GLY B C 1
ATOM 2794 O O . GLY B 1 73 ? -0.811 -6.941 16.141 1 97 73 GLY B O 1
ATOM 2795 N N . LEU B 1 74 ? -0.457 -6.551 13.961 1 95.31 74 LEU B N 1
ATOM 2796 C CA . LEU B 1 74 ? 0.542 -7.605 13.812 1 95.31 74 LEU B CA 1
ATOM 2797 C C . LEU B 1 74 ? 1.696 -7.398 14.789 1 95.31 74 LEU B C 1
ATOM 2799 O O . LEU B 1 74 ? 2.213 -8.359 15.359 1 95.31 74 LEU B O 1
ATOM 2803 N N . TYR B 1 75 ? 2.039 -6.125 14.992 1 96.25 75 TYR B N 1
ATOM 2804 C CA . TYR B 1 75 ? 3.156 -5.793 15.867 1 96.25 75 TYR B CA 1
ATOM 2805 C C . TYR B 1 75 ? 2.689 -5.617 17.312 1 96.25 75 TYR B C 1
ATOM 2807 O O . TYR B 1 75 ? 3.457 -5.176 18.172 1 96.25 75 TYR B O 1
ATOM 2815 N N . ARG B 1 76 ? 1.382 -5.809 17.562 1 97 76 ARG B N 1
ATOM 2816 C CA . ARG B 1 76 ? 0.788 -5.711 18.891 1 97 76 ARG B CA 1
ATOM 2817 C C . ARG B 1 76 ? 0.909 -4.293 19.453 1 97 76 ARG B C 1
ATOM 2819 O O . ARG B 1 76 ? 1.17 -4.105 20.641 1 97 76 ARG B O 1
ATOM 2826 N N . MET B 1 77 ? 0.869 -3.34 18.594 1 97.88 77 MET B N 1
ATOM 2827 C CA . MET B 1 77 ? 0.87 -1.937 18.984 1 97.88 77 MET B CA 1
ATOM 2828 C C . MET B 1 77 ? -0.521 -1.497 19.438 1 97.88 77 MET B C 1
ATOM 2830 O O . MET B 1 77 ? -1.514 -2.162 19.125 1 97.88 77 MET B O 1
ATOM 2834 N N . SER B 1 78 ? -0.539 -0.413 20.156 1 98.19 78 SER B N 1
ATOM 2835 C CA . SER B 1 78 ? -1.822 0.166 20.531 1 98.19 78 SER B CA 1
ATOM 2836 C C . SER B 1 78 ? -2.641 0.554 19.297 1 98.19 78 SER B C 1
ATOM 2838 O O . SER B 1 78 ? -2.094 1.052 18.312 1 98.19 78 SER B O 1
ATOM 2840 N N . PRO B 1 79 ? -3.979 0.276 19.359 1 98.62 79 PRO B N 1
ATOM 2841 C CA . PRO B 1 79 ? -4.816 0.725 18.25 1 98.62 79 PRO B CA 1
ATOM 2842 C C . PRO B 1 79 ? -4.68 2.221 17.969 1 98.62 79 PRO B C 1
ATOM 2844 O O . PRO B 1 79 ? -4.637 3.023 18.906 1 98.62 79 PRO B O 1
ATOM 2847 N N . PRO B 1 80 ? -4.578 2.57 16.766 1 98.81 80 PRO B N 1
ATOM 2848 C CA . PRO B 1 80 ? -4.41 3.988 16.438 1 98.81 80 PRO B CA 1
ATOM 2849 C C . PRO B 1 80 ? -5.727 4.762 16.469 1 98.81 80 PRO B C 1
ATOM 2851 O O . PRO B 1 80 ? -6.801 4.16 16.469 1 98.81 80 PRO B O 1
ATOM 2854 N N . THR B 1 81 ? -5.609 6.094 16.562 1 98.88 81 THR B N 1
ATOM 2855 C CA . THR B 1 81 ? -6.711 7.023 16.328 1 98.88 81 THR B CA 1
ATOM 2856 C C . THR B 1 81 ? -6.641 7.605 14.922 1 98.88 81 THR B C 1
ATOM 2858 O O . THR B 1 81 ? -5.637 8.219 14.555 1 98.88 81 THR B O 1
ATOM 2861 N N . ILE B 1 82 ? -7.66 7.352 14.211 1 98.94 82 ILE B N 1
ATOM 2862 C CA . ILE B 1 82 ? -7.746 7.781 12.82 1 98.94 82 ILE B CA 1
ATOM 2863 C C . ILE B 1 82 ? -8.828 8.852 12.672 1 98.94 82 ILE B C 1
ATOM 2865 O O . ILE B 1 82 ? -9.977 8.625 13.047 1 98.94 82 ILE B O 1
ATOM 2869 N N . ILE B 1 83 ? -8.461 9.992 12.188 1 98.94 83 ILE B N 1
ATOM 2870 C CA . ILE B 1 83 ? -9.391 11.094 11.961 1 98.94 83 ILE B CA 1
ATOM 2871 C C . ILE B 1 83 ? -9.648 11.266 10.469 1 98.94 83 ILE B C 1
ATOM 2873 O O . ILE B 1 83 ? -8.703 11.359 9.68 1 98.94 83 ILE B O 1
ATOM 2877 N N . VAL B 1 84 ? -10.867 11.25 10.094 1 98.94 84 VAL B N 1
ATOM 2878 C CA . VAL B 1 84 ? -11.273 11.391 8.695 1 98.94 84 VAL B CA 1
ATOM 2879 C C . VAL B 1 84 ? -12.367 12.445 8.578 1 98.94 84 VAL B C 1
ATOM 2881 O O . VAL B 1 84 ? -13.047 12.758 9.562 1 98.94 84 VAL B O 1
ATOM 2884 N N . PRO B 1 85 ? -12.484 13.047 7.34 1 98.88 85 PRO B N 1
ATOM 2885 C CA . PRO B 1 85 ? -13.703 13.836 7.137 1 98.88 85 PRO B CA 1
ATOM 2886 C C . PRO B 1 85 ? -14.977 13.039 7.422 1 98.88 85 PRO B C 1
ATOM 2888 O O . PRO B 1 85 ? -15.055 11.859 7.07 1 98.88 85 PRO B O 1
ATOM 2891 N N . LYS B 1 86 ? -15.945 13.656 8.039 1 98.81 86 LYS B N 1
ATOM 2892 C CA . LYS B 1 86 ? -17.188 12.969 8.398 1 98.81 86 LYS B CA 1
ATOM 2893 C C . LYS B 1 86 ? -17.828 12.328 7.168 1 98.81 86 LYS B C 1
ATOM 2895 O O . LYS B 1 86 ? -18.375 11.227 7.25 1 98.81 86 LYS B O 1
ATOM 2900 N N . VAL B 1 87 ? -17.688 12.961 6.051 1 98.5 87 VAL B N 1
ATOM 2901 C CA . VAL B 1 87 ? -18.391 12.57 4.84 1 98.5 87 VAL B CA 1
ATOM 2902 C C . VAL B 1 87 ? -17.891 11.203 4.363 1 98.5 87 VAL B C 1
ATOM 2904 O O . VAL B 1 87 ? -18.609 10.477 3.67 1 98.5 87 VAL B O 1
ATOM 2907 N N . ILE B 1 88 ? -16.656 10.766 4.777 1 98.69 88 ILE B N 1
ATOM 2908 C CA . ILE B 1 88 ? -16.156 9.5 4.258 1 98.69 88 ILE B CA 1
ATOM 2909 C C . ILE B 1 88 ? -16.094 8.469 5.383 1 98.69 88 ILE B C 1
ATOM 2911 O O . ILE B 1 88 ? -15.664 7.336 5.164 1 98.69 88 ILE B O 1
ATOM 2915 N N . LYS B 1 89 ? -16.469 8.828 6.566 1 98.88 89 LYS B N 1
ATOM 2916 C CA . LYS B 1 89 ? -16.328 7.953 7.73 1 98.88 89 LYS B CA 1
ATOM 2917 C C . LYS B 1 89 ? -17.047 6.621 7.504 1 98.88 89 LYS B C 1
ATOM 2919 O O . LYS B 1 89 ? -16.484 5.559 7.781 1 98.88 89 LYS B O 1
ATOM 2924 N N . GLU B 1 90 ? -18.281 6.691 6.992 1 98.81 90 GLU B N 1
ATOM 2925 C CA . GLU B 1 90 ? -19.047 5.473 6.781 1 98.81 90 GLU B CA 1
ATOM 2926 C C . GLU B 1 90 ? -18.375 4.551 5.773 1 98.81 90 GLU B C 1
ATOM 2928 O O . GLU B 1 90 ? -18.359 3.332 5.945 1 98.81 90 GLU B O 1
ATOM 2933 N N . ASN B 1 91 ? -17.891 5.121 4.684 1 98.88 91 ASN B N 1
ATOM 2934 C CA . ASN B 1 91 ? -17.203 4.32 3.68 1 98.88 91 ASN B CA 1
ATOM 2935 C C . ASN B 1 91 ? -15.93 3.686 4.246 1 98.88 91 ASN B C 1
ATOM 2937 O O . ASN B 1 91 ? -15.617 2.537 3.932 1 98.88 91 ASN B O 1
ATOM 2941 N N . VAL B 1 92 ? -15.195 4.438 5.078 1 98.88 92 VAL B N 1
ATOM 2942 C CA . VAL B 1 92 ? -14.008 3.896 5.738 1 98.88 92 VAL B CA 1
ATOM 2943 C C . VAL B 1 92 ? -14.406 2.719 6.625 1 98.88 92 VAL B C 1
ATOM 2945 O O . VAL B 1 92 ? -13.719 1.69 6.645 1 98.88 92 VAL B O 1
ATOM 2948 N N . GLU B 1 93 ? -15.484 2.814 7.348 1 98.88 93 GLU B N 1
ATOM 2949 C CA . GLU B 1 93 ? -15.977 1.722 8.18 1 98.88 93 GLU B CA 1
ATOM 2950 C C . GLU B 1 93 ? -16.297 0.488 7.336 1 98.88 93 GLU B C 1
ATOM 2952 O O . GLU B 1 93 ? -15.969 -0.636 7.727 1 98.88 93 GLU B O 1
ATOM 2957 N N . LYS B 1 94 ? -16.938 0.713 6.184 1 98.81 94 LYS B N 1
ATOM 2958 C CA . LYS B 1 94 ? -17.266 -0.391 5.285 1 98.81 94 LYS B CA 1
ATOM 2959 C C . LYS B 1 94 ? -16 -1.111 4.82 1 98.81 94 LYS B C 1
ATOM 2961 O O . LYS B 1 94 ? -15.984 -2.338 4.703 1 98.81 94 LYS B O 1
ATOM 2966 N N . ILE B 1 95 ? -14.992 -0.344 4.547 1 98.75 95 ILE B N 1
ATOM 2967 C CA . ILE B 1 95 ? -13.719 -0.917 4.109 1 98.75 95 ILE B CA 1
ATOM 2968 C C . ILE B 1 95 ? -13.156 -1.82 5.203 1 98.75 95 ILE B C 1
ATOM 2970 O O . ILE B 1 95 ? -12.773 -2.961 4.941 1 98.75 95 ILE B O 1
ATOM 2974 N N . PHE B 1 96 ? -13.133 -1.321 6.414 1 98.75 96 PHE B N 1
ATOM 2975 C CA . PHE B 1 96 ? -12.594 -2.111 7.512 1 98.75 96 PHE B CA 1
ATOM 2976 C C . PHE B 1 96 ? -13.461 -3.338 7.773 1 98.75 96 PHE B C 1
ATOM 2978 O O . PHE B 1 96 ? -12.945 -4.41 8.102 1 98.75 96 PHE B O 1
ATOM 2985 N N . GLU B 1 97 ? -14.758 -3.18 7.676 1 98.62 97 GLU B N 1
ATOM 2986 C CA . GLU B 1 97 ? -15.656 -4.32 7.863 1 98.62 97 GLU B CA 1
ATOM 2987 C C . GLU B 1 97 ? -15.367 -5.418 6.84 1 98.62 97 GLU B C 1
ATOM 2989 O O . GLU B 1 97 ? -15.305 -6.598 7.188 1 98.62 97 GLU B O 1
ATOM 2994 N N . ALA B 1 98 ? -15.203 -5.016 5.598 1 98.69 98 ALA B N 1
ATOM 2995 C CA . ALA B 1 98 ? -14.914 -5.977 4.535 1 98.69 98 ALA B CA 1
ATOM 2996 C C . ALA B 1 98 ? -13.586 -6.688 4.793 1 98.69 98 ALA B C 1
ATOM 2998 O O . ALA B 1 98 ? -13.492 -7.91 4.656 1 98.69 98 ALA B O 1
ATOM 2999 N N . HIS B 1 99 ? -12.594 -5.918 5.195 1 98.56 99 HIS B N 1
ATOM 3000 C CA . HIS B 1 99 ? -11.297 -6.523 5.457 1 98.56 99 HIS B CA 1
ATOM 3001 C C . HIS B 1 99 ? -11.344 -7.438 6.68 1 98.56 99 HIS B C 1
ATOM 3003 O O . HIS B 1 99 ? -10.703 -8.492 6.703 1 98.56 99 HIS B O 1
ATOM 3009 N N . ARG B 1 100 ? -12.07 -7.031 7.742 1 98.25 100 ARG B N 1
ATOM 3010 C CA . ARG B 1 100 ? -12.242 -7.902 8.898 1 98.25 100 ARG B CA 1
ATOM 3011 C C . ARG B 1 100 ? -12.836 -9.25 8.492 1 98.25 100 ARG B C 1
ATOM 3013 O O . ARG B 1 100 ? -12.391 -10.297 8.961 1 98.25 100 ARG B O 1
ATOM 3020 N N . ALA B 1 101 ? -13.789 -9.148 7.625 1 98.19 101 ALA B N 1
ATOM 3021 C CA . ALA B 1 101 ? -14.469 -10.367 7.188 1 98.19 101 ALA B CA 1
ATOM 3022 C C . ALA B 1 101 ? -13.508 -11.281 6.438 1 98.19 101 ALA B C 1
ATOM 3024 O O . ALA B 1 101 ? -13.555 -12.508 6.598 1 98.19 101 ALA B O 1
ATOM 3025 N N . MET B 1 102 ? -12.602 -10.758 5.641 1 97.94 102 MET B N 1
ATOM 3026 C CA . MET B 1 102 ? -11.688 -11.555 4.82 1 97.94 102 MET B CA 1
ATOM 3027 C C . MET B 1 102 ? -10.484 -12.016 5.633 1 97.94 102 MET B C 1
ATOM 3029 O O . MET B 1 102 ? -10.008 -13.141 5.465 1 97.94 102 MET B O 1
ATOM 3033 N N . ASP B 1 103 ? -10 -11.125 6.438 1 93.81 103 ASP B N 1
ATOM 3034 C CA . ASP B 1 103 ? -8.758 -11.297 7.191 1 93.81 103 ASP B CA 1
ATOM 3035 C C . ASP B 1 103 ? -9.008 -12.055 8.492 1 93.81 103 ASP B C 1
ATOM 3037 O O . ASP B 1 103 ? -8.086 -12.641 9.07 1 93.81 103 ASP B O 1
ATOM 3041 N N . GLN B 1 104 ? -10.195 -12.008 8.984 1 91.62 104 GLN B N 1
ATOM 3042 C CA . GLN B 1 104 ? -10.602 -12.602 10.25 1 91.62 104 GLN B CA 1
ATOM 3043 C C . GLN B 1 104 ? -9.75 -12.086 11.406 1 91.62 104 GLN B C 1
ATOM 3045 O O . GLN B 1 104 ? -9.258 -12.867 12.219 1 91.62 104 GLN B O 1
ATOM 3050 N N . SER B 1 105 ? -9.414 -10.812 11.344 1 91.25 105 SER B N 1
ATOM 3051 C CA . SER B 1 105 ? -8.734 -10.102 12.422 1 91.25 105 SER B CA 1
ATOM 3052 C C . SER B 1 105 ? -9.539 -8.891 12.883 1 91.25 105 SER B C 1
ATOM 3054 O O . SER B 1 105 ? -10.484 -8.477 12.203 1 91.25 105 SER B O 1
ATOM 3056 N N . GLU B 1 106 ? -9.25 -8.375 14.039 1 93.88 106 GLU B N 1
ATOM 3057 C CA . GLU B 1 106 ? -10.078 -7.336 14.648 1 93.88 106 GLU B CA 1
ATOM 3058 C C . GLU B 1 106 ? -9.82 -5.977 14.008 1 93.88 106 GLU B C 1
ATOM 3060 O O . GLU B 1 106 ? -10.719 -5.129 13.961 1 93.88 106 GLU B O 1
ATOM 3065 N N . LEU B 1 107 ? -8.57 -5.738 13.523 1 97.5 107 LEU B N 1
ATOM 3066 C CA . LEU B 1 107 ? -8.188 -4.449 12.969 1 97.5 107 LEU B CA 1
ATOM 3067 C C . LEU B 1 107 ? -8.625 -3.309 13.883 1 97.5 107 LEU B C 1
ATOM 3069 O O . LEU B 1 107 ? -9.297 -2.377 13.438 1 97.5 107 LEU B O 1
ATOM 3073 N N . LYS B 1 108 ? -8.195 -3.393 15.078 1 98.31 108 LYS B N 1
ATOM 3074 C CA . LYS B 1 108 ? -8.641 -2.461 16.109 1 98.31 108 LYS B CA 1
ATOM 3075 C C . LYS B 1 108 ? -8.148 -1.046 15.828 1 98.31 108 LYS B C 1
ATOM 3077 O O . LYS B 1 108 ? -6.965 -0.84 15.539 1 98.31 108 LYS B O 1
ATOM 3082 N N . HIS B 1 109 ? -9 -0.092 15.875 1 98.81 109 HIS B N 1
ATOM 3083 C CA . HIS B 1 109 ? -8.711 1.329 15.727 1 98.81 109 HIS B CA 1
ATOM 3084 C C . HIS B 1 109 ? -9.844 2.184 16.297 1 98.81 109 HIS B C 1
ATOM 3086 O O . HIS B 1 109 ? -10.938 1.681 16.547 1 98.81 109 HIS B O 1
ATOM 3092 N N . THR B 1 110 ? -9.555 3.414 16.641 1 98.81 110 THR B N 1
ATOM 3093 C CA . THR B 1 110 ? -10.562 4.434 16.906 1 98.81 110 THR B CA 1
ATOM 3094 C C . THR B 1 110 ? -10.758 5.332 15.695 1 98.81 110 THR B C 1
ATOM 3096 O O . THR B 1 110 ? -9.812 5.953 15.211 1 98.81 110 THR B O 1
ATOM 3099 N N . LEU B 1 111 ? -11.961 5.348 15.172 1 98.88 111 LEU B N 1
ATOM 3100 C CA . LEU B 1 111 ? -12.273 6.152 14 1 98.88 111 LEU B CA 1
ATOM 3101 C C . LEU B 1 111 ? -13.117 7.367 14.383 1 98.88 111 LEU B C 1
ATOM 3103 O O . LEU B 1 111 ? -14.219 7.219 14.914 1 98.88 111 LEU B O 1
ATOM 3107 N N . ILE B 1 112 ? -12.578 8.555 14.094 1 98.81 112 ILE B N 1
ATOM 3108 C CA . ILE B 1 112 ? -13.234 9.805 14.453 1 98.81 112 ILE B CA 1
ATOM 3109 C C . ILE B 1 112 ? -13.562 10.594 13.188 1 98.81 112 ILE B C 1
ATOM 3111 O O . ILE B 1 112 ? -12.68 10.867 12.367 1 98.81 112 ILE B O 1
ATOM 3115 N N . GLY B 1 113 ? -14.82 10.922 12.953 1 98.81 113 GLY B N 1
ATOM 3116 C CA . GLY B 1 113 ? -15.203 11.898 11.953 1 98.81 113 GLY B CA 1
ATOM 3117 C C . GLY B 1 113 ? -15.094 13.328 12.453 1 98.81 113 GLY B C 1
ATOM 3118 O O . GLY B 1 113 ? -15.625 13.664 13.516 1 98.81 113 GLY B O 1
ATOM 3119 N N . LEU B 1 114 ? -14.398 14.164 11.75 1 98.69 114 LEU B N 1
ATOM 3120 C CA . LEU B 1 114 ? -14.188 15.562 12.117 1 98.69 114 LEU B CA 1
ATOM 3121 C C . LEU B 1 114 ? -14.422 16.484 10.914 1 98.69 114 LEU B C 1
ATOM 3123 O O . LEU B 1 114 ? -13.766 16.328 9.883 1 98.69 114 LEU B O 1
ATOM 3127 N N . ASP B 1 115 ? -15.336 17.406 10.977 1 97.88 115 ASP B N 1
ATOM 3128 C CA . ASP B 1 115 ? -15.578 18.328 9.875 1 97.88 115 ASP B CA 1
ATOM 3129 C C . ASP B 1 115 ? -14.812 19.641 10.094 1 97.88 115 ASP B C 1
ATOM 3131 O O . ASP B 1 115 ? -14.367 19.922 11.203 1 97.88 115 ASP B O 1
ATOM 3135 N N . TYR B 1 116 ? -14.633 20.344 8.992 1 96.94 116 TYR B N 1
ATOM 3136 C CA . TYR B 1 116 ? -13.93 21.625 9.133 1 96.94 116 TYR B CA 1
ATOM 3137 C C . TYR B 1 116 ? -14.617 22.516 10.156 1 96.94 116 TYR B C 1
ATOM 3139 O O . TYR B 1 116 ? -15.844 22.562 10.227 1 96.94 116 TYR B O 1
ATOM 3147 N N . GLY B 1 117 ? -13.867 23.125 10.945 1 97.38 117 GLY B N 1
ATOM 3148 C CA . GLY B 1 117 ? -14.352 23.969 12.031 1 97.38 117 GLY B CA 1
ATOM 3149 C C . GLY B 1 117 ? -14.391 23.25 13.367 1 97.38 117 GLY B C 1
ATOM 3150 O O . GLY B 1 117 ? -14.414 23.891 14.422 1 97.38 117 GLY B O 1
ATOM 3151 N N . GLU B 1 118 ? -14.414 21.922 13.344 1 98.38 118 GLU B N 1
ATOM 3152 C CA . GLU B 1 118 ? -14.453 21.125 14.57 1 98.38 118 GLU B CA 1
ATOM 3153 C C . GLU B 1 118 ? -13.047 20.828 15.078 1 98.38 118 GLU B C 1
ATOM 3155 O O . GLU B 1 118 ? -12.078 20.875 14.312 1 98.38 118 GLU B O 1
ATOM 3160 N N . GLU B 1 119 ? -12.93 20.625 16.344 1 97.88 119 GLU B N 1
ATOM 3161 C CA . GLU B 1 119 ? -11.648 20.328 16.984 1 97.88 119 GLU B CA 1
ATOM 3162 C C . GLU B 1 119 ? -11.703 19 17.75 1 97.88 119 GLU B C 1
ATOM 3164 O O . GLU B 1 119 ? -12.781 18.484 18.031 1 97.88 119 GLU B O 1
ATOM 3169 N N . PHE B 1 120 ? -10.609 18.406 17.969 1 98.19 120 PHE B N 1
ATOM 3170 C CA . PHE B 1 120 ? -10.453 17.172 18.719 1 98.19 120 PHE B CA 1
ATOM 3171 C C . PHE B 1 120 ? -9.141 17.172 19.5 1 98.19 120 PHE B C 1
ATOM 3173 O O . PHE B 1 120 ? -8.094 17.516 18.953 1 98.19 120 PHE B O 1
ATOM 3180 N N . TYR B 1 121 ? -9.242 16.875 20.797 1 98.12 121 TYR B N 1
ATOM 3181 C CA . TYR B 1 121 ? -8.031 16.797 21.609 1 98.12 121 TYR B CA 1
ATOM 3182 C C . TYR B 1 121 ? -7.352 15.438 21.438 1 98.12 121 TYR B C 1
ATOM 3184 O O . TYR B 1 121 ? -7.941 14.398 21.75 1 98.12 121 TYR B O 1
ATOM 3192 N N . LEU B 1 122 ? -6.16 15.438 20.969 1 98 122 LEU B N 1
ATOM 3193 C CA . LEU B 1 122 ? -5.363 14.227 20.828 1 98 122 LEU B CA 1
ATOM 3194 C C . LEU B 1 122 ? -4.758 13.812 22.156 1 98 122 LEU B C 1
ATOM 3196 O O . LEU B 1 122 ? -4.75 12.633 22.5 1 98 122 LEU B O 1
ATOM 3200 N N . ARG B 1 123 ? -4.207 14.75 22.812 1 96.56 123 ARG B N 1
ATOM 3201 C CA . ARG B 1 123 ? -3.672 14.695 24.172 1 96.56 123 ARG B CA 1
ATOM 3202 C C . ARG B 1 123 ? -3.893 16.016 24.891 1 96.56 123 ARG B C 1
ATOM 3204 O O . ARG B 1 123 ? -4.438 16.969 24.328 1 96.56 123 ARG B O 1
ATOM 3211 N N . LYS B 1 124 ? -3.48 16.062 26.109 1 95.19 124 LYS B N 1
ATOM 3212 C CA . LYS B 1 124 ? -3.691 17.25 26.922 1 95.19 124 LYS B CA 1
ATOM 3213 C C . LYS B 1 124 ? -2.992 18.469 26.312 1 95.19 124 LYS B C 1
ATOM 3215 O O . LYS B 1 124 ? -3.502 19.594 26.391 1 95.19 124 LYS B O 1
ATOM 3220 N N . ASP B 1 125 ? -1.898 18.266 25.688 1 97.12 125 ASP B N 1
ATOM 3221 C CA . ASP B 1 125 ? -1.089 19.391 25.234 1 97.12 125 ASP B CA 1
ATOM 3222 C C . ASP B 1 125 ? -1.192 19.562 23.719 1 97.12 125 ASP B C 1
ATOM 3224 O O . ASP B 1 125 ? -0.453 20.344 23.125 1 97.12 125 ASP B O 1
ATOM 3228 N N . LEU B 1 126 ? -2.055 18.719 23.031 1 98.19 126 LEU B N 1
ATOM 3229 C CA . LEU B 1 126 ? -2.115 18.719 21.562 1 98.19 126 LEU B CA 1
ATOM 3230 C C . LEU B 1 126 ? -3.555 18.562 21.078 1 98.19 126 LEU B C 1
ATOM 3232 O O . LEU B 1 126 ? -4.262 17.641 21.5 1 98.19 126 LEU B O 1
ATOM 3236 N N . LYS B 1 127 ? -3.986 19.469 20.25 1 98.19 127 LYS B N 1
ATOM 3237 C CA . LYS B 1 127 ? -5.312 19.328 19.656 1 98.19 127 LYS B CA 1
ATOM 3238 C C . LYS B 1 127 ? -5.262 19.562 18.156 1 98.19 127 LYS B C 1
ATOM 3240 O O . LYS B 1 127 ? -4.297 20.125 17.641 1 98.19 127 LYS B O 1
ATOM 3245 N N . VAL B 1 128 ? -6.258 19.094 17.438 1 98.88 128 VAL B N 1
ATOM 3246 C CA . VAL B 1 128 ? -6.367 19.266 15.992 1 98.88 128 VAL B CA 1
ATOM 3247 C C . VAL B 1 128 ? -7.668 19.984 15.656 1 98.88 128 VAL B C 1
ATOM 3249 O O . VAL B 1 128 ? -8.672 19.828 16.344 1 98.88 128 VAL B O 1
ATOM 3252 N N . LYS B 1 129 ? -7.598 20.844 14.719 1 98.88 129 LYS B N 1
ATOM 3253 C CA . LYS B 1 129 ? -8.773 21.453 14.102 1 98.88 129 LYS B CA 1
ATOM 3254 C C . LYS B 1 129 ? -8.75 21.266 12.586 1 98.88 129 LYS B C 1
ATOM 3256 O O . LYS B 1 129 ? -7.723 21.5 11.945 1 98.88 129 LYS B O 1
ATOM 3261 N N . ALA B 1 130 ? -9.883 20.766 12.062 1 98.88 130 ALA B N 1
ATOM 3262 C CA . ALA B 1 130 ? -9.984 20.641 10.609 1 98.88 130 ALA B CA 1
ATOM 3263 C C . ALA B 1 130 ? -10.352 21.969 9.969 1 98.88 130 ALA B C 1
ATOM 3265 O O . ALA B 1 130 ? -11.086 22.766 10.562 1 98.88 130 ALA B O 1
ATOM 3266 N N . PHE B 1 131 ? -9.836 22.266 8.734 1 98.88 131 PHE B N 1
ATOM 3267 C CA . PHE B 1 131 ? -10.195 23.484 8.023 1 98.88 131 PHE B CA 1
ATOM 3268 C C . PHE B 1 131 ? -10.57 23.172 6.578 1 98.88 131 PHE B C 1
ATOM 3270 O O . PHE B 1 131 ? -10.211 22.125 6.047 1 98.88 131 PHE B O 1
ATOM 3277 N N . LYS B 1 132 ? -11.273 24.031 5.984 1 98.69 132 LYS B N 1
ATOM 3278 C CA . LYS B 1 132 ? -11.828 23.812 4.652 1 98.69 132 LYS B CA 1
ATOM 3279 C C . LYS B 1 132 ? -10.758 23.953 3.578 1 98.69 132 LYS B C 1
ATOM 3281 O O . LYS B 1 132 ? -9.961 24.906 3.607 1 98.69 132 LYS B O 1
ATOM 3286 N N . THR B 1 133 ? -10.648 22.969 2.688 1 98.75 133 THR B N 1
ATOM 3287 C CA . THR B 1 133 ? -9.859 23.031 1.464 1 98.75 133 THR B CA 1
ATOM 3288 C C . THR B 1 133 ? -10.75 22.906 0.234 1 98.75 133 THR B C 1
ATOM 3290 O O . THR B 1 133 ? -11.969 22.766 0.358 1 98.75 133 THR B O 1
ATOM 3293 N N . TYR B 1 134 ? -10.188 23.125 -0.938 1 98.75 134 TYR B N 1
ATOM 3294 C CA . TYR B 1 134 ? -10.938 23.156 -2.189 1 98.75 134 TYR B CA 1
ATOM 3295 C C . TYR B 1 134 ? -10.344 22.188 -3.207 1 98.75 134 TYR B C 1
ATOM 3297 O O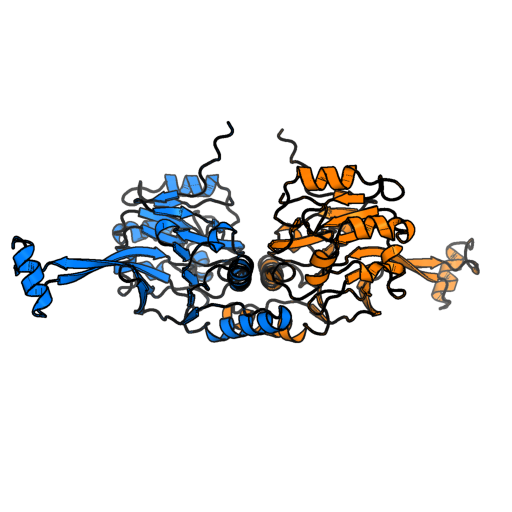 . TYR B 1 134 ? -9.297 22.469 -3.795 1 98.75 134 TYR B O 1
ATOM 3305 N N . HIS B 1 135 ? -10.945 21.062 -3.395 1 98.62 135 HIS B N 1
ATOM 3306 C CA . HIS B 1 135 ? -10.516 19.984 -4.273 1 98.62 135 HIS B CA 1
ATOM 3307 C C . HIS B 1 135 ? -11.695 19.406 -5.066 1 98.62 135 HIS B C 1
ATOM 3309 O O . HIS B 1 135 ? -12.836 19.828 -4.863 1 98.62 135 HIS B O 1
ATOM 3315 N N . VAL B 1 136 ? -11.453 18.578 -6.004 1 98.06 136 VAL B N 1
ATOM 3316 C CA . VAL B 1 136 ? -12.461 18.094 -6.934 1 98.06 136 VAL B CA 1
ATOM 3317 C C . VAL B 1 136 ? -13.422 17.141 -6.207 1 98.06 136 VAL B C 1
ATOM 3319 O O . VAL B 1 136 ? -14.547 16.922 -6.66 1 98.06 136 VAL B O 1
ATOM 3322 N N . ILE B 1 137 ? -12.992 16.578 -5.055 1 98.19 137 ILE B N 1
ATOM 3323 C CA . ILE B 1 137 ? -13.844 15.805 -4.164 1 98.19 137 ILE B CA 1
ATOM 3324 C C . ILE B 1 137 ? -13.797 16.406 -2.76 1 98.19 137 ILE B C 1
ATOM 3326 O O . ILE B 1 137 ? -12.938 17.234 -2.459 1 98.19 137 ILE B O 1
ATOM 3330 N N . PRO B 1 138 ? -14.766 16.016 -1.861 1 98 138 PRO B N 1
ATOM 3331 C CA . PRO B 1 138 ? -14.711 16.562 -0.501 1 98 138 PRO B CA 1
ATOM 3332 C C . PRO B 1 138 ? -13.344 16.359 0.158 1 98 138 PRO B C 1
ATOM 3334 O O . PRO B 1 138 ? -12.789 15.266 0.127 1 98 138 PRO B O 1
ATOM 3337 N N . SER B 1 139 ? -12.82 17.406 0.658 1 98.62 139 SER B N 1
ATOM 3338 C CA . SER B 1 139 ? -11.477 17.391 1.233 1 98.62 139 SER B CA 1
ATOM 3339 C C . SER B 1 139 ? -11.367 18.375 2.396 1 98.62 139 SER B C 1
ATOM 3341 O O . SER B 1 139 ? -12.227 19.25 2.564 1 98.62 139 SER B O 1
ATOM 3343 N N . GLN B 1 140 ? -10.422 18.203 3.221 1 98.88 140 GLN B N 1
ATOM 3344 C CA . GLN B 1 140 ? -10.117 19.141 4.301 1 98.88 140 GLN B CA 1
ATOM 3345 C C . GLN B 1 140 ? -8.648 19.047 4.703 1 98.88 140 GLN B C 1
ATOM 3347 O O . GLN B 1 140 ? -7.957 18.094 4.34 1 98.88 140 GLN B O 1
ATOM 3352 N N . GLY B 1 141 ? -8.148 20.062 5.344 1 98.94 141 GLY B N 1
ATOM 3353 C CA . GLY B 1 141 ? -6.84 20.062 5.984 1 98.94 141 GLY B CA 1
ATOM 3354 C C . GLY B 1 141 ? -6.922 20.047 7.5 1 98.94 141 GLY B C 1
ATOM 3355 O O . GLY B 1 141 ? -8.016 19.984 8.07 1 98.94 141 GLY B O 1
ATOM 3356 N N . TYR B 1 142 ? -5.734 20.047 8.109 1 98.94 142 TYR B N 1
ATOM 3357 C CA . TYR B 1 142 ? -5.684 19.953 9.562 1 98.94 142 TYR B CA 1
ATOM 3358 C C . TYR B 1 142 ? -4.648 20.922 10.133 1 98.94 142 TYR B C 1
ATOM 3360 O O . TYR B 1 142 ? -3.562 21.078 9.57 1 98.94 142 TYR B O 1
ATOM 3368 N N . VAL B 1 143 ? -5.035 21.547 11.203 1 98.94 143 VAL B N 1
ATOM 3369 C CA . VAL B 1 143 ? -4.09 22.344 11.992 1 98.94 143 VAL B CA 1
ATOM 3370 C C . VAL B 1 143 ? -3.865 21.672 13.344 1 98.94 143 VAL B C 1
ATOM 3372 O O . VAL B 1 143 ? -4.82 21.328 14.047 1 98.94 143 VAL B O 1
ATOM 3375 N N . ILE B 1 144 ? -2.637 21.422 13.664 1 98.94 144 ILE B N 1
ATOM 3376 C CA . ILE B 1 144 ? -2.248 20.906 14.969 1 98.94 144 ILE B CA 1
ATOM 3377 C C . ILE B 1 144 ? -1.865 22.062 15.891 1 98.94 144 ILE B C 1
ATOM 3379 O O . ILE B 1 144 ? -1.025 22.891 15.539 1 98.94 144 ILE B O 1
ATOM 3383 N N . TYR B 1 145 ? -2.486 22.109 17.016 1 98.69 145 TYR B N 1
ATOM 3384 C CA . TYR B 1 145 ? -2.23 23.172 17.969 1 98.69 145 TYR B CA 1
ATOM 3385 C C . TYR B 1 145 ? -1.489 22.641 19.188 1 98.69 145 TYR B C 1
ATOM 3387 O O . TYR B 1 145 ? -1.793 21.547 19.688 1 98.69 145 TYR B O 1
ATOM 3395 N N . SER B 1 146 ? -0.545 23.375 19.672 1 98.06 146 SER B N 1
ATOM 3396 C CA . SER B 1 146 ? -0.044 23.172 21.031 1 98.06 146 SER B CA 1
ATOM 3397 C C . SER B 1 146 ? -0.958 23.812 22.062 1 98.06 146 SER B C 1
ATOM 3399 O O . SER B 1 146 ? -1.469 24.922 21.844 1 98.06 146 SER B O 1
ATOM 3401 N N . VAL B 1 147 ? -1.211 23.125 23.141 1 97.75 147 VAL B N 1
ATOM 3402 C CA . VAL B 1 147 ? -2.027 23.609 24.234 1 97.75 147 VAL B CA 1
ATOM 3403 C C . VAL B 1 147 ? -1.173 23.734 25.5 1 97.75 147 VAL B C 1
ATOM 3405 O O . VAL B 1 147 ? -0.577 22.75 25.953 1 97.75 147 VAL B O 1
ATOM 3408 N N . LYS B 1 148 ? -1.191 24.891 26.031 1 96.5 148 LYS B N 1
ATOM 3409 C CA . LYS B 1 148 ? -0.395 25.125 27.234 1 96.5 148 LYS B CA 1
ATOM 3410 C C . LYS B 1 148 ? -1.229 25.797 28.328 1 96.5 148 LYS B C 1
ATOM 3412 O O . LYS B 1 148 ? -2.084 26.625 28.047 1 96.5 148 LYS B O 1
ATOM 3417 N N . GLN B 1 149 ? -0.952 25.344 29.562 1 93.88 149 GLN B N 1
ATOM 3418 C CA . GLN B 1 149 ? -1.501 26.016 30.734 1 93.88 149 GLN B CA 1
ATOM 3419 C C . GLN B 1 149 ? -0.52 27.031 31.297 1 93.88 149 GLN B C 1
ATOM 3421 O O . GLN B 1 149 ? 0.623 26.703 31.609 1 93.88 149 GLN B O 1
ATOM 3426 N N . LYS B 1 150 ? -1.063 28.188 31.375 1 93.62 150 LYS B N 1
ATOM 3427 C CA . LYS B 1 150 ? -0.213 29.25 31.891 1 93.62 150 LYS B CA 1
ATOM 3428 C C . LYS B 1 150 ? -0.789 29.828 33.188 1 93.62 150 LYS B C 1
ATOM 3430 O O . LYS B 1 150 ? -2.008 29.875 33.375 1 93.62 150 LYS B O 1
ATOM 3435 N N . LEU B 1 151 ? 0.144 30.109 34.062 1 93.5 151 LEU B N 1
ATOM 3436 C CA . LEU B 1 151 ? -0.283 30.781 35.281 1 93.5 151 LEU B CA 1
ATOM 3437 C C . LEU B 1 151 ? -0.881 32.156 34.969 1 93.5 151 LEU B C 1
ATOM 3439 O O . LEU B 1 151 ? -0.323 32.906 34.156 1 93.5 151 LEU B O 1
ATOM 3443 N N . LYS B 1 152 ? -1.956 32.406 35.656 1 94.56 152 LYS B N 1
ATOM 3444 C CA . LYS B 1 152 ? -2.564 33.719 35.469 1 94.56 152 LYS B CA 1
ATOM 3445 C C . LYS B 1 152 ? -1.627 34.812 35.938 1 94.56 152 LYS B C 1
ATOM 3447 O O . LYS B 1 152 ? -0.915 34.656 36.938 1 94.56 152 LYS B O 1
ATOM 3452 N N . PRO B 1 153 ? -1.682 35.906 35.188 1 93.38 153 PRO B N 1
ATOM 3453 C CA . PRO B 1 153 ? -0.768 37 35.5 1 93.38 153 PRO B CA 1
ATOM 3454 C C . PRO B 1 153 ? -0.867 37.438 36.938 1 93.38 153 PRO B C 1
ATOM 3456 O O . PRO B 1 153 ? 0.138 37.844 37.562 1 93.38 153 PRO B O 1
ATOM 3459 N N . GLU B 1 154 ? -2.076 37.344 37.531 1 92.31 154 GLU B N 1
ATOM 3460 C CA . GLU B 1 154 ? -2.299 37.844 38.875 1 92.31 154 GLU B CA 1
ATOM 3461 C C . GLU B 1 154 ? -1.581 37 39.906 1 92.31 154 GLU B C 1
ATOM 3463 O O . GLU B 1 154 ? -1.367 37.406 41.031 1 92.31 154 GLU B O 1
ATOM 3468 N N . TYR B 1 155 ? -1.251 35.844 39.438 1 93 155 TYR B N 1
ATOM 3469 C CA . TYR B 1 155 ? -0.609 34.938 40.406 1 93 155 TYR B CA 1
ATOM 3470 C C . TYR B 1 155 ? 0.882 34.812 40.094 1 93 155 TYR B C 1
ATOM 3472 O O . TYR B 1 155 ? 1.601 34.125 40.812 1 93 155 TYR B O 1
ATOM 3480 N N . VAL B 1 156 ? 1.291 35.344 39.062 1 90.81 156 VAL B N 1
ATOM 3481 C CA . VAL B 1 156 ? 2.703 35.281 38.688 1 90.81 156 VAL B CA 1
ATOM 3482 C C . VAL B 1 156 ? 3.541 35.938 39.781 1 90.81 156 VAL B C 1
ATOM 3484 O O . VAL B 1 156 ? 3.205 37.031 40.25 1 90.81 156 VAL B O 1
ATOM 3487 N N . GLY B 1 157 ? 4.598 35.312 40.219 1 90.38 157 GLY B N 1
ATOM 3488 C CA . GLY B 1 157 ? 5.465 35.875 41.25 1 90.38 157 GLY B CA 1
ATOM 3489 C C . GLY B 1 157 ? 5.168 35.344 42.656 1 90.38 157 GLY B C 1
ATOM 3490 O O . GLY B 1 157 ? 5.957 35.562 43.562 1 90.38 157 GLY B O 1
ATOM 3491 N N . LEU B 1 158 ? 3.98 34.875 42.75 1 91.44 158 LEU B N 1
ATOM 3492 C CA . LEU B 1 158 ? 3.66 34.281 44.062 1 91.44 158 LEU B CA 1
ATOM 3493 C C . LEU B 1 158 ? 4.578 33.125 44.375 1 91.44 158 LEU B C 1
ATOM 3495 O O . LEU B 1 158 ? 4.992 32.375 43.469 1 91.44 158 LEU B O 1
ATOM 3499 N N . PRO B 1 159 ? 4.934 33.062 45.688 1 92.12 159 PRO B N 1
ATOM 3500 C CA . PRO B 1 159 ? 5.73 31.891 46.062 1 92.12 159 PRO B CA 1
ATOM 3501 C C . PRO B 1 159 ? 5.035 30.562 45.781 1 92.12 159 PRO B C 1
ATOM 3503 O O . PRO B 1 159 ? 3.807 30.484 45.844 1 92.12 159 PRO B O 1
ATOM 3506 N N . GLY B 1 160 ? 5.742 29.516 45.406 1 90.56 160 GLY B N 1
ATOM 3507 C CA . GLY B 1 160 ? 5.242 28.203 45.031 1 90.56 160 GLY B CA 1
ATOM 3508 C C . GLY B 1 160 ? 4.254 27.641 46.031 1 90.56 160 GLY B C 1
ATOM 3509 O O . GLY B 1 160 ? 3.236 27.047 45.656 1 90.56 160 GLY B O 1
ATOM 3510 N N . ASP B 1 161 ? 4.566 27.859 47.312 1 91.94 161 ASP B N 1
ATOM 3511 C CA . ASP B 1 161 ? 3.689 27.359 48.375 1 91.94 161 ASP B CA 1
ATOM 3512 C C . ASP B 1 161 ? 2.322 28.031 48.312 1 91.94 161 ASP B C 1
ATOM 3514 O O . ASP B 1 161 ? 1.3 27.406 48.594 1 91.94 161 ASP B O 1
ATOM 3518 N N . GLU B 1 162 ? 2.332 29.25 48 1 92.25 162 GLU B N 1
ATOM 3519 C CA . GLU B 1 162 ? 1.085 30 47.875 1 92.25 162 GLU B CA 1
ATOM 3520 C C . GLU B 1 162 ? 0.282 29.547 46.656 1 92.25 162 GLU B C 1
ATOM 3522 O O . GLU B 1 162 ? -0.944 29.438 46.719 1 92.25 162 GLU B O 1
ATOM 3527 N N . ILE B 1 163 ? 1.015 29.344 45.625 1 91.88 163 ILE B N 1
ATOM 3528 C CA . ILE B 1 163 ? 0.369 28.875 44.406 1 91.88 163 ILE B CA 1
ATOM 3529 C C . ILE B 1 163 ? -0.301 27.516 44.656 1 91.88 163 ILE B C 1
ATOM 3531 O O . ILE B 1 163 ? -1.436 27.297 44.219 1 91.88 163 ILE B O 1
ATOM 3535 N N . LYS B 1 164 ? 0.331 26.656 45.344 1 90.81 164 LYS B N 1
ATOM 3536 C CA . LYS B 1 164 ? -0.201 25.344 45.688 1 90.81 164 LYS B CA 1
ATOM 3537 C C . LYS B 1 164 ? -1.467 25.469 46.531 1 90.81 164 LYS B C 1
ATOM 3539 O O . LYS B 1 164 ? -2.432 24.719 46.312 1 90.81 164 LYS B O 1
ATOM 3544 N N . LYS B 1 165 ? -1.388 26.344 47.469 1 92 165 LYS B N 1
ATOM 3545 C CA . LYS B 1 165 ? -2.537 26.578 48.344 1 92 165 LYS B CA 1
ATOM 3546 C C . LYS B 1 165 ? -3.75 27.047 47.531 1 92 165 LYS B C 1
ATOM 3548 O O . LYS B 1 165 ? -4.871 26.594 47.781 1 92 165 LYS B O 1
ATOM 3553 N N . LEU B 1 166 ? -3.416 27.953 46.656 1 91.31 166 LEU B N 1
ATOM 3554 C CA . LEU B 1 166 ? -4.484 28.484 45.812 1 91.31 166 LEU B CA 1
ATOM 3555 C C . LEU B 1 166 ? -5.102 27.375 44.969 1 91.31 166 LEU B C 1
ATOM 3557 O O . LEU B 1 166 ? -6.328 27.281 44.875 1 91.31 166 LEU B O 1
ATOM 3561 N N . LYS B 1 167 ? -4.258 26.547 44.375 1 88.31 167 LYS B N 1
ATOM 3562 C CA . LYS B 1 167 ? -4.715 25.438 43.531 1 88.31 167 LYS B CA 1
ATOM 3563 C C . LYS B 1 167 ? -5.59 24.484 44.344 1 88.31 167 LYS B C 1
ATOM 3565 O O . LYS B 1 167 ? -6.633 24.031 43.875 1 88.31 167 LYS B O 1
ATOM 3570 N N . PHE B 1 168 ? -5.262 24.25 45.531 1 91.38 168 PHE B N 1
ATOM 3571 C CA . PHE B 1 168 ? -5.973 23.328 46.406 1 91.38 168 PHE B CA 1
ATOM 3572 C C . PHE B 1 168 ? -7.305 23.906 46.875 1 91.38 168 PHE B C 1
ATOM 3574 O O . PHE B 1 168 ? -8.242 23.172 47.188 1 91.38 168 PHE B O 1
ATOM 3581 N N . SER B 1 169 ? -7.363 25.156 46.906 1 92.06 169 SER B N 1
ATOM 3582 C CA . SER B 1 169 ? -8.586 25.812 47.312 1 92.06 169 SER B CA 1
ATOM 3583 C C . SER B 1 169 ? -9.617 25.859 46.188 1 92.06 169 SER B C 1
ATOM 3585 O O . SER B 1 169 ? -10.742 26.344 46.406 1 92.06 169 SER B O 1
ATOM 3587 N N . GLY B 1 170 ? -9.18 25.422 44.969 1 90.81 170 GLY B N 1
ATOM 3588 C CA . GLY B 1 170 ? -10.117 25.312 43.875 1 90.81 170 GLY B CA 1
ATOM 3589 C C . GLY B 1 170 ? -10.102 26.531 42.969 1 90.81 170 GLY B C 1
ATOM 3590 O O . GLY B 1 170 ? -10.93 26.641 42.062 1 90.81 170 GLY B O 1
ATOM 3591 N N . VAL B 1 171 ? -9.188 27.406 43.281 1 91.25 171 VAL B N 1
ATOM 3592 C CA . VAL B 1 171 ? -9.07 28.609 42.469 1 91.25 171 VAL B CA 1
ATOM 3593 C C . VAL B 1 171 ? -8.383 28.266 41.156 1 91.25 171 VAL B C 1
ATOM 3595 O O . VAL B 1 171 ? -7.383 27.547 41.125 1 91.25 171 VAL B O 1
ATOM 3598 N N . GLU B 1 172 ? -8.945 28.688 40.062 1 91.75 172 GLU B N 1
ATOM 3599 C CA . GLU B 1 172 ? -8.305 28.516 38.781 1 91.75 172 GLU B CA 1
ATOM 3600 C C . GLU B 1 172 ? -7.129 29.469 38.625 1 91.75 172 GLU B C 1
ATOM 3602 O O . GLU B 1 172 ? -7.324 30.672 38.375 1 91.75 172 GLU B O 1
ATOM 3607 N N . ILE B 1 173 ? -5.98 28.938 38.719 1 92.31 173 ILE B N 1
ATOM 3608 C CA . ILE B 1 173 ? -4.82 29.812 38.75 1 92.31 173 ILE B CA 1
ATOM 3609 C C . ILE B 1 173 ? -4.133 29.828 37.375 1 92.31 173 ILE B C 1
ATOM 3611 O O . ILE B 1 173 ? -3.197 30.594 37.156 1 92.31 173 ILE B O 1
ATOM 3615 N N . THR B 1 174 ? -4.59 28.922 36.5 1 93.06 174 THR B N 1
ATOM 3616 C CA . THR B 1 174 ? -3.973 28.859 35.156 1 93.06 174 THR B CA 1
ATOM 3617 C C . THR B 1 174 ? -4.992 29.188 34.062 1 93.06 174 THR B C 1
ATOM 3619 O O . THR B 1 174 ? -6.199 29.172 34.312 1 93.06 174 THR B O 1
ATOM 3622 N N . TYR B 1 175 ? -4.527 29.672 33 1 93.62 175 TYR B N 1
ATOM 3623 C CA . TYR B 1 175 ? -5.344 29.812 31.812 1 93.62 175 TYR B CA 1
ATOM 3624 C C . TYR B 1 175 ? -4.711 29.062 30.641 1 93.62 175 TYR B C 1
ATOM 3626 O O . TYR B 1 175 ? -3.504 28.812 30.625 1 93.62 175 TYR B O 1
ATOM 3634 N N . THR B 1 176 ? -5.559 28.656 29.719 1 94.5 176 THR B N 1
ATOM 3635 C CA . THR B 1 176 ? -5.121 27.844 28.594 1 94.5 176 THR B CA 1
ATOM 3636 C C . THR B 1 176 ? -4.773 28.719 27.391 1 94.5 176 THR B C 1
ATOM 3638 O O . THR B 1 176 ? -5.516 29.641 27.047 1 94.5 176 THR B O 1
ATOM 3641 N N . THR B 1 177 ? -3.6 28.484 26.828 1 96.19 177 THR B N 1
ATOM 3642 C CA . THR B 1 177 ? -3.223 29.109 25.562 1 96.19 177 THR B CA 1
ATOM 3643 C C . THR B 1 177 ? -3.035 28.062 24.469 1 96.19 177 THR B C 1
ATOM 3645 O O . THR B 1 177 ? -2.613 26.938 24.75 1 96.19 177 THR B O 1
ATOM 3648 N N . THR B 1 178 ? -3.449 28.422 23.266 1 96.88 178 THR B N 1
ATOM 3649 C CA . THR B 1 178 ? -3.271 27.547 22.109 1 96.88 178 THR B CA 1
ATOM 3650 C C . THR B 1 178 ? -2.494 28.266 21.016 1 96.88 178 THR B C 1
ATOM 3652 O O . THR B 1 178 ? -2.615 29.469 20.844 1 96.88 178 THR B O 1
ATOM 3655 N N . SER B 1 179 ? -1.666 27.547 20.344 1 98 179 SER B N 1
ATOM 3656 C CA . SER B 1 179 ? -0.897 28.078 19.219 1 98 179 SER B CA 1
ATOM 3657 C C . SER B 1 179 ? -0.872 27.094 18.047 1 98 179 SER B C 1
ATOM 3659 O O . SER B 1 179 ? -0.624 25.906 18.25 1 98 179 SER B O 1
ATOM 3661 N N . PRO B 1 180 ? -1.185 27.625 16.891 1 98.62 180 PRO B N 1
ATOM 3662 C CA . PRO B 1 180 ? -1.07 26.719 15.734 1 98.62 180 PRO B CA 1
ATOM 3663 C C . PRO B 1 180 ? 0.378 26.375 15.398 1 98.62 180 PRO B C 1
ATOM 3665 O O . PRO B 1 180 ? 1.195 27.266 15.164 1 98.62 180 PRO B O 1
ATOM 3668 N N . GLU B 1 181 ? 0.673 25.094 15.43 1 98.56 181 GLU B N 1
ATOM 3669 C CA . GLU B 1 181 ? 2.051 24.641 15.25 1 98.56 181 GLU B CA 1
ATOM 3670 C C . GLU B 1 181 ? 2.291 24.156 13.828 1 98.56 181 GLU B C 1
ATOM 3672 O O . GLU B 1 181 ? 3.195 24.641 13.141 1 98.56 181 GLU B O 1
ATOM 3677 N N . VAL B 1 182 ? 1.467 23.188 13.367 1 98.88 182 VAL B N 1
ATOM 3678 C CA . VAL B 1 182 ? 1.632 22.594 12.039 1 98.88 182 VAL B CA 1
ATOM 3679 C C . VAL B 1 182 ? 0.288 22.562 11.32 1 98.88 182 VAL B C 1
ATOM 3681 O O . VAL B 1 182 ? -0.728 22.172 11.898 1 98.88 182 VAL B O 1
ATOM 3684 N N . ALA B 1 183 ? 0.258 23.031 10.125 1 98.94 183 ALA B N 1
ATOM 3685 C CA . ALA B 1 183 ? -0.911 22.906 9.258 1 98.94 183 ALA B CA 1
ATOM 3686 C C . ALA B 1 183 ? -0.592 22.047 8.039 1 98.94 183 ALA B C 1
ATOM 3688 O O . ALA B 1 183 ? 0.503 22.125 7.477 1 98.94 183 ALA B O 1
ATOM 3689 N N . PHE B 1 184 ? -1.501 21.219 7.66 1 98.94 184 PHE B N 1
ATOM 3690 C CA . PHE B 1 184 ? -1.4 20.328 6.508 1 98.94 184 PHE B CA 1
ATOM 3691 C C . PHE B 1 184 ? -2.607 20.484 5.59 1 98.94 184 PHE B C 1
ATOM 3693 O O . PHE B 1 184 ? -3.746 20.281 6.016 1 98.94 184 PHE B O 1
ATOM 3700 N N . THR B 1 185 ? -2.385 20.734 4.328 1 98.94 185 THR B N 1
ATOM 3701 C CA . THR B 1 185 ? -3.51 21.125 3.486 1 98.94 185 THR B CA 1
ATOM 3702 C C . THR B 1 185 ? -4.125 19.906 2.807 1 98.94 185 THR B C 1
ATOM 3704 O O . THR B 1 185 ? -5.309 19.922 2.451 1 98.94 185 THR B O 1
ATOM 3707 N N . GLY B 1 186 ? -3.354 18.812 2.547 1 98.75 186 GLY B N 1
ATOM 3708 C CA . GLY B 1 186 ? -3.777 17.875 1.531 1 98.75 186 GLY B CA 1
ATOM 3709 C C . GLY B 1 186 ? -3.824 18.469 0.138 1 98.75 186 GLY B C 1
ATOM 3710 O O . GLY B 1 186 ? -2.99 19.297 -0.213 1 98.75 186 GLY B O 1
ATOM 3711 N N . ASP B 1 187 ? -4.707 17.953 -0.698 1 98.88 187 ASP B N 1
ATOM 3712 C CA . ASP B 1 187 ? -4.891 18.5 -2.039 1 98.88 187 ASP B CA 1
ATOM 3713 C C . ASP B 1 187 ? -5.898 19.641 -2.031 1 98.88 187 ASP B C 1
ATOM 3715 O O . ASP B 1 187 ? -6.957 19.547 -1.412 1 98.88 187 ASP B O 1
ATOM 3719 N N . THR B 1 188 ? -5.555 20.688 -2.688 1 98.94 188 THR B N 1
ATOM 3720 C CA . THR B 1 188 ? -6.438 21.859 -2.684 1 98.94 188 THR B CA 1
ATOM 3721 C C . THR B 1 188 ? -5.988 22.875 -3.727 1 98.94 188 THR B C 1
ATOM 3723 O O . THR B 1 188 ? -4.82 22.906 -4.121 1 98.94 188 THR B O 1
ATOM 3726 N N . THR B 1 189 ? -6.895 23.672 -4.152 1 98.81 189 THR B N 1
ATOM 3727 C CA . THR B 1 189 ? -6.531 24.891 -4.871 1 98.81 189 THR B CA 1
ATOM 3728 C C . THR B 1 189 ? -6.02 25.953 -3.908 1 98.81 189 THR B C 1
ATOM 3730 O O . THR B 1 189 ? -6.086 25.781 -2.689 1 98.81 189 THR B O 1
ATOM 3733 N N . SER B 1 190 ? -5.473 27.062 -4.473 1 98.62 190 SER B N 1
ATOM 3734 C CA . SER B 1 190 ? -4.914 28.141 -3.656 1 98.62 190 SER B CA 1
ATOM 3735 C C . SER B 1 190 ? -6.016 28.922 -2.949 1 98.62 190 SER B C 1
ATOM 3737 O O . SER B 1 190 ? -5.734 29.766 -2.107 1 98.62 190 SER B O 1
ATOM 3739 N N . ASP B 1 191 ? -7.289 28.547 -3.178 1 98.69 191 ASP B N 1
ATOM 3740 C CA . ASP B 1 191 ? -8.414 29.25 -2.584 1 98.69 191 ASP B CA 1
ATOM 3741 C C . ASP B 1 191 ? -8.375 29.172 -1.061 1 98.69 191 ASP B C 1
ATOM 3743 O O . ASP B 1 191 ? -8.898 30.062 -0.375 1 98.69 191 ASP B O 1
ATOM 3747 N N . PHE B 1 192 ? -7.723 28.188 -0.529 1 98.75 192 PHE B N 1
ATOM 3748 C CA . PHE B 1 192 ? -7.66 28.078 0.924 1 98.75 192 PHE B CA 1
ATOM 3749 C C . PHE B 1 192 ? -6.895 29.25 1.522 1 98.75 192 PHE B C 1
ATOM 3751 O O . PHE B 1 192 ? -7.117 29.625 2.678 1 98.75 192 PHE B O 1
ATOM 3758 N N . ILE B 1 193 ? -6.027 29.891 0.758 1 98.75 193 ILE B N 1
ATOM 3759 C CA . ILE B 1 193 ? -5.156 30.969 1.223 1 98.75 193 ILE B CA 1
ATOM 3760 C C . ILE B 1 193 ? -5.98 32.219 1.464 1 98.75 193 ILE B C 1
ATOM 3762 O O . ILE B 1 193 ? -5.695 33 2.383 1 98.75 193 ILE B O 1
ATOM 3766 N N . VAL B 1 194 ? -6.992 32.375 0.669 1 98.25 194 VAL B N 1
ATOM 3767 C CA . VAL B 1 194 ? -7.746 33.594 0.754 1 98.25 194 VAL B CA 1
ATOM 3768 C C . VAL B 1 194 ? -9.047 33.375 1.514 1 98.25 194 VAL B C 1
ATOM 3770 O O . VAL B 1 194 ? -9.898 34.25 1.596 1 98.25 194 VAL B O 1
ATOM 3773 N N . ASP B 1 195 ? -9.266 32.188 1.994 1 98.25 195 ASP B N 1
ATOM 3774 C CA . ASP B 1 195 ? -10.406 31.891 2.852 1 98.25 195 ASP B CA 1
ATOM 3775 C C . ASP B 1 195 ? -10.203 32.469 4.25 1 98.25 195 ASP B C 1
ATOM 3777 O O . ASP B 1 195 ? -9.32 32.031 4.988 1 98.25 195 ASP B O 1
ATOM 3781 N N . ASN B 1 196 ? -11.062 33.344 4.688 1 96.62 196 ASN B N 1
ATOM 3782 C CA . ASN B 1 196 ? -10.906 34.062 5.941 1 96.62 196 ASN B CA 1
ATOM 3783 C C . ASN B 1 196 ? -11.039 33.125 7.148 1 96.62 196 ASN B C 1
ATOM 3785 O O . ASN B 1 196 ? -10.594 33.469 8.25 1 96.62 196 ASN B O 1
ATOM 3789 N N . ASN B 1 197 ? -11.648 32 6.934 1 97 197 ASN B N 1
ATOM 3790 C CA . ASN B 1 197 ? -11.805 31.047 8.023 1 97 197 ASN B CA 1
ATOM 3791 C C . ASN B 1 197 ? -10.523 30.25 8.25 1 97 197 ASN B C 1
ATOM 3793 O O . ASN B 1 197 ? -10.438 29.469 9.195 1 97 197 ASN B O 1
ATOM 3797 N N . ASN B 1 198 ? -9.477 30.484 7.398 1 98.31 198 ASN B N 1
ATOM 3798 C CA . ASN B 1 198 ? -8.242 29.703 7.461 1 98.31 198 ASN B CA 1
ATOM 3799 C C . ASN B 1 198 ? -7.082 30.531 7.992 1 98.31 198 ASN B C 1
ATOM 3801 O O . ASN B 1 198 ? -5.926 30.297 7.629 1 98.31 198 ASN B O 1
ATOM 3805 N N . ALA B 1 199 ? -7.383 31.516 8.812 1 98 199 ALA B N 1
ATOM 3806 C CA . ALA B 1 199 ? -6.359 32.438 9.312 1 98 199 ALA B CA 1
ATOM 3807 C C . ALA B 1 199 ? -5.266 31.672 10.062 1 98 199 ALA B C 1
ATOM 3809 O O . ALA B 1 199 ? -4.078 31.938 9.875 1 98 199 ALA B O 1
ATOM 3810 N N . ASP B 1 200 ? -5.629 30.719 10.922 1 98.44 200 ASP B N 1
ATOM 3811 C CA . ASP B 1 200 ? -4.672 29.969 11.734 1 98.44 200 ASP B CA 1
ATOM 3812 C C . ASP B 1 200 ? -3.748 29.125 10.852 1 98.44 200 ASP B C 1
ATOM 3814 O O . ASP B 1 200 ? -2.604 28.859 11.227 1 98.44 200 ASP B O 1
ATOM 3818 N N . VAL B 1 201 ? -4.277 28.672 9.703 1 98.81 201 VAL B N 1
ATOM 3819 C CA . VAL B 1 201 ? -3.48 27.891 8.758 1 98.81 201 VAL B CA 1
ATOM 3820 C C . VAL B 1 201 ? -2.273 28.719 8.297 1 98.81 201 VAL B C 1
ATOM 3822 O O . VAL B 1 201 ? -1.15 28.203 8.266 1 98.81 201 VAL B O 1
ATOM 3825 N N . LEU B 1 202 ? -2.494 30 8.062 1 98.75 202 LEU B N 1
ATOM 3826 C CA . LEU B 1 202 ? -1.466 30.891 7.539 1 98.75 202 LEU B CA 1
ATOM 3827 C C . LEU B 1 202 ? -0.567 31.391 8.656 1 98.75 202 LEU B C 1
ATOM 3829 O O . LEU B 1 202 ? 0.503 31.953 8.398 1 98.75 202 LEU B O 1
ATOM 3833 N N . LYS B 1 203 ? -0.945 31.109 9.891 1 98.62 203 LYS B N 1
ATOM 3834 C CA . LYS B 1 203 ? -0.175 31.547 11.055 1 98.62 203 LYS B CA 1
ATOM 3835 C C . LYS B 1 203 ? 0.568 30.391 11.695 1 98.62 203 LYS B C 1
ATOM 3837 O O . LYS B 1 203 ? 1.403 30.594 12.578 1 98.62 203 LYS B O 1
ATOM 3842 N N . ALA B 1 204 ? 0.228 29.156 11.312 1 98.88 204 ALA B N 1
ATOM 3843 C CA . ALA B 1 204 ? 0.921 28 11.867 1 98.88 204 ALA B CA 1
ATOM 3844 C C . ALA B 1 204 ? 2.432 28.125 11.703 1 98.88 204 ALA B C 1
ATOM 3846 O O . ALA B 1 204 ? 2.91 28.656 10.695 1 98.88 204 ALA B O 1
ATOM 3847 N N . LYS B 1 205 ? 3.154 27.656 12.68 1 98.69 205 LYS B N 1
ATOM 3848 C CA . LYS B 1 205 ? 4.609 27.734 12.609 1 98.69 205 LYS B CA 1
ATOM 3849 C C . LYS B 1 205 ? 5.129 27.094 11.32 1 98.69 205 LYS B C 1
ATOM 3851 O O . LYS B 1 205 ? 5.934 27.688 10.602 1 98.69 205 LYS B O 1
ATOM 3856 N N . VAL B 1 206 ? 4.668 25.891 10.984 1 98.88 206 VAL B N 1
ATOM 3857 C CA . VAL B 1 206 ? 5.02 25.188 9.75 1 98.88 206 VAL B CA 1
ATOM 3858 C C . VAL B 1 206 ? 3.76 24.891 8.953 1 98.88 206 VAL B C 1
ATOM 3860 O O . VAL B 1 206 ? 2.812 24.297 9.469 1 98.88 206 VAL B O 1
ATOM 3863 N N . LEU B 1 207 ? 3.734 25.359 7.73 1 98.94 207 LEU B N 1
ATOM 3864 C CA . LEU B 1 207 ? 2.67 25 6.797 1 98.94 207 LEU B CA 1
ATOM 3865 C C . LEU B 1 207 ? 3.162 23.984 5.773 1 98.94 207 LEU B C 1
ATOM 3867 O O . LEU B 1 207 ? 4.105 24.25 5.027 1 98.94 207 LEU B O 1
ATOM 3871 N N . ILE B 1 208 ? 2.602 22.797 5.824 1 98.94 208 ILE B N 1
ATOM 3872 C CA . ILE B 1 208 ? 2.834 21.766 4.809 1 98.94 208 ILE B CA 1
ATOM 3873 C C . ILE B 1 208 ? 1.718 21.812 3.77 1 98.94 208 ILE B C 1
ATOM 3875 O O . ILE B 1 208 ? 0.568 21.484 4.07 1 98.94 208 ILE B O 1
ATOM 3879 N N . MET B 1 209 ? 2.02 22.219 2.543 1 98.88 209 MET B N 1
ATOM 3880 C CA . MET B 1 209 ? 0.958 22.422 1.561 1 98.88 209 MET B CA 1
ATOM 3881 C C . MET B 1 209 ? 1.354 21.859 0.204 1 98.88 209 MET B C 1
ATOM 3883 O O . MET B 1 209 ? 2.539 21.672 -0.075 1 98.88 209 MET B O 1
ATOM 3887 N N . GLU B 1 210 ? 0.389 21.594 -0.656 1 98.62 210 GLU B N 1
ATOM 3888 C CA . GLU B 1 210 ? 0.686 21.047 -1.976 1 98.62 210 GLU B CA 1
ATOM 3889 C C . GLU B 1 210 ? 1.137 22.141 -2.941 1 98.62 210 GLU B C 1
ATOM 3891 O O . GLU B 1 210 ? 0.763 23.297 -2.787 1 98.62 210 GLU B O 1
ATOM 3896 N N . SER B 1 211 ? 1.948 21.859 -3.744 1 98.38 211 SER B N 1
ATOM 3897 C CA . SER B 1 211 ? 2.314 22.562 -4.965 1 98.38 211 SER B CA 1
ATOM 3898 C C . SER B 1 211 ? 2.523 21.594 -6.125 1 98.38 211 SER B C 1
ATOM 3900 O O . SER B 1 211 ? 3.656 21.359 -6.551 1 98.38 211 SER B O 1
ATOM 3902 N N . THR B 1 212 ? 1.427 21.094 -6.625 1 98.62 212 THR B N 1
ATOM 3903 C CA . THR B 1 212 ? 1.455 20.031 -7.629 1 98.62 212 THR B CA 1
ATOM 3904 C C . THR B 1 212 ? 2.229 20.484 -8.867 1 98.62 212 THR B C 1
ATOM 3906 O O . THR B 1 212 ? 2.992 19.703 -9.438 1 98.62 212 THR B O 1
ATOM 3909 N N . TYR B 1 213 ? 2.078 21.766 -9.164 1 98.44 213 TYR B N 1
ATOM 3910 C CA . TYR B 1 213 ? 2.732 22.281 -10.367 1 98.44 213 TYR B CA 1
ATOM 3911 C C . TYR B 1 213 ? 3.697 23.406 -10.016 1 98.44 213 TYR B C 1
ATOM 3913 O O . TYR B 1 213 ? 3.377 24.281 -9.211 1 98.44 213 TYR B O 1
ATOM 3921 N N . VAL B 1 214 ? 4.875 23.391 -10.656 1 97.75 214 VAL B N 1
ATOM 3922 C CA . VAL B 1 214 ? 5.898 24.344 -10.227 1 97.75 214 VAL B CA 1
ATOM 3923 C C . VAL B 1 214 ? 6.449 25.094 -11.438 1 97.75 214 VAL B C 1
ATOM 3925 O O . VAL B 1 214 ? 7.266 26 -11.289 1 97.75 214 VAL B O 1
ATOM 3928 N N . GLU B 1 215 ? 6.047 24.672 -12.609 1 92.06 215 GLU B N 1
ATOM 3929 C CA . GLU B 1 215 ? 6.547 25.359 -13.797 1 92.06 215 GLU B CA 1
ATOM 3930 C C . GLU B 1 215 ? 5.457 25.5 -14.852 1 92.06 215 GLU B C 1
ATOM 3932 O O . GLU B 1 215 ? 4.32 25.062 -14.641 1 92.06 215 GLU B O 1
ATOM 3937 N N . ASN B 1 216 ? 5.805 26.109 -15.953 1 88.25 216 ASN B N 1
ATOM 3938 C CA . ASN B 1 216 ? 4.797 26.703 -16.828 1 88.25 216 ASN B CA 1
ATOM 3939 C C . ASN B 1 216 ? 4.266 25.703 -17.844 1 88.25 216 ASN B C 1
ATOM 3941 O O . ASN B 1 216 ? 3.357 26.016 -18.609 1 88.25 216 ASN B O 1
ATOM 3945 N N . THR B 1 217 ? 4.715 24.5 -17.828 1 90 217 THR B N 1
ATOM 3946 C CA . THR B 1 217 ? 4.121 23.531 -18.734 1 90 217 THR B CA 1
ATOM 3947 C C . THR B 1 217 ? 2.658 23.281 -18.375 1 90 217 THR B C 1
ATOM 3949 O O . THR B 1 217 ? 1.884 22.797 -19.203 1 90 217 THR B O 1
ATOM 3952 N N . MET B 1 218 ? 2.297 23.594 -17.188 1 91.94 218 MET B N 1
ATOM 3953 C CA . MET B 1 218 ? 0.913 23.578 -16.719 1 91.94 218 MET B CA 1
ATOM 3954 C C . MET B 1 218 ? 0.464 24.984 -16.297 1 91.94 218 MET B C 1
ATOM 3956 O O . MET B 1 218 ? 1.2 25.688 -15.609 1 91.94 218 MET B O 1
ATOM 3960 N N . THR B 1 219 ? -0.722 25.359 -16.719 1 95.88 219 THR B N 1
ATOM 3961 C CA . THR B 1 219 ? -1.226 26.672 -16.359 1 95.88 219 THR B CA 1
ATOM 3962 C C . THR B 1 219 ? -1.934 26.641 -15.008 1 95.88 219 THR B C 1
ATOM 3964 O O . THR B 1 219 ? -2.293 25.562 -14.516 1 95.88 219 THR B O 1
ATOM 3967 N N . VAL B 1 220 ? -2.127 27.781 -14.469 1 97.5 220 VAL B N 1
ATOM 3968 C CA . VAL B 1 220 ? -2.883 27.922 -13.227 1 97.5 220 VAL B CA 1
ATOM 3969 C C . VAL B 1 220 ? -4.309 27.406 -13.43 1 97.5 220 VAL B C 1
ATOM 3971 O O . VAL B 1 220 ? -4.855 26.719 -12.562 1 97.5 220 VAL B O 1
ATOM 3974 N N . GLU B 1 221 ? -4.895 27.734 -14.578 1 97.19 221 GLU B N 1
ATOM 3975 C CA . GLU B 1 221 ? -6.25 27.297 -14.891 1 97.19 221 GLU B CA 1
ATOM 3976 C C . GLU B 1 221 ? -6.355 25.766 -14.906 1 97.19 221 GLU B C 1
ATOM 3978 O O . GLU B 1 221 ? -7.289 25.203 -14.344 1 97.19 221 GLU B O 1
ATOM 3983 N N . ASN B 1 222 ? -5.371 25.156 -15.523 1 96.38 222 ASN B N 1
ATOM 3984 C CA . ASN B 1 222 ? -5.34 23.703 -15.547 1 96.38 222 ASN B CA 1
ATOM 3985 C C . ASN B 1 222 ? -5.207 23.125 -14.141 1 96.38 222 ASN B C 1
ATOM 3987 O O . ASN B 1 222 ? -5.887 22.156 -13.797 1 96.38 222 ASN B O 1
ATOM 3991 N N . ALA B 1 223 ? -4.293 23.688 -13.398 1 97.62 223 ALA B N 1
ATOM 3992 C CA . ALA B 1 223 ? -4.082 23.25 -12.023 1 97.62 223 ALA B CA 1
ATOM 3993 C C . ALA B 1 223 ? -5.383 23.312 -11.219 1 97.62 223 ALA B C 1
ATOM 3995 O O . ALA B 1 223 ? -5.746 22.359 -10.539 1 97.62 223 ALA B O 1
ATOM 3996 N N . ARG B 1 224 ? -6.094 24.375 -11.375 1 97.62 224 ARG B N 1
ATOM 3997 C CA . ARG B 1 224 ? -7.34 24.594 -10.648 1 97.62 224 ARG B CA 1
ATOM 3998 C C . ARG B 1 224 ? -8.422 23.625 -11.109 1 97.62 224 ARG B C 1
ATOM 4000 O O . ARG B 1 224 ? -9.211 23.141 -10.297 1 97.62 224 ARG B O 1
ATOM 4007 N N . ASP B 1 225 ? -8.469 23.359 -12.398 1 97.38 225 ASP B N 1
ATOM 4008 C CA . ASP B 1 225 ? -9.438 22.406 -12.945 1 97.38 225 ASP B CA 1
ATOM 4009 C C . ASP B 1 225 ? -9.273 21.031 -12.297 1 97.38 225 ASP B C 1
ATOM 4011 O O . ASP B 1 225 ? -10.258 20.312 -12.109 1 97.38 225 ASP B O 1
ATOM 4015 N N . TYR B 1 226 ? -8.055 20.719 -11.922 1 96.62 226 TYR B N 1
ATOM 4016 C CA . TYR B 1 226 ? -7.781 19.422 -11.305 1 96.62 226 TYR B CA 1
ATOM 4017 C C . TYR B 1 226 ? -7.805 19.531 -9.781 1 96.62 226 TYR B C 1
ATOM 4019 O O . TYR B 1 226 ? -7.52 18.562 -9.078 1 96.62 226 TYR B O 1
ATOM 4027 N N . GLY B 1 227 ? -8.125 20.719 -9.281 1 98.5 227 GLY B N 1
ATOM 4028 C CA . GLY B 1 227 ? -8.266 20.922 -7.852 1 98.5 227 GLY B CA 1
ATOM 4029 C C . GLY B 1 227 ? -6.938 21.047 -7.129 1 98.5 227 GLY B C 1
ATOM 4030 O O . GLY B 1 227 ? -6.805 20.609 -5.988 1 98.5 227 GLY B O 1
ATOM 4031 N N . HIS B 1 228 ? -5.895 21.594 -7.844 1 98.81 228 HIS B N 1
ATOM 4032 C CA . HIS B 1 228 ? -4.562 21.656 -7.254 1 98.81 228 HIS B CA 1
ATOM 4033 C C . HIS B 1 228 ? -4.004 23.078 -7.293 1 98.81 228 HIS B C 1
ATOM 4035 O O . HIS B 1 228 ? -4.613 23.969 -7.887 1 98.81 228 HIS B O 1
ATOM 4041 N N . THR B 1 229 ? -2.895 23.312 -6.664 1 98.75 229 THR B N 1
ATOM 4042 C CA . THR B 1 229 ? -2.25 24.609 -6.551 1 98.75 229 THR B CA 1
ATOM 4043 C C . THR B 1 229 ? -1.017 24.688 -7.445 1 98.75 229 THR B C 1
ATOM 4045 O O . THR B 1 229 ? -0.237 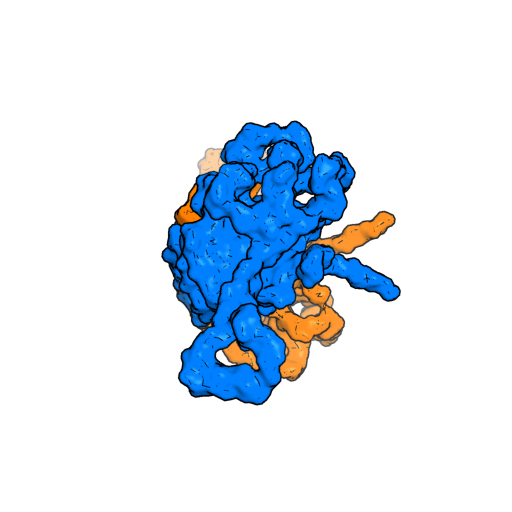23.734 -7.52 1 98.75 229 THR B O 1
ATOM 4048 N N . HIS B 1 230 ? -0.892 25.734 -8.164 1 98.69 230 HIS B N 1
ATOM 4049 C CA . HIS B 1 230 ? 0.315 26.078 -8.914 1 98.69 230 HIS B CA 1
ATOM 4050 C C . HIS B 1 230 ? 1.239 26.969 -8.094 1 98.69 230 HIS B C 1
ATOM 4052 O O . HIS B 1 230 ? 0.777 27.891 -7.414 1 98.69 230 HIS B O 1
ATOM 4058 N N . LEU B 1 231 ? 2.498 26.781 -8.219 1 98.62 231 LEU B N 1
ATOM 4059 C CA . LEU B 1 231 ? 3.488 27.531 -7.453 1 98.62 231 LEU B CA 1
ATOM 4060 C C . LEU B 1 231 ? 3.344 29.031 -7.688 1 98.62 231 LEU B C 1
ATOM 4062 O O . LEU B 1 231 ? 3.547 29.828 -6.77 1 98.62 231 LEU B O 1
ATOM 4066 N N . SER B 1 232 ? 3.025 29.422 -8.859 1 98.19 232 SER B N 1
ATOM 4067 C CA . SER B 1 232 ? 2.885 30.844 -9.164 1 98.19 232 SER B CA 1
ATOM 4068 C C . SER B 1 232 ? 1.803 31.484 -8.305 1 98.19 232 SER B C 1
ATOM 4070 O O . SER B 1 232 ? 1.887 32.656 -7.98 1 98.19 232 SER B O 1
ATOM 4072 N N . GLU B 1 233 ? 0.754 30.734 -7.953 1 98.38 233 GLU B N 1
ATOM 4073 C CA . GLU B 1 233 ? -0.28 31.266 -7.07 1 98.38 233 GLU B CA 1
ATOM 4074 C C . GLU B 1 233 ? 0.253 31.469 -5.652 1 98.38 233 GLU B C 1
ATOM 4076 O O . GLU B 1 233 ? -0.097 32.438 -4.988 1 98.38 233 GLU B O 1
ATOM 4081 N N . ILE B 1 234 ? 1.062 30.562 -5.219 1 98.56 234 ILE B N 1
ATOM 4082 C CA . ILE B 1 234 ? 1.697 30.688 -3.912 1 98.56 234 ILE B CA 1
ATOM 4083 C C . ILE B 1 234 ? 2.545 31.953 -3.879 1 98.56 234 ILE B C 1
ATOM 4085 O O . ILE B 1 234 ? 2.484 32.719 -2.916 1 98.56 234 ILE B O 1
ATOM 4089 N N . VAL B 1 235 ? 3.283 32.188 -4.934 1 98.25 235 VAL B N 1
ATOM 4090 C CA . VAL B 1 235 ? 4.113 33.375 -5.051 1 98.25 235 VAL B CA 1
ATOM 4091 C C . VAL B 1 235 ? 3.229 34.625 -5.027 1 98.25 235 VAL B C 1
ATOM 4093 O O . VAL B 1 235 ? 3.543 35.594 -4.348 1 98.25 235 VAL B O 1
ATOM 4096 N N . ASN B 1 236 ? 2.141 34.531 -5.734 1 97.94 236 ASN B N 1
ATOM 4097 C CA . ASN B 1 236 ? 1.23 35.656 -5.824 1 97.94 236 ASN B CA 1
ATOM 4098 C C . ASN B 1 236 ? 0.621 36 -4.465 1 97.94 236 ASN B C 1
ATOM 4100 O O . ASN B 1 236 ? 0.305 37.156 -4.191 1 97.94 236 ASN B O 1
ATOM 4104 N N . TYR B 1 237 ? 0.416 34.969 -3.623 1 98.25 237 TYR B N 1
ATOM 4105 C CA . TYR B 1 237 ? -0.181 35.188 -2.309 1 98.25 237 TYR B CA 1
ATOM 4106 C C . TYR B 1 237 ? 0.892 35.25 -1.23 1 98.25 237 TYR B C 1
ATOM 4108 O O . TYR B 1 237 ? 0.608 35.062 -0.046 1 98.25 237 TYR B O 1
ATOM 4116 N N . ALA B 1 238 ? 2.098 35.594 -1.556 1 98.25 238 ALA B N 1
ATOM 4117 C CA . ALA B 1 238 ? 3.254 35.5 -0.669 1 98.25 238 ALA B CA 1
ATOM 4118 C C . ALA B 1 238 ? 3.033 36.281 0.609 1 98.25 238 ALA B C 1
ATOM 4120 O O . ALA B 1 238 ? 3.428 35.875 1.696 1 98.25 238 ALA B O 1
ATOM 4121 N N . SER B 1 239 ? 2.408 37.438 0.572 1 97.19 239 SER B N 1
ATOM 4122 C CA . SER B 1 239 ? 2.254 38.344 1.694 1 97.19 239 SER B CA 1
ATOM 4123 C C . SER B 1 239 ? 1.227 37.812 2.695 1 97.19 239 SER B C 1
ATOM 4125 O O . SER B 1 239 ? 1.139 38.312 3.818 1 97.19 239 SER B O 1
ATOM 4127 N N . ARG B 1 240 ? 0.43 36.812 2.262 1 98.12 240 ARG B N 1
ATOM 4128 C CA . ARG B 1 240 ? -0.624 36.281 3.127 1 98.12 240 ARG B CA 1
ATOM 4129 C C . ARG B 1 240 ? -0.065 35.281 4.125 1 98.12 240 ARG B C 1
ATOM 4131 O O . ARG B 1 240 ? -0.696 35 5.145 1 98.12 240 ARG B O 1
ATOM 4138 N N . PHE B 1 241 ? 1.084 34.75 3.834 1 98.62 241 PHE B N 1
ATOM 4139 C CA . PHE B 1 241 ? 1.67 33.719 4.68 1 98.62 241 PHE B CA 1
ATOM 4140 C C . PHE B 1 241 ? 2.404 34.312 5.863 1 98.62 241 PHE B C 1
ATOM 4142 O O . PHE B 1 241 ? 3.355 35.094 5.68 1 98.62 241 PHE B O 1
ATOM 4149 N N . GLU B 1 242 ? 1.975 33.969 6.996 1 98.31 242 GLU B N 1
ATOM 4150 C CA . GLU B 1 242 ? 2.641 34.406 8.219 1 98.31 242 GLU B CA 1
ATOM 4151 C C . GLU B 1 242 ? 3.428 33.281 8.859 1 98.31 242 GLU B C 1
ATOM 4153 O O . GLU B 1 242 ? 3.914 33.406 9.984 1 98.31 242 GLU B O 1
ATOM 4158 N N . ASN B 1 243 ? 3.555 32.188 8.219 1 98.62 243 ASN B N 1
ATOM 4159 C CA . ASN B 1 243 ? 4.27 31.016 8.703 1 98.62 243 ASN B CA 1
ATOM 4160 C C . ASN B 1 243 ? 5.777 31.25 8.75 1 98.62 243 ASN B C 1
ATOM 4162 O O . ASN B 1 243 ? 6.328 31.953 7.898 1 98.62 243 ASN B O 1
ATOM 4166 N N . LYS B 1 244 ? 6.383 30.609 9.719 1 98.5 244 LYS B N 1
ATOM 4167 C CA . LYS B 1 244 ? 7.84 30.656 9.773 1 98.5 244 LYS B CA 1
ATOM 4168 C C . LYS B 1 244 ? 8.461 29.844 8.633 1 98.5 244 LYS B C 1
ATOM 4170 O O . LYS B 1 244 ? 9.484 30.234 8.078 1 98.5 244 LYS B O 1
ATOM 4175 N N . ALA B 1 245 ? 7.836 28.734 8.312 1 98.75 245 ALA B N 1
ATOM 4176 C CA . ALA B 1 245 ? 8.32 27.875 7.238 1 98.75 245 ALA B CA 1
ATOM 4177 C C . ALA B 1 245 ? 7.156 27.266 6.461 1 98.75 245 ALA B C 1
ATOM 4179 O O . ALA B 1 245 ? 6.086 27.031 7.02 1 98.75 245 ALA B O 1
ATOM 4180 N N . ILE B 1 246 ? 7.371 27.047 5.18 1 98.81 246 ILE B N 1
ATOM 4181 C CA . ILE B 1 246 ? 6.422 26.375 4.293 1 98.81 246 ILE B CA 1
ATOM 4182 C C . ILE B 1 246 ? 7.098 25.172 3.623 1 98.81 246 ILE B C 1
ATOM 4184 O O . ILE B 1 246 ? 8.188 25.312 3.055 1 98.81 246 ILE B O 1
ATOM 4188 N N . VAL B 1 247 ? 6.523 24 3.777 1 98.88 247 VAL B N 1
ATOM 4189 C CA . VAL B 1 247 ? 7.02 22.797 3.125 1 98.88 247 VAL B CA 1
ATOM 4190 C C . VAL B 1 247 ? 6.094 22.406 1.975 1 98.88 247 VAL B C 1
ATOM 4192 O O . VAL B 1 247 ? 4.918 22.109 2.191 1 98.88 247 VAL B O 1
ATOM 4195 N N . LEU B 1 248 ? 6.625 22.453 0.773 1 98.81 248 LEU B N 1
ATOM 4196 C CA . LEU B 1 248 ? 5.848 22.094 -0.408 1 98.81 248 LEU B CA 1
ATOM 4197 C C . LEU B 1 248 ? 5.941 20.594 -0.688 1 98.81 248 LEU B C 1
ATOM 4199 O O . LEU B 1 248 ? 7.02 20 -0.581 1 98.81 248 LEU B O 1
ATOM 4203 N N . ILE B 1 249 ? 4.762 19.984 -1.018 1 98.75 249 ILE B N 1
ATOM 4204 C CA . ILE B 1 249 ? 4.668 18.547 -1.276 1 98.75 249 ILE B CA 1
ATOM 4205 C C . ILE B 1 249 ? 3.777 18.297 -2.492 1 98.75 249 ILE B C 1
ATOM 4207 O O . ILE B 1 249 ? 3.375 19.25 -3.178 1 98.75 249 ILE B O 1
ATOM 4211 N N . HIS B 1 250 ? 3.529 17 -2.805 1 98.81 250 HIS B N 1
ATOM 4212 C CA . HIS B 1 250 ? 2.562 16.516 -3.787 1 98.81 250 HIS B CA 1
ATOM 4213 C C . HIS B 1 250 ? 2.9 17.031 -5.184 1 98.81 250 HIS B C 1
ATOM 4215 O O . HIS B 1 250 ? 2.008 17.438 -5.938 1 98.81 250 HIS B O 1
ATOM 4221 N N . PHE B 1 251 ? 4.195 17.156 -5.484 1 98.69 251 PHE B N 1
ATOM 4222 C CA . PHE B 1 251 ? 4.648 17.547 -6.812 1 98.69 251 PHE B CA 1
ATOM 4223 C C . PHE B 1 251 ? 4.215 16.516 -7.855 1 98.69 251 PHE B C 1
ATOM 4225 O O . PHE B 1 251 ? 4.191 15.32 -7.582 1 98.69 251 PHE B O 1
ATOM 4232 N N . SER B 1 252 ? 3.965 17.031 -9.031 1 97.75 252 SER B N 1
ATOM 4233 C CA . SER B 1 252 ? 3.623 16.141 -10.141 1 97.75 252 SER B CA 1
ATOM 4234 C C . SER B 1 252 ? 4.73 15.133 -10.398 1 97.75 252 SER B C 1
ATOM 4236 O O . SER B 1 252 ? 5.914 15.477 -10.383 1 97.75 252 SER B O 1
ATOM 4238 N N . ALA B 1 253 ? 4.32 13.906 -10.664 1 95.31 253 ALA B N 1
ATOM 4239 C CA . ALA B 1 253 ? 5.27 12.828 -10.922 1 95.31 253 ALA B CA 1
ATOM 4240 C C . ALA B 1 253 ? 6.039 13.062 -12.219 1 95.31 253 ALA B C 1
ATOM 4242 O O . ALA B 1 253 ? 7.059 12.422 -12.469 1 95.31 253 ALA B O 1
ATOM 4243 N N . ARG B 1 254 ? 5.617 13.969 -12.992 1 94.5 254 ARG B N 1
ATOM 4244 C CA . ARG B 1 254 ? 6.238 14.234 -14.289 1 94.5 254 ARG B CA 1
ATOM 4245 C C . ARG B 1 254 ? 7.559 14.984 -14.125 1 94.5 254 ARG B C 1
ATOM 4247 O O . ARG B 1 254 ? 8.359 15.047 -15.055 1 94.5 254 ARG B O 1
ATOM 4254 N N . TYR B 1 255 ? 7.727 15.562 -12.961 1 96.75 255 TYR B N 1
ATOM 4255 C CA . TYR B 1 255 ? 8.898 16.406 -12.758 1 96.75 255 TYR B CA 1
ATOM 4256 C C . TYR B 1 255 ? 10.117 15.562 -12.391 1 96.75 255 TYR B C 1
ATOM 4258 O O . TYR B 1 255 ? 10 14.578 -11.656 1 96.75 255 TYR B O 1
ATOM 4266 N N . GLN B 1 256 ? 11.203 16.031 -12.906 1 96.75 256 GLN B N 1
ATOM 4267 C CA . GLN B 1 256 ? 12.477 15.586 -12.359 1 96.75 256 GLN B CA 1
ATOM 4268 C C . GLN B 1 256 ? 12.875 16.422 -11.141 1 96.75 256 GLN B C 1
ATOM 4270 O O . GLN B 1 256 ? 12.422 17.547 -10.984 1 96.75 256 GLN B O 1
ATOM 4275 N N . LEU B 1 257 ? 13.695 15.836 -10.359 1 97.62 257 LEU B N 1
ATOM 4276 C CA . LEU B 1 257 ? 14.094 16.469 -9.102 1 97.62 257 LEU B CA 1
ATOM 4277 C C . LEU B 1 257 ? 14.656 17.859 -9.344 1 97.62 257 LEU B C 1
ATOM 4279 O O . LEU B 1 257 ? 14.359 18.797 -8.594 1 97.62 257 LEU B O 1
ATOM 4283 N N . ASP B 1 258 ? 15.445 18.062 -10.383 1 97.62 258 ASP B N 1
ATOM 4284 C CA . ASP B 1 258 ? 16.109 19.328 -10.641 1 97.62 258 ASP B CA 1
ATOM 4285 C C . ASP B 1 258 ? 15.102 20.422 -10.969 1 97.62 258 ASP B C 1
ATOM 4287 O O . ASP B 1 258 ? 15.305 21.594 -10.625 1 97.62 258 ASP B O 1
ATOM 4291 N N . VAL B 1 259 ? 13.992 20.047 -11.594 1 97.81 259 VAL B N 1
ATOM 4292 C CA . VAL B 1 259 ? 12.953 21 -11.93 1 97.81 259 VAL B CA 1
ATOM 4293 C C . VAL B 1 259 ? 12.328 21.562 -10.656 1 97.81 259 VAL B C 1
ATOM 4295 O O . VAL B 1 259 ? 12.141 22.781 -10.531 1 97.81 259 VAL B O 1
ATOM 4298 N N . ILE B 1 260 ? 12.062 20.719 -9.68 1 98.12 260 ILE B N 1
ATOM 4299 C CA . ILE B 1 260 ? 11.477 21.125 -8.406 1 98.12 260 ILE B CA 1
ATOM 4300 C C . ILE B 1 260 ? 12.453 22.016 -7.648 1 98.12 260 ILE B C 1
ATOM 4302 O O . ILE B 1 260 ? 12.078 23.094 -7.172 1 98.12 260 ILE B O 1
ATOM 4306 N N . GLN B 1 261 ? 13.664 21.594 -7.629 1 97.56 261 GLN B N 1
ATOM 4307 C CA . GLN B 1 261 ? 14.688 22.312 -6.891 1 97.56 261 GLN B CA 1
ATOM 4308 C C . GLN B 1 261 ? 14.93 23.688 -7.488 1 97.56 261 GLN B C 1
ATOM 4310 O O . GLN B 1 261 ? 15.078 24.672 -6.758 1 97.56 261 GLN B O 1
ATOM 4315 N N . GLU B 1 262 ? 14.992 23.766 -8.781 1 97.5 262 GLU B N 1
ATOM 4316 C CA . GLU B 1 262 ? 15.188 25.031 -9.453 1 97.5 262 GLU B CA 1
ATOM 4317 C C . GLU B 1 262 ? 14.023 25.984 -9.195 1 97.5 262 GLU B C 1
ATOM 4319 O O . GLU B 1 262 ? 14.227 27.188 -9 1 97.5 262 GLU B O 1
ATOM 4324 N N . ALA B 1 263 ? 12.844 25.469 -9.219 1 97.62 263 ALA B N 1
ATOM 4325 C CA . ALA B 1 263 ? 11.664 26.281 -8.961 1 97.62 263 ALA B CA 1
ATOM 4326 C C . ALA B 1 263 ? 11.703 26.891 -7.566 1 97.62 263 ALA B C 1
ATOM 4328 O O . ALA B 1 263 ? 11.406 28.078 -7.387 1 97.62 263 ALA B O 1
ATOM 4329 N N . ILE B 1 264 ? 12.055 26.094 -6.562 1 97.44 264 ILE B N 1
ATOM 4330 C CA . ILE B 1 264 ? 12.102 26.562 -5.176 1 97.44 264 ILE B CA 1
ATOM 4331 C C . ILE B 1 264 ? 13.227 27.578 -5.008 1 97.44 264 ILE B C 1
ATOM 4333 O O . ILE B 1 264 ? 13.055 28.594 -4.34 1 97.44 264 ILE B O 1
ATOM 4337 N N . ALA B 1 265 ? 14.352 27.297 -5.645 1 97.06 265 ALA B N 1
ATOM 4338 C CA . ALA B 1 265 ? 15.516 28.172 -5.547 1 97.06 265 ALA B CA 1
ATOM 4339 C C . ALA B 1 265 ? 15.234 29.531 -6.168 1 97.06 265 ALA B C 1
ATOM 4341 O O . ALA B 1 265 ? 15.844 30.531 -5.789 1 97.06 265 ALA B O 1
ATOM 4342 N N . ALA B 1 266 ? 14.352 29.578 -7.059 1 97.12 266 ALA B N 1
ATOM 4343 C CA . ALA B 1 266 ? 14.062 30.797 -7.816 1 97.12 266 ALA B CA 1
ATOM 4344 C C . ALA B 1 266 ? 13.117 31.719 -7.047 1 97.12 266 ALA B C 1
ATOM 4346 O O . ALA B 1 266 ? 12.883 32.844 -7.445 1 97.12 266 ALA B O 1
ATOM 4347 N N . LEU B 1 267 ? 12.594 31.203 -5.969 1 97.69 267 LEU B N 1
ATOM 4348 C CA . LEU B 1 267 ? 11.648 32 -5.203 1 97.69 267 LEU B CA 1
ATOM 4349 C C . LEU B 1 267 ? 12.328 33.25 -4.633 1 97.69 267 LEU B C 1
ATOM 4351 O O . LEU B 1 267 ? 13.461 33.188 -4.152 1 97.69 267 LEU B O 1
ATOM 4355 N N . GLY B 1 268 ? 11.688 34.375 -4.707 1 96.75 268 GLY B N 1
ATOM 4356 C CA . GLY B 1 268 ? 12.172 35.625 -4.121 1 96.75 268 GLY B CA 1
ATOM 4357 C C . GLY B 1 268 ? 11.508 35.969 -2.799 1 96.75 268 GLY B C 1
ATOM 4358 O O . GLY B 1 268 ? 10.656 35.219 -2.318 1 96.75 268 GLY B O 1
ATOM 4359 N N . PRO B 1 269 ? 11.961 37.125 -2.24 1 95.25 269 PRO B N 1
ATOM 4360 C CA . PRO B 1 269 ? 11.273 37.562 -1.021 1 95.25 269 PRO B CA 1
ATOM 4361 C C . PRO B 1 269 ? 9.781 37.781 -1.235 1 95.25 269 PRO B C 1
ATOM 4363 O O . PRO B 1 269 ? 9.367 38.188 -2.322 1 95.25 269 PRO B O 1
ATOM 4366 N N . PRO B 1 270 ? 8.977 37.5 -0.252 1 96.75 270 PRO B N 1
ATOM 4367 C CA . PRO B 1 270 ? 9.328 37.125 1.117 1 96.75 270 PRO B CA 1
ATOM 4368 C C . PRO B 1 270 ? 9.375 35.625 1.317 1 96.75 270 PRO B C 1
ATOM 4370 O O . PRO B 1 270 ? 9.453 35.156 2.455 1 96.75 270 PRO B O 1
ATOM 4373 N N . LEU B 1 271 ? 9.219 34.812 0.287 1 97.88 271 LEU B N 1
ATOM 4374 C CA . LEU B 1 271 ? 9.172 33.375 0.393 1 97.88 271 LEU B CA 1
ATOM 4375 C C . LEU B 1 271 ? 10.578 32.781 0.466 1 97.88 271 LEU B C 1
ATOM 4377 O O . LEU B 1 271 ? 10.781 31.719 1.048 1 97.88 271 LEU B O 1
ATOM 4381 N N . ALA B 1 272 ? 11.5 33.531 -0.092 1 96.25 272 ALA B N 1
ATOM 4382 C CA . ALA B 1 272 ? 12.875 33.031 -0.161 1 96.25 272 ALA B CA 1
ATOM 4383 C C . ALA B 1 272 ? 13.406 32.688 1.229 1 96.25 272 ALA B C 1
ATOM 4385 O O . ALA B 1 272 ? 13.242 33.469 2.172 1 96.25 272 ALA B O 1
ATOM 4386 N N . GLY B 1 273 ? 13.977 31.516 1.334 1 94.88 273 GLY B N 1
ATOM 4387 C CA . GLY B 1 273 ? 14.648 31.141 2.564 1 94.88 273 GLY B CA 1
ATOM 4388 C C . GLY B 1 273 ? 13.734 30.438 3.553 1 94.88 273 GLY B C 1
ATOM 4389 O O . GLY B 1 273 ? 14.195 29.875 4.547 1 94.88 273 GLY B O 1
ATOM 4390 N N . ARG B 1 274 ? 12.438 30.438 3.283 1 97.12 274 ARG B N 1
ATOM 4391 C CA . ARG B 1 274 ? 11.562 29.797 4.27 1 97.12 274 ARG B CA 1
ATOM 4392 C C . ARG B 1 274 ? 10.641 28.781 3.609 1 97.12 274 ARG B C 1
ATOM 4394 O O . ARG B 1 274 ? 9.695 28.297 4.234 1 97.12 274 ARG B O 1
ATOM 4401 N N . VAL B 1 275 ? 10.852 28.594 2.307 1 98.56 275 VAL B N 1
ATOM 4402 C CA . VAL B 1 275 ? 10.102 27.578 1.577 1 98.56 275 VAL B CA 1
ATOM 4403 C C . VAL B 1 275 ? 11 26.375 1.279 1 98.56 275 VAL B C 1
ATOM 4405 O O . VAL B 1 275 ? 12.117 26.531 0.793 1 98.56 275 VAL B O 1
ATOM 4408 N N . PHE B 1 276 ? 10.531 25.219 1.586 1 98.31 276 PHE B N 1
ATOM 4409 C CA . PHE B 1 276 ? 11.25 23.969 1.414 1 98.31 276 PHE B CA 1
ATOM 4410 C C . PHE B 1 276 ? 10.438 22.984 0.579 1 98.31 276 PHE B C 1
ATOM 4412 O O . PHE B 1 276 ? 9.227 23.141 0.428 1 98.31 276 PHE B O 1
ATOM 4419 N N . ALA B 1 277 ? 11.086 22.016 0 1 98.25 277 ALA B N 1
ATOM 4420 C CA . ALA B 1 277 ? 10.422 20.984 -0.792 1 98.25 277 ALA B CA 1
ATOM 4421 C C . ALA B 1 277 ? 10.719 19.594 -0.237 1 98.25 277 ALA B C 1
ATOM 4423 O O . ALA B 1 277 ? 11.875 19.234 -0.013 1 98.25 277 ALA B O 1
ATOM 4424 N N . LEU B 1 278 ? 9.703 18.875 0.077 1 98.12 278 LEU B N 1
ATOM 4425 C CA . LEU B 1 278 ? 9.891 17.453 0.363 1 98.12 278 LEU B CA 1
ATOM 4426 C C . LEU B 1 278 ? 9.961 16.656 -0.927 1 98.12 278 LEU B C 1
ATOM 4428 O O . LEU B 1 278 ? 8.945 16.453 -1.596 1 98.12 278 LEU B O 1
ATOM 4432 N N . THR B 1 279 ? 11.164 16.062 -1.238 1 97.25 279 THR B N 1
ATOM 4433 C CA . THR B 1 279 ? 11.359 15.516 -2.572 1 97.25 279 THR B CA 1
ATOM 4434 C C . THR B 1 279 ? 11.68 14.023 -2.496 1 97.25 279 THR B C 1
ATOM 4436 O O . THR B 1 279 ? 12.156 13.438 -3.469 1 97.25 279 THR B O 1
ATOM 4439 N N . GLU B 1 280 ? 11.438 13.477 -1.292 1 95.88 280 GLU B N 1
ATOM 4440 C CA . GLU B 1 280 ? 11.609 12.031 -1.181 1 95.88 280 GLU B CA 1
ATOM 4441 C C . GLU B 1 280 ? 10.812 11.297 -2.258 1 95.88 280 GLU B C 1
ATOM 4443 O O . GLU B 1 280 ? 9.633 11.586 -2.473 1 95.88 280 GLU B O 1
ATOM 4448 N N . GLY B 1 281 ? 11.445 10.336 -2.914 1 91.38 281 GLY B N 1
ATOM 4449 C CA . GLY B 1 281 ? 10.789 9.562 -3.955 1 91.38 281 GLY B CA 1
ATOM 4450 C C . GLY B 1 281 ? 11.102 10.055 -5.355 1 91.38 281 GLY B C 1
ATOM 4451 O O . GLY B 1 281 ? 10.789 9.383 -6.34 1 91.38 281 GLY B O 1
ATOM 4452 N N . PHE B 1 282 ? 11.648 11.328 -5.5 1 94.31 282 PHE B N 1
ATOM 4453 C CA . PHE B 1 282 ? 12 11.875 -6.805 1 94.31 282 PHE B CA 1
ATOM 4454 C C . PHE B 1 282 ? 13.453 11.57 -7.148 1 94.31 282 PHE B C 1
ATOM 4456 O O . PHE B 1 282 ? 14.297 11.469 -6.254 1 94.31 282 PHE B O 1
#

Solvent-accessible surface area (backbone atoms only — not comparable to full-atom values): 29195 Å² total; per-residue (Å²): 128,81,73,74,74,79,84,59,46,78,55,97,89,37,52,39,34,66,37,25,33,43,83,63,25,26,26,41,30,31,67,92,73,34,27,29,43,28,24,10,58,41,59,76,78,54,52,78,31,48,33,38,38,37,31,38,45,44,46,26,27,39,40,12,49,66,47,39,36,43,47,27,53,75,68,69,44,77,62,34,43,37,37,30,39,47,90,44,39,65,40,52,49,48,36,51,52,31,45,28,68,47,45,70,48,82,60,55,60,45,82,41,62,48,44,60,78,38,70,48,73,79,48,91,47,31,33,38,33,30,36,72,39,43,39,85,50,82,39,26,21,41,34,35,26,42,41,44,78,36,71,32,77,91,54,60,85,56,54,69,70,56,51,51,50,42,50,72,70,68,48,81,53,56,44,80,45,74,43,48,41,38,19,37,36,49,64,22,26,64,63,39,76,75,36,81,90,37,56,59,50,32,48,3,40,34,27,39,35,49,30,33,34,68,54,80,94,53,50,59,67,58,29,44,75,68,14,29,18,31,40,67,56,54,61,72,47,43,88,68,56,60,36,68,30,36,37,34,28,30,32,41,69,86,58,53,57,66,59,56,53,49,44,60,68,65,44,50,83,86,46,43,92,32,59,45,72,56,57,51,95,96,128,81,71,73,75,79,82,59,44,78,53,97,88,38,53,39,34,66,37,27,33,43,84,63,26,26,27,42,30,30,68,92,73,34,27,29,42,28,24,10,58,41,59,75,79,54,51,78,32,46,32,38,37,39,29,40,45,44,47,26,28,41,40,12,49,66,46,40,37,43,46,26,52,75,69,69,45,78,61,34,42,37,39,29,40,47,90,44,40,66,39,53,49,49,37,51,51,30,43,28,69,47,43,71,48,83,62,56,61,45,80,42,62,46,46,61,79,40,70,48,74,79,47,90,48,33,32,39,34,28,34,72,39,42,36,85,51,81,38,26,20,41,32,34,27,42,40,42,80,35,71,31,75,90,55,59,86,55,54,67,70,55,51,51,52,40,49,73,71,68,48,82,54,57,43,81,45,76,43,50,40,40,16,37,36,49,63,23,26,64,63,38,77,75,37,81,88,38,55,59,50,33,48,3,41,34,27,38,35,50,30,34,34,68,56,81,94,53,49,60,69,57,29,44,74,68,14,27,17,32,39,68,56,53,61,73,45,42,88,67,56,60,36,68,30,35,37,35,28,32,33,41,69,86,56,53,56,67,58,56,51,50,44,59,67,64,44,51,84,87,47,45,93,33,60,45,71,55,57,52,93,96

Sequence (564 aa):
METKKKKGLVIEDYPIEGLSIAGHETCIILPTLNLAFDIGKCPQRAISQQFLFISHGHMDHIGGLPMYVATRGLYRMSPPTIIVPKVIKENVEKIFEAHRAMDQSELKHTLIGLDYGEEFYLRKDLKVKAFKTYHVIPSQGYVIYSVKQKLKPEYVGLPGDEIKKLKFSGVEITYTTTSPEVAFTGDTTSDFIVDNNNADVLKAKVLIMESTYVENTMTVENARDYGHTHLSEIVNYASRFENKAIVLIHFSARYQLDVIQEAIAALGPPLAGRVFALTEGFMETKKKKGLVIEDYPIEGLSIAGHETCIILPTLNLAFDIGKCPQRAISQQFLFISHGHMDHIGGLPMYVATRGLYRMSPPTIIVPKVIKENVEKIFEAHRAMDQSELKHTLIGLDYGEEFYLRKDLKVKAFKTYHVIPSQGYVIYSVKQKLKPEYVGLPGDEIKKLKFSGVEITYTTTSPEVAFTGDTTSDFIVDNNNADVLKAKVLIMESTYVENTMTVENARDYGHTHLSEIVNYASRFENKAIVLIHFSARYQLDVIQEAIAALGPPLAGRVFALTEGF

Secondary structure (DSSP, 8-state):
-------SEEETTEEEEEEEETTTEEEEEEGGGTEEE--SS--GGGGG-SEEE--BS-HHHHTTHHHHHHHHHHTTPPPPEEEE-HHHHHHHHHHHHHHHHHH-S----EEEE--TT-EEEEETTEEEEEEE---SSSBEEEEEEEEEEEE-GGGTT--HHHHHHHHHTT---EEEEEEEEEEE--S--THHHH-GGGHHHHHSSEEEEE--B-STTS-HHHHHHTT--BHHHHHHTGGG---SEEEEE-B-TT--HHHHHHHHHT--TTTTTTEEE--TT-/-------SEEETTEEEEEEEETTTEEEEEEGGGTEEE--SS--GGGGG-SEEE--BS-HHHHTTHHHHHHHHHHTTPPPPEEEE-HHHHHHHHHHHHHHHHHH-S----EEEE--TT-EEEEETTEEEEEEE---SSSBEEEEEEEEEEEE-GGGTT--HHHHHHHHHTT---EEEEEEEEEEE--S--THHHH-GGGHHHHHSSEEEEE--B-STTS-HHHHHHTT--BHHHHHHTGGG---SEEEEE-B-TT--HHHHHHHHHT--TTTTTTEEE--TT-

Foldseek 3Di:
DPPPPPAADQAPNWGWHDAAAAPAADWIDGVVVLEIEFAQQNDPVRLRRQEYEAFDDRNRRHVCVLVSLVVCVVVVHDAHEYEYAPVCQVVVVVVNVVCCVVVVDDSDHHYHHAHAPDKAAPDPQKIKHWHAFWFPDGGIKIWIKGKDKAFDPVCPPPDPVVVVVCVVVVHDGIDMDIATAEIEGPFAECVLLVPPSCLSQLQHQEYEYEAQAQDDVDDSVRQVVRGHYHVVVCLVSVVSHNYQAYEYHNYHPPDDPVSVVVSLCPRDPPRPPRYHYDHPPD/DPPPPPAADQAPNWGWHDAAAAPAADWIDGVVVLEIEFGQQNDPVRLRRQEYEAFDDRNRRHVCVLVSLVVCVVVVHDAHEYEYAPVCQVVVVVVNVVCCVVVVDDSDHHYHHAHAPDKAAPDPQKIKHWHAFWAPDGGIKIWIKGKDKAFDPVCPPPDPVVVVVCVVVVHDGIDMDIATAEIEGPFAECVLLVDPSCLSQLQHQEYEYEAQAQDDVDDSVRQVVRGHYHVVVCLVSVVSHNYQAYEYHNYHPVDDPVSVVVSLCPRDPPRPPRYHYDHPPD